Protein AF-A0A453HNT7-F1 (afdb_monomer_lite)

Secondary structure (DSSP, 8-state):
-HHHHHH-SEEEEEEEEE-EEEEEEEE-TT----HHHHHHHHHHHHHHHHS------------------------SS--PPPPTT-------TTEEEEEEEESS-TT--SHHHHHHHTTTS-EEEEEEEEEGGGGS-TT-TTHHHHHHHHHHHHHH---TTTHHHHHHT-SPEEEES---S------------EEESSTTPPEEEE----EE-SSS-EEEEEEEEETTTT-EEEEEEEEESS--GGGHHHHSTTS-----EEE---TT-GGGEEESS-TTSEEEE---EEPPPPS-SS--EEEEEEEEEEEEEEETTEEEEEEEEEEEEEET-EEEEEEE----S-------------------------SSTTTGGGTB----EE--TTSTTS--EEEEEEEEEETTEEEEEEEEEEEE-

Sequence (421 aa):
NRFIQNYGTHVITSITIGGKDLIYIKQHPSSSLSVVEIKNYIHDLGHQRFTENEIHTGSGPIRSMNKERENLGFNSQGVYPQPPSTPYIAAKEDVTVIFRRRGGDDLVQSHSEWARTVNSAPDVIHMTLFPITTLLEAAIPGKDHLIRAINLYLEYKPPIEELRYFLEFQLPRVWAPIRDEHPLHQRKEPVCPSLQFSLMGKKLYISQEQVSVGRKPITGLRLCLEGAKQNRLCIQLQHLASLPKILKPYWDAHITIGAAKWQGPEEQDSRWFEPVKWNSFSHVSTAPVEHYEVLIGDASGVYIVTGAQLGVWDFGLKNVLYMKLLYSRVPGCTTRRSLWDHSPAAASSHPTVGPSNITYLDPGGSGAGSSDAGKFMKIVDRSELCKGPDDMPGHWLVTGGKLGVEKGRIVLRVKYSLLNY

pLDDT: mean 78.63, std 22.99, range [23.84, 97.81]

InterPro domains:
  IPR020864 Membrane attack complex component/perforin (MACPF) domain [PF01823] (2-153)
  IPR020864 Membrane attack complex component/perforin (MACPF) domain [PS51412] (1-167)
  IPR044663 MACPF domain-containing protein CAD1/NSL1-like [PTHR33199] (2-421)

Organism: Aegilops tauschii subsp. strangulata (NCBI:txid200361)

Structure (mmCIF, N/CA/C/O backbone):
data_AF-A0A453HNT7-F1
#
_entry.id   AF-A0A453HNT7-F1
#
loop_
_atom_site.group_PDB
_atom_site.id
_atom_site.type_symbol
_atom_site.label_atom_id
_atom_site.label_alt_id
_atom_site.label_comp_id
_atom_site.label_asym_id
_atom_site.label_entity_id
_atom_site.label_seq_id
_atom_site.pdbx_PDB_ins_code
_atom_site.Cartn_x
_atom_site.Cartn_y
_atom_site.Cartn_z
_atom_site.occupancy
_atom_site.B_iso_or_equiv
_atom_site.auth_seq_id
_atom_site.auth_comp_id
_atom_site.auth_asym_id
_atom_site.auth_atom_id
_atom_site.pdbx_PDB_model_num
ATOM 1 N N . ASN A 1 1 ? 4.296 -10.761 -14.821 1.00 83.44 1 ASN A N 1
ATOM 2 C CA . ASN A 1 1 ? 5.703 -10.445 -14.499 1.00 83.44 1 ASN A CA 1
ATOM 3 C C . ASN A 1 1 ? 6.663 -11.041 -15.530 1.00 83.44 1 ASN A C 1
ATOM 5 O O . ASN A 1 1 ? 7.114 -10.272 -16.360 1.00 83.44 1 ASN A O 1
ATOM 9 N N . ARG A 1 2 ? 6.878 -12.372 -15.580 1.00 90.06 2 ARG A N 1
ATOM 10 C CA . ARG A 1 2 ? 7.872 -13.019 -16.476 1.00 90.06 2 ARG A CA 1
ATOM 11 C C . ARG A 1 2 ? 7.912 -12.488 -17.917 1.00 90.06 2 ARG A C 1
ATOM 13 O O . ARG A 1 2 ? 8.992 -12.252 -18.431 1.00 90.06 2 ARG A O 1
ATOM 20 N N . PHE A 1 3 ? 6.756 -12.256 -18.546 1.00 91.88 3 PHE A N 1
ATOM 21 C CA . PHE A 1 3 ? 6.709 -11.685 -19.898 1.00 91.88 3 PHE A CA 1
ATOM 22 C C . PHE A 1 3 ? 7.374 -10.300 -19.980 1.00 91.88 3 PHE A C 1
ATOM 24 O O . PHE A 1 3 ? 8.252 -10.101 -20.806 1.00 91.88 3 PHE A O 1
ATOM 31 N N . ILE A 1 4 ? 6.994 -9.367 -19.101 1.00 93.62 4 ILE A N 1
ATOM 32 C CA . ILE A 1 4 ? 7.541 -8.000 -19.068 1.00 93.62 4 ILE A CA 1
ATOM 33 C C . ILE A 1 4 ? 9.038 -8.032 -18.746 1.00 93.62 4 ILE A C 1
ATOM 35 O O . ILE A 1 4 ? 9.808 -7.300 -19.353 1.00 93.62 4 ILE A O 1
ATOM 39 N N . GLN A 1 5 ? 9.458 -8.907 -17.831 1.00 92.12 5 GLN A N 1
ATOM 40 C CA . GLN A 1 5 ? 10.868 -9.066 -17.480 1.00 92.12 5 GLN A CA 1
ATOM 41 C C . GLN A 1 5 ? 11.708 -9.608 -18.649 1.00 92.12 5 GLN A C 1
ATOM 43 O O . GLN A 1 5 ? 12.824 -9.146 -18.855 1.00 92.12 5 GLN A O 1
ATOM 48 N N . ASN A 1 6 ? 11.178 -10.570 -19.410 1.00 93.31 6 ASN A N 1
ATOM 49 C CA . ASN A 1 6 ? 11.920 -11.231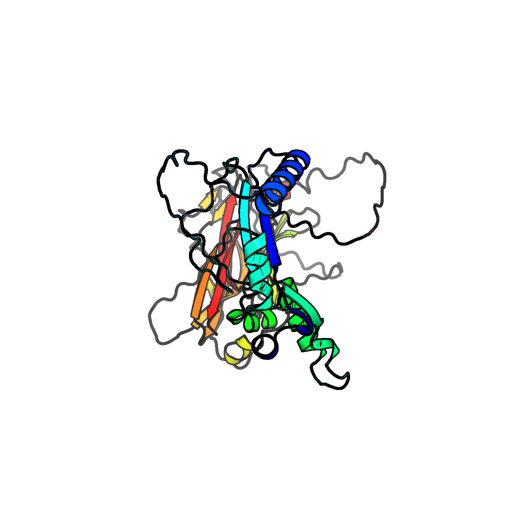 -20.487 1.00 93.31 6 ASN A CA 1
ATOM 50 C C . ASN A 1 6 ? 11.891 -10.453 -21.808 1.00 93.31 6 ASN A C 1
ATOM 52 O O . ASN A 1 6 ? 12.879 -10.451 -22.533 1.00 93.31 6 ASN A O 1
ATOM 56 N N . TYR A 1 7 ? 10.757 -9.832 -22.138 1.00 93.12 7 TYR A N 1
ATOM 57 C CA . TYR A 1 7 ? 10.508 -9.236 -23.456 1.00 93.12 7 TYR A CA 1
ATOM 58 C C . TYR A 1 7 ? 10.303 -7.718 -23.413 1.00 93.12 7 TYR A C 1
ATOM 60 O O . TYR A 1 7 ? 10.217 -7.081 -24.459 1.00 93.12 7 TYR A O 1
ATOM 68 N N . GLY A 1 8 ? 10.209 -7.119 -22.224 1.00 93.62 8 GLY A N 1
ATOM 69 C CA . GLY A 1 8 ? 9.885 -5.706 -22.072 1.00 93.62 8 GLY A CA 1
ATOM 70 C C . GLY A 1 8 ? 8.420 -5.388 -22.385 1.00 93.62 8 GLY A C 1
ATOM 71 O O . GLY A 1 8 ? 7.525 -6.230 -22.282 1.00 93.62 8 GLY A O 1
ATOM 72 N N . THR A 1 9 ? 8.166 -4.125 -22.725 1.00 95.44 9 THR A N 1
ATOM 73 C CA . THR A 1 9 ? 6.819 -3.589 -23.002 1.00 95.44 9 THR A CA 1
ATOM 74 C C . THR A 1 9 ? 6.630 -3.142 -24.451 1.00 95.44 9 THR A C 1
ATOM 76 O O . THR A 1 9 ? 5.496 -3.015 -24.911 1.00 95.44 9 THR A O 1
ATOM 79 N N . HIS A 1 10 ? 7.723 -2.907 -25.177 1.00 95.56 10 HIS A N 1
ATOM 80 C CA . HIS A 1 10 ? 7.723 -2.381 -26.538 1.00 95.56 10 HIS A CA 1
ATOM 81 C C . HIS A 1 10 ? 8.764 -3.108 -27.382 1.00 95.56 10 HIS A C 1
ATOM 83 O O . HIS A 1 10 ? 9.782 -3.562 -26.864 1.00 95.56 10 HIS A O 1
ATOM 89 N N . VAL A 1 11 ? 8.521 -3.154 -28.687 1.00 95.75 11 VAL A N 1
ATOM 90 C CA . VAL A 1 11 ? 9.509 -3.536 -29.694 1.00 95.75 11 VAL A CA 1
ATOM 91 C C . VAL A 1 11 ? 10.084 -2.293 -30.359 1.00 95.75 11 VAL A C 1
ATOM 93 O O . VAL A 1 11 ? 9.419 -1.259 -30.451 1.00 95.75 11 VAL A O 1
ATOM 96 N N . ILE A 1 12 ? 11.315 -2.397 -30.844 1.00 96.12 12 ILE A N 1
ATOM 97 C CA . ILE A 1 12 ? 11.960 -1.338 -31.618 1.00 96.12 12 ILE A CA 1
ATOM 98 C C . ILE A 1 12 ? 11.583 -1.538 -33.089 1.00 96.12 12 ILE A C 1
ATOM 100 O O . ILE A 1 12 ? 11.860 -2.596 -33.649 1.00 96.12 12 ILE A O 1
ATOM 104 N N . THR A 1 13 ? 10.953 -0.541 -33.713 1.00 95.19 13 THR A N 1
ATOM 105 C CA . THR A 1 13 ? 10.560 -0.592 -35.137 1.00 95.19 13 THR A CA 1
ATOM 106 C C . THR A 1 13 ? 11.497 0.193 -36.042 1.00 95.19 13 THR A C 1
ATOM 108 O O . THR A 1 13 ? 11.633 -0.133 -37.217 1.00 95.19 13 THR A O 1
ATOM 111 N N . SER A 1 14 ? 12.171 1.210 -35.509 1.00 96.38 14 SER A N 1
ATOM 112 C CA . SER A 1 14 ? 13.231 1.917 -36.220 1.00 96.38 14 SER A CA 1
ATOM 113 C C . SER A 1 14 ? 14.280 2.452 -35.256 1.00 96.38 14 SER A C 1
ATOM 115 O O . SER A 1 14 ? 13.989 2.765 -34.098 1.00 96.38 14 SER A O 1
ATOM 117 N N . ILE A 1 15 ? 15.511 2.554 -35.749 1.00 96.62 15 ILE A N 1
ATOM 118 C CA . ILE A 1 15 ? 16.652 3.118 -35.032 1.00 96.62 15 ILE A CA 1
ATOM 119 C C . ILE A 1 15 ? 17.320 4.174 -35.901 1.00 96.62 15 ILE A C 1
ATOM 121 O O . ILE A 1 15 ? 17.420 4.020 -37.117 1.00 96.62 15 ILE A O 1
ATOM 125 N N . THR A 1 16 ? 17.799 5.238 -35.271 1.00 96.56 16 THR A N 1
ATOM 126 C CA . THR A 1 16 ? 18.717 6.195 -35.888 1.00 96.56 16 THR A CA 1
ATOM 127 C C . THR A 1 16 ? 20.078 6.005 -35.243 1.00 96.56 16 THR A C 1
ATOM 129 O O . THR A 1 16 ? 20.194 6.050 -34.016 1.00 96.56 16 THR A O 1
ATOM 132 N N . ILE A 1 17 ? 21.089 5.780 -36.076 1.00 96.25 17 ILE A N 1
ATOM 133 C CA . ILE A 1 17 ? 22.472 5.535 -35.670 1.00 96.25 17 ILE A CA 1
ATOM 134 C C . ILE A 1 17 ? 23.304 6.762 -36.043 1.00 96.25 17 ILE A C 1
ATOM 136 O O . ILE A 1 17 ? 23.151 7.302 -37.136 1.00 96.25 17 ILE A O 1
ATOM 140 N N . GLY A 1 18 ? 24.157 7.215 -35.132 1.00 96.12 18 GLY A N 1
ATOM 141 C CA . GLY A 1 18 ? 25.012 8.375 -35.341 1.00 96.12 18 GLY A CA 1
ATOM 142 C C . GLY A 1 18 ? 25.593 8.886 -34.031 1.00 96.12 18 GLY A C 1
ATOM 143 O O . GLY A 1 18 ? 25.940 8.106 -33.147 1.00 96.12 18 GLY A O 1
ATOM 144 N N . GLY A 1 19 ? 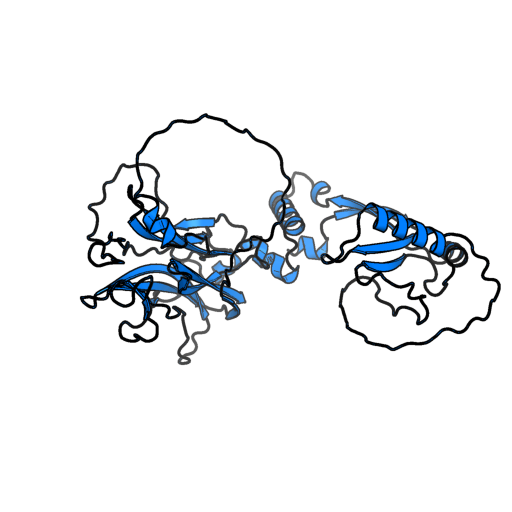25.692 10.206 -33.912 1.00 94.44 19 GLY A N 1
ATOM 145 C CA . GLY A 1 19 ? 26.215 10.893 -32.738 1.00 94.44 19 GLY A CA 1
ATOM 146 C C . GLY A 1 19 ? 25.191 11.879 -32.202 1.00 94.44 19 GLY A C 1
ATOM 147 O O . GLY A 1 19 ? 24.474 12.519 -32.972 1.00 94.44 19 GLY A O 1
ATOM 148 N N . LYS A 1 20 ? 25.092 11.996 -30.879 1.00 94.12 20 LYS A N 1
ATOM 149 C CA . LYS A 1 20 ? 24.196 12.949 -30.220 1.00 94.12 20 LYS A CA 1
ATOM 150 C C . LYS A 1 20 ? 24.891 13.585 -29.027 1.00 94.12 20 LYS A C 1
ATOM 152 O O . LYS A 1 20 ? 25.235 12.890 -28.078 1.00 94.12 20 LYS A O 1
ATOM 157 N N . ASP A 1 21 ? 25.047 14.902 -29.077 1.00 91.69 21 ASP A N 1
ATOM 158 C CA . ASP A 1 21 ? 25.626 15.719 -28.010 1.00 91.69 21 ASP A CA 1
ATOM 159 C C . ASP A 1 21 ? 24.527 16.582 -27.379 1.00 91.69 21 ASP A C 1
ATOM 161 O O . ASP A 1 21 ? 23.859 17.349 -28.071 1.00 91.69 21 ASP A O 1
ATOM 165 N N . LEU A 1 22 ? 24.282 16.409 -26.078 1.00 90.69 22 LEU A N 1
ATOM 166 C CA . LEU A 1 22 ? 23.179 17.031 -25.347 1.00 90.69 22 LEU A CA 1
ATOM 167 C C . LEU A 1 22 ? 23.664 17.784 -24.116 1.00 90.69 22 LEU A C 1
ATOM 169 O O . LEU A 1 22 ? 24.522 17.316 -23.364 1.00 90.69 22 LEU A O 1
ATOM 173 N N . ILE A 1 23 ? 22.999 18.909 -23.868 1.00 86.56 23 ILE A N 1
ATOM 174 C CA . ILE A 1 23 ? 23.075 19.669 -22.625 1.00 86.56 23 ILE A CA 1
ATOM 175 C C . ILE A 1 23 ? 21.712 19.557 -21.944 1.00 86.56 23 ILE A C 1
ATOM 177 O O . ILE A 1 23 ? 20.698 19.977 -22.500 1.00 86.56 23 ILE A O 1
ATOM 181 N N . TYR A 1 24 ? 21.683 18.995 -20.742 1.00 87.62 24 TYR A N 1
ATOM 182 C CA . TYR A 1 24 ? 20.519 19.035 -19.869 1.00 87.62 24 TYR A CA 1
ATOM 183 C C . TYR A 1 24 ? 20.734 20.085 -18.793 1.00 87.62 24 TYR A C 1
ATOM 185 O O . TYR A 1 24 ? 21.813 20.180 -18.211 1.00 87.62 24 TYR A O 1
ATOM 193 N N . ILE A 1 25 ? 19.681 20.836 -18.497 1.00 86.25 25 ILE A N 1
ATOM 194 C CA . ILE A 1 25 ? 19.683 21.832 -17.434 1.00 86.25 25 ILE A CA 1
ATOM 195 C C . ILE A 1 25 ? 18.558 21.492 -16.467 1.00 86.25 25 ILE A C 1
ATOM 197 O O . ILE A 1 25 ? 17.411 21.309 -16.874 1.00 86.25 25 ILE A O 1
ATOM 201 N N . LYS A 1 26 ? 18.896 21.384 -15.184 1.00 87.62 26 LYS A N 1
ATOM 202 C CA . LYS A 1 26 ? 17.957 21.109 -14.099 1.00 87.62 26 LYS A CA 1
ATOM 203 C C . LYS A 1 26 ? 17.935 22.292 -13.141 1.00 87.62 26 LYS A C 1
ATOM 205 O O . LYS A 1 26 ? 18.915 22.541 -12.446 1.00 87.62 26 LYS A O 1
ATOM 210 N N . GLN A 1 27 ? 16.803 22.984 -13.084 1.00 86.50 27 GLN A N 1
ATOM 211 C CA . GLN A 1 27 ? 16.551 24.033 -12.100 1.00 86.50 27 GLN A CA 1
ATOM 212 C C . GLN A 1 27 ? 16.147 23.410 -10.755 1.00 86.50 27 GLN A C 1
ATOM 214 O O . GLN A 1 27 ? 15.314 22.500 -10.712 1.00 86.50 27 GLN A O 1
ATOM 219 N N . HIS A 1 28 ? 16.738 23.883 -9.658 1.00 85.62 28 HIS A N 1
ATOM 220 C CA . HIS A 1 28 ? 16.356 23.465 -8.311 1.00 85.62 28 HIS A CA 1
ATOM 221 C C . HIS A 1 28 ? 15.035 24.126 -7.879 1.00 85.62 28 HIS A C 1
ATOM 223 O O . HIS A 1 28 ? 14.793 25.275 -8.238 1.00 85.62 28 HIS A O 1
ATOM 229 N N . PRO A 1 29 ? 14.187 23.457 -7.070 1.00 82.69 29 PRO A N 1
ATOM 230 C CA . PRO A 1 29 ? 12.928 24.042 -6.590 1.00 82.69 29 PRO A CA 1
ATOM 231 C C . PRO A 1 29 ? 13.089 25.332 -5.770 1.00 82.69 29 PRO A C 1
ATOM 233 O O . PRO A 1 29 ? 12.145 26.103 -5.658 1.00 82.69 29 PRO A O 1
ATOM 236 N N . SER A 1 30 ? 14.268 25.554 -5.184 1.00 82.56 30 SER A N 1
ATOM 237 C CA . SER A 1 30 ? 14.628 26.770 -4.445 1.00 82.56 30 SER A CA 1
ATOM 238 C C . SER A 1 30 ? 15.020 27.945 -5.345 1.00 82.56 30 SER A C 1
ATOM 240 O O . SER A 1 30 ? 15.183 29.054 -4.848 1.00 82.56 30 SER A O 1
ATOM 242 N N . SER A 1 31 ? 15.185 27.709 -6.648 1.00 80.94 31 SER A N 1
ATOM 243 C CA . SER A 1 31 ? 15.631 28.718 -7.599 1.00 80.94 31 SER A CA 1
ATOM 244 C C . SER A 1 31 ? 14.582 29.806 -7.800 1.00 80.94 31 SER A C 1
ATOM 246 O O . SER A 1 31 ? 13.426 29.520 -8.109 1.00 80.94 31 SER A O 1
ATOM 248 N N . SER A 1 32 ? 15.016 31.062 -7.721 1.00 84.00 32 SER A N 1
ATOM 249 C CA . SER A 1 32 ? 14.200 32.236 -8.051 1.00 84.00 32 SER A CA 1
ATOM 250 C C . SER A 1 32 ? 14.280 32.642 -9.529 1.00 84.00 32 SER A C 1
ATOM 252 O O . SER A 1 32 ? 13.681 33.643 -9.921 1.00 84.00 32 SER A O 1
ATOM 254 N N . LEU A 1 33 ? 15.005 31.879 -10.359 1.00 84.06 33 LEU A N 1
ATOM 255 C CA . LEU A 1 33 ? 15.225 32.214 -11.765 1.00 84.06 33 LEU A CA 1
ATOM 256 C C . LEU A 1 33 ? 13.935 32.120 -12.577 1.00 84.06 33 LEU A C 1
ATOM 258 O O . LEU A 1 33 ? 13.201 31.128 -12.532 1.00 84.06 33 LEU A O 1
ATOM 262 N N . SER A 1 34 ? 13.707 33.147 -13.387 1.00 87.31 34 SER A N 1
ATOM 263 C CA . SER A 1 34 ? 12.613 33.187 -14.344 1.00 87.31 34 SER A CA 1
ATOM 264 C C . SER A 1 34 ? 12.870 32.276 -15.550 1.00 87.31 34 SER A C 1
ATOM 266 O O . SER A 1 34 ? 14.004 31.949 -15.911 1.00 87.31 34 SER A O 1
ATOM 268 N N . VAL A 1 35 ? 11.791 31.923 -16.254 1.00 87.44 35 VAL A N 1
ATOM 269 C CA . VAL A 1 35 ? 11.858 31.149 -17.507 1.00 87.44 35 VAL A CA 1
ATOM 270 C C . VAL A 1 35 ? 12.735 31.840 -18.559 1.00 87.44 35 VAL A C 1
ATOM 272 O O . VAL A 1 35 ? 13.409 31.165 -19.334 1.00 87.44 35 VAL A O 1
ATOM 275 N N . VAL A 1 36 ? 12.739 33.177 -18.601 1.00 90.06 36 VAL A N 1
ATOM 276 C CA . VAL A 1 36 ? 13.533 33.953 -19.568 1.00 90.06 36 VAL A CA 1
ATOM 277 C C . VAL A 1 36 ? 15.023 33.846 -19.253 1.00 90.06 36 VAL A C 1
ATOM 279 O O . VAL A 1 36 ? 15.815 33.584 -20.153 1.00 90.06 36 VAL A O 1
ATOM 282 N N . GLU A 1 37 ? 15.405 33.966 -17.982 1.00 85.81 37 GLU A N 1
ATOM 283 C CA . GLU A 1 37 ? 16.804 33.830 -17.562 1.00 85.81 37 GLU A CA 1
ATOM 284 C C . GLU A 1 37 ? 17.357 32.435 -17.854 1.00 85.81 37 GLU A C 1
ATOM 286 O O . GLU A 1 37 ? 18.480 32.313 -18.336 1.00 85.81 37 GLU A O 1
ATOM 291 N N . ILE A 1 38 ? 16.561 31.385 -17.632 1.00 86.56 38 ILE A N 1
ATOM 292 C CA . ILE A 1 38 ? 16.968 30.009 -17.946 1.00 86.56 38 ILE A CA 1
ATOM 293 C C . ILE A 1 38 ? 17.110 29.813 -19.453 1.00 86.56 38 ILE A C 1
ATOM 295 O O . ILE A 1 38 ? 18.064 29.179 -19.895 1.00 86.56 38 ILE A O 1
ATOM 299 N N . LYS A 1 39 ? 16.197 30.364 -20.260 1.00 88.38 39 LYS A N 1
ATOM 300 C CA . LYS A 1 39 ? 16.303 30.294 -21.725 1.00 88.38 39 LYS A CA 1
ATOM 301 C C . LYS A 1 39 ? 17.566 30.980 -22.238 1.00 88.38 39 LYS A C 1
ATOM 303 O O . LYS A 1 39 ? 18.259 30.396 -23.066 1.00 88.38 39 LYS A O 1
ATOM 308 N N . ASN A 1 40 ? 17.880 32.167 -21.722 1.00 87.75 40 ASN A N 1
ATOM 309 C CA . ASN A 1 40 ? 19.107 32.881 -22.078 1.00 87.75 40 ASN A CA 1
ATOM 310 C C . ASN A 1 40 ? 20.341 32.072 -21.659 1.00 87.75 40 ASN A C 1
ATOM 312 O O . ASN A 1 40 ? 21.247 31.873 -22.458 1.00 87.75 40 ASN A O 1
ATOM 316 N N . TYR A 1 41 ? 20.323 31.493 -20.457 1.00 85.81 41 TYR A N 1
ATOM 317 C CA . TYR A 1 41 ? 21.408 30.638 -19.978 1.00 85.81 41 TYR A CA 1
ATOM 318 C C . TYR A 1 41 ? 21.617 29.382 -20.844 1.00 85.81 41 TYR A C 1
ATOM 320 O O . TYR A 1 41 ? 22.753 29.037 -21.166 1.00 85.81 41 TYR A O 1
ATOM 328 N N . ILE A 1 42 ? 20.536 28.716 -21.276 1.00 87.25 42 ILE A N 1
ATOM 329 C CA . ILE A 1 42 ? 20.602 27.588 -22.224 1.00 87.25 42 ILE A CA 1
ATOM 330 C C . ILE A 1 42 ? 21.233 28.033 -23.545 1.00 87.25 42 ILE A C 1
ATOM 332 O O . ILE A 1 42 ? 22.063 27.317 -24.102 1.00 87.25 42 ILE A O 1
ATOM 336 N N . HIS A 1 43 ? 20.826 29.196 -24.053 1.00 88.19 43 HIS A N 1
ATOM 337 C CA . HIS A 1 43 ? 21.327 29.736 -25.309 1.00 88.19 43 HIS A CA 1
ATOM 338 C C . HIS A 1 43 ? 22.833 30.020 -25.235 1.00 88.19 43 HIS A C 1
ATOM 340 O O . HIS A 1 43 ? 23.577 29.571 -26.105 1.00 88.19 43 HIS A O 1
ATOM 346 N N . ASP A 1 44 ? 23.294 30.673 -24.169 1.00 85.81 44 ASP A N 1
ATOM 347 C CA . ASP A 1 44 ? 24.708 31.008 -23.979 1.00 85.81 44 ASP A CA 1
ATOM 348 C C . ASP A 1 44 ? 25.581 29.751 -23.847 1.00 85.81 44 ASP A C 1
ATOM 350 O O . ASP A 1 44 ? 26.625 29.646 -24.494 1.00 85.81 44 ASP A O 1
ATOM 354 N N . LEU A 1 45 ? 25.122 28.752 -23.083 1.00 86.50 45 LEU A N 1
ATOM 355 C CA . LEU A 1 45 ? 25.796 27.453 -22.982 1.00 86.50 45 LEU A CA 1
ATOM 356 C C . LEU A 1 45 ? 25.826 26.706 -24.318 1.00 86.50 45 LEU A C 1
ATOM 358 O O . LEU A 1 45 ? 26.822 26.059 -24.644 1.00 86.50 45 LEU A O 1
ATOM 362 N N . GLY A 1 46 ? 24.738 26.787 -25.087 1.00 86.56 46 GLY A N 1
ATOM 363 C CA . GLY A 1 46 ? 24.660 26.226 -26.430 1.00 86.56 46 GLY A CA 1
ATOM 364 C C . GLY A 1 46 ? 25.713 26.836 -27.351 1.00 86.56 46 GLY A C 1
ATOM 365 O O . GLY A 1 46 ? 26.474 26.094 -27.967 1.00 86.56 46 GLY A O 1
ATOM 366 N N . HIS A 1 47 ? 25.819 28.168 -27.383 1.00 86.56 47 HIS A N 1
ATOM 367 C CA . HIS A 1 47 ? 26.851 28.864 -28.162 1.00 86.56 47 HIS A CA 1
ATOM 368 C C . HIS A 1 47 ? 28.256 28.473 -27.726 1.00 86.56 47 HIS A C 1
ATOM 370 O O . HIS A 1 47 ? 29.084 28.127 -28.558 1.00 86.56 47 HIS A O 1
ATOM 376 N N . GLN A 1 48 ? 28.531 28.458 -26.425 1.00 83.69 48 GLN A N 1
ATOM 377 C CA . GLN A 1 48 ? 29.859 28.094 -25.932 1.00 83.69 48 GLN A CA 1
ATOM 378 C C . GLN A 1 48 ? 30.252 26.649 -26.263 1.00 83.69 48 GLN A C 1
ATOM 380 O O . GLN A 1 48 ? 31.431 26.377 -26.473 1.00 83.69 48 GLN A O 1
ATOM 385 N N . ARG A 1 49 ? 29.292 25.715 -26.287 1.00 83.31 49 ARG A N 1
ATOM 386 C CA . ARG A 1 49 ? 29.568 24.297 -26.554 1.00 83.31 49 ARG A CA 1
ATOM 387 C C . ARG A 1 49 ? 29.645 23.967 -28.042 1.00 83.31 49 ARG A C 1
ATOM 389 O O . ARG A 1 49 ? 30.451 23.118 -28.419 1.00 83.31 49 ARG A O 1
ATOM 396 N N . PHE A 1 50 ? 28.767 24.554 -28.852 1.00 86.19 50 PHE A N 1
ATOM 397 C CA . PHE A 1 50 ? 28.538 24.121 -30.232 1.00 86.19 50 PHE A CA 1
ATOM 398 C C . PHE A 1 50 ? 29.105 25.072 -31.288 1.00 86.19 50 PHE A C 1
ATOM 400 O O . PHE A 1 50 ? 29.225 24.667 -32.442 1.00 86.19 50 PHE A O 1
ATOM 407 N N . THR A 1 51 ? 29.480 26.298 -30.922 1.00 80.69 51 THR A N 1
ATOM 408 C CA . THR A 1 51 ? 30.133 27.229 -31.847 1.00 80.69 51 THR A CA 1
ATOM 409 C C . THR A 1 51 ? 31.628 26.920 -31.931 1.00 80.69 51 THR A C 1
ATOM 411 O O . THR A 1 51 ? 32.285 26.682 -30.916 1.00 80.69 51 THR A O 1
ATOM 414 N N . GLU A 1 52 ? 32.174 26.915 -33.149 1.00 62.09 52 GLU A N 1
ATOM 415 C CA . GLU A 1 52 ? 33.610 26.771 -33.393 1.00 62.09 52 GLU A CA 1
ATOM 416 C C . GLU A 1 52 ? 34.367 27.959 -32.794 1.00 62.09 52 GLU A C 1
ATOM 418 O O . GLU A 1 52 ? 34.501 29.009 -33.412 1.00 62.09 52 GLU A O 1
ATOM 423 N N . ASN A 1 53 ? 34.903 27.780 -31.592 1.00 52.81 53 ASN A N 1
ATOM 424 C CA . ASN A 1 53 ? 36.092 28.514 -31.204 1.00 52.81 53 ASN A CA 1
ATOM 425 C C . ASN A 1 53 ? 37.279 27.639 -31.585 1.00 52.81 53 ASN A C 1
ATOM 427 O O . ASN A 1 53 ? 37.557 26.637 -30.923 1.00 52.81 53 ASN A O 1
ATOM 431 N N . GLU A 1 54 ? 37.989 28.017 -32.648 1.00 41.66 54 GLU A N 1
ATOM 432 C CA . GLU A 1 54 ? 39.401 27.671 -32.763 1.00 41.66 54 GLU A CA 1
ATOM 433 C C . GLU A 1 54 ? 40.058 28.097 -31.448 1.00 41.66 54 GLU A C 1
ATOM 435 O O . GLU A 1 54 ? 40.228 29.292 -31.186 1.00 41.66 54 GLU A O 1
ATOM 440 N N . ILE A 1 55 ? 40.362 27.137 -30.573 1.00 43.56 55 ILE A N 1
ATOM 441 C CA . ILE A 1 55 ? 41.131 27.411 -29.366 1.00 43.56 55 ILE A CA 1
ATOM 442 C C . ILE A 1 55 ? 42.537 27.756 -29.850 1.00 43.56 55 ILE A C 1
ATOM 444 O O . ILE A 1 55 ? 43.417 26.905 -29.950 1.00 43.56 55 ILE A O 1
ATOM 448 N N . HIS A 1 56 ? 42.747 29.034 -30.152 1.00 33.53 56 HIS A N 1
ATOM 449 C CA . HIS A 1 56 ? 44.058 29.631 -30.047 1.00 33.53 56 HIS A CA 1
ATOM 450 C C . HIS A 1 56 ? 44.504 29.399 -28.606 1.00 33.53 56 HIS A C 1
ATOM 452 O O . HIS A 1 56 ? 43.857 29.825 -27.648 1.00 33.53 56 HIS A O 1
ATOM 458 N N . THR A 1 57 ? 45.595 28.656 -28.470 1.00 37.50 57 THR A N 1
ATOM 459 C CA . THR A 1 57 ? 46.366 28.470 -27.247 1.00 37.50 57 THR A CA 1
ATOM 460 C C . THR A 1 57 ? 46.588 29.817 -26.556 1.00 37.50 57 THR A C 1
ATOM 462 O O . THR A 1 57 ? 47.474 30.577 -26.936 1.00 37.50 57 THR A O 1
ATOM 465 N N . GLY A 1 58 ? 45.774 30.123 -25.547 1.00 27.28 58 GLY A N 1
ATOM 466 C CA . GLY A 1 58 ? 45.911 31.301 -24.699 1.00 27.28 58 GLY A CA 1
ATOM 467 C C . GLY A 1 58 ? 46.121 30.859 -23.261 1.00 27.28 58 GLY A C 1
ATOM 468 O O . GLY A 1 58 ? 45.173 30.491 -22.573 1.00 27.28 58 GLY A O 1
ATOM 469 N N . SER A 1 59 ? 47.375 30.861 -22.812 1.00 37.31 59 SER A N 1
ATOM 470 C CA . SER A 1 59 ? 47.740 30.599 -21.423 1.00 37.31 59 SER A CA 1
ATOM 471 C C . SER A 1 59 ? 47.094 31.627 -20.484 1.00 37.31 59 SER A C 1
ATOM 473 O O . SER A 1 59 ? 47.377 32.820 -20.586 1.00 37.31 59 SER A O 1
ATOM 475 N N . GLY A 1 60 ? 46.285 31.170 -19.530 1.00 25.31 60 GLY A N 1
ATOM 476 C CA . GLY A 1 60 ? 45.776 31.977 -18.418 1.00 25.31 60 GLY A CA 1
ATOM 477 C C . GLY A 1 60 ? 45.473 31.080 -17.211 1.00 25.31 60 GLY A C 1
ATOM 478 O O . GLY A 1 60 ? 44.985 29.967 -17.406 1.00 25.31 60 GLY A O 1
ATOM 479 N N . PRO A 1 61 ? 45.811 31.486 -15.972 1.00 28.62 61 PRO A N 1
ATOM 480 C CA . PRO A 1 61 ? 45.982 30.560 -14.858 1.00 28.62 61 PRO A CA 1
ATOM 481 C C . PRO A 1 61 ? 44.643 30.026 -14.339 1.00 28.62 61 PRO A C 1
ATOM 483 O O . PRO A 1 61 ? 43.816 30.767 -13.807 1.00 28.62 61 PRO A O 1
ATOM 486 N N . ILE A 1 62 ? 44.469 28.707 -14.438 1.00 28.61 62 ILE A N 1
ATOM 487 C CA . ILE A 1 62 ? 43.387 27.961 -13.793 1.00 28.61 62 ILE A CA 1
ATOM 488 C C . ILE A 1 62 ? 43.631 28.005 -12.281 1.00 28.61 62 ILE A C 1
ATOM 490 O O . ILE A 1 62 ? 44.512 27.326 -11.754 1.00 28.61 62 ILE A O 1
ATOM 494 N N . ARG A 1 63 ? 42.852 28.821 -11.568 1.00 24.33 63 ARG A N 1
ATOM 495 C CA . ARG A 1 63 ? 42.755 28.758 -10.107 1.00 24.33 63 ARG A CA 1
ATOM 496 C C . ARG A 1 63 ? 42.031 27.468 -9.726 1.00 24.33 63 ARG A C 1
ATOM 498 O O . ARG A 1 63 ? 40.816 27.368 -9.854 1.00 24.33 63 ARG A O 1
ATOM 505 N N . SER A 1 64 ? 42.790 26.483 -9.260 1.00 28.84 64 SER A N 1
ATOM 506 C CA . SER A 1 64 ? 42.266 25.280 -8.619 1.00 28.84 64 SER A CA 1
ATOM 507 C C . SER A 1 64 ? 41.648 25.637 -7.265 1.00 28.84 64 SER A C 1
ATOM 509 O O . SER A 1 64 ? 42.360 26.132 -6.389 1.00 28.84 64 SER A O 1
ATOM 511 N N . MET A 1 65 ? 40.363 25.346 -7.056 1.00 24.67 65 MET A N 1
ATOM 512 C CA . MET A 1 65 ? 39.779 25.364 -5.715 1.00 24.67 65 MET A CA 1
ATOM 513 C C . MET A 1 65 ? 38.878 24.143 -5.500 1.00 24.67 65 MET A C 1
ATOM 515 O O . MET A 1 65 ? 37.814 24.030 -6.090 1.00 24.67 65 MET A O 1
ATOM 519 N N . ASN A 1 66 ? 39.427 23.233 -4.693 1.00 24.61 66 ASN A N 1
ATOM 520 C CA . ASN A 1 66 ? 38.878 22.209 -3.801 1.00 24.61 66 ASN A CA 1
ATOM 521 C C . ASN A 1 66 ? 37.650 21.352 -4.162 1.00 24.61 66 ASN A C 1
ATOM 523 O O . ASN A 1 66 ? 36.669 21.736 -4.779 1.00 24.61 66 ASN A O 1
ATOM 527 N N . LYS A 1 67 ? 37.788 20.110 -3.702 1.00 30.11 67 LYS A N 1
ATOM 528 C CA . LYS A 1 67 ? 37.148 18.872 -4.118 1.00 30.11 67 LYS A CA 1
ATOM 529 C C . LYS A 1 67 ? 36.277 18.385 -2.964 1.00 30.11 67 LYS A C 1
ATOM 531 O O . LYS A 1 67 ? 36.826 17.866 -2.000 1.00 30.11 67 LYS A O 1
ATOM 536 N N . GLU A 1 68 ? 34.958 18.473 -3.087 1.00 24.09 68 GLU A N 1
ATOM 537 C CA . GLU A 1 68 ? 34.030 17.715 -2.241 1.00 24.09 68 GLU A CA 1
ATOM 538 C C . GLU A 1 68 ? 33.108 16.887 -3.137 1.00 24.09 68 GLU A C 1
ATOM 540 O O . GLU A 1 68 ? 32.311 17.389 -3.925 1.00 24.09 68 GLU A O 1
ATOM 545 N N . ARG A 1 69 ? 33.340 15.572 -3.090 1.00 31.77 69 ARG A N 1
ATOM 546 C CA . ARG A 1 69 ? 32.552 14.540 -3.760 1.00 31.77 69 ARG A CA 1
ATOM 547 C C . ARG A 1 69 ? 31.404 14.160 -2.833 1.00 31.77 69 ARG A C 1
ATOM 549 O O . ARG A 1 69 ? 31.664 13.526 -1.816 1.00 31.77 69 ARG A O 1
ATOM 556 N N . GLU A 1 70 ? 30.166 14.392 -3.253 1.00 24.70 70 GLU A N 1
ATOM 557 C CA . GLU A 1 70 ? 29.028 13.615 -2.760 1.00 24.70 70 GLU A CA 1
ATOM 558 C C . GLU A 1 70 ? 28.400 12.805 -3.898 1.00 24.70 70 GLU A C 1
ATOM 560 O O . GLU A 1 70 ? 28.025 13.310 -4.956 1.00 24.70 70 GLU A O 1
ATOM 565 N N . ASN A 1 71 ? 28.369 11.492 -3.673 1.00 30.08 71 ASN A N 1
ATOM 566 C CA . ASN A 1 71 ? 27.821 10.470 -4.551 1.00 30.08 71 ASN A CA 1
ATOM 567 C C . ASN A 1 71 ? 26.292 10.598 -4.637 1.00 30.08 71 ASN A C 1
ATOM 569 O O . ASN A 1 71 ? 25.592 10.232 -3.695 1.00 30.08 71 ASN A O 1
ATOM 573 N N . LEU A 1 72 ? 25.765 10.988 -5.798 1.00 27.44 72 LEU A N 1
ATOM 574 C CA . LEU A 1 72 ? 24.366 10.744 -6.161 1.00 27.44 72 LEU A CA 1
ATOM 575 C C . LEU A 1 72 ? 24.319 9.653 -7.233 1.00 27.44 72 LEU A C 1
ATOM 577 O O . LEU A 1 72 ? 24.567 9.889 -8.415 1.00 27.44 72 LEU A O 1
ATOM 581 N N . GLY A 1 73 ? 24.055 8.426 -6.784 1.00 27.09 73 GLY A N 1
ATOM 582 C CA . GLY A 1 73 ? 23.951 7.251 -7.636 1.00 27.09 73 GLY A CA 1
ATOM 583 C C . GLY A 1 73 ? 22.711 7.290 -8.527 1.00 27.09 73 GLY A C 1
ATOM 584 O O . GLY A 1 73 ? 21.593 7.404 -8.035 1.00 27.09 73 GLY A O 1
ATOM 585 N N . PHE A 1 74 ? 22.914 7.111 -9.832 1.00 29.19 74 PHE A N 1
ATOM 586 C CA . PHE A 1 74 ? 21.869 6.687 -10.760 1.00 29.19 74 PHE A CA 1
ATOM 587 C C . PHE A 1 74 ? 22.429 5.618 -11.701 1.00 29.19 74 PHE A C 1
ATOM 589 O O . PHE A 1 74 ? 23.236 5.892 -12.589 1.00 29.19 74 PHE A O 1
ATOM 596 N N . ASN A 1 75 ? 21.993 4.378 -11.480 1.00 24.58 75 ASN A N 1
ATOM 597 C CA . ASN A 1 75 ? 22.263 3.245 -12.355 1.00 24.58 75 ASN A CA 1
ATOM 598 C C . ASN A 1 75 ? 21.384 3.324 -13.605 1.00 24.58 75 ASN A C 1
ATOM 600 O O . ASN A 1 75 ? 20.160 3.284 -13.502 1.00 24.58 75 ASN A O 1
ATOM 604 N N . SER A 1 76 ? 22.015 3.379 -14.778 1.00 28.78 76 SER A N 1
ATOM 605 C CA . SER A 1 76 ? 21.995 2.347 -15.836 1.00 28.78 76 SER A CA 1
ATOM 606 C C . SER A 1 76 ? 22.250 2.981 -17.215 1.00 28.78 76 SER A C 1
ATOM 608 O O . SER A 1 76 ? 21.625 3.965 -17.593 1.00 28.78 76 SER A O 1
ATOM 610 N N . GLN A 1 77 ? 23.212 2.390 -17.937 1.00 33.94 77 GLN A N 1
ATOM 611 C CA . GLN A 1 77 ? 23.868 2.836 -19.181 1.00 33.94 77 GLN A CA 1
ATOM 612 C C . GLN A 1 77 ? 24.930 3.944 -19.017 1.00 33.94 77 GLN A C 1
ATOM 614 O O . GLN A 1 77 ? 24.659 5.140 -19.111 1.00 33.94 77 GLN A O 1
ATOM 619 N N . GLY A 1 78 ? 26.170 3.485 -18.794 1.00 31.98 78 GLY A N 1
ATOM 620 C CA . GLY A 1 78 ? 27.415 4.238 -18.982 1.00 31.98 78 GLY A CA 1
ATOM 621 C C . GLY A 1 78 ? 27.601 5.429 -18.046 1.00 31.98 78 GLY A C 1
ATOM 622 O O . GLY A 1 78 ? 27.347 6.568 -18.429 1.00 31.98 78 GLY A O 1
ATOM 623 N N . VAL A 1 79 ? 28.077 5.180 -16.824 1.00 34.47 79 VAL A N 1
ATOM 624 C CA . VAL A 1 79 ? 28.737 6.210 -16.009 1.00 34.47 79 VAL A CA 1
ATOM 625 C C . VAL A 1 79 ? 30.231 5.920 -16.082 1.00 34.47 79 VAL A C 1
ATOM 627 O O . VAL A 1 79 ? 30.749 5.121 -15.308 1.00 34.47 79 VAL A O 1
ATOM 630 N N . TYR A 1 80 ? 30.909 6.529 -17.053 1.00 41.25 80 TYR A N 1
ATOM 631 C CA . TYR A 1 80 ? 32.365 6.643 -17.035 1.00 41.25 80 TYR A CA 1
ATOM 632 C C . TYR A 1 80 ? 32.758 7.974 -16.379 1.00 41.25 80 TYR A C 1
ATOM 634 O O . TYR A 1 80 ? 31.980 8.933 -16.419 1.00 41.25 80 TYR A O 1
ATOM 642 N N . PRO A 1 81 ? 33.915 8.019 -15.695 1.00 32.59 81 PRO A N 1
ATOM 643 C CA . PRO A 1 81 ? 34.345 9.181 -14.934 1.00 32.59 81 PRO A CA 1
ATOM 644 C C . PRO A 1 81 ? 34.456 10.396 -15.856 1.00 32.59 81 PRO A C 1
ATOM 646 O O . PRO A 1 81 ? 35.125 10.344 -16.883 1.00 32.59 81 PRO A O 1
ATOM 649 N N . GLN A 1 82 ? 33.792 11.485 -15.468 1.00 37.28 82 GLN A N 1
ATOM 650 C CA . GLN A 1 82 ? 33.972 12.800 -16.080 1.00 37.28 82 GLN A CA 1
ATOM 651 C C . GLN A 1 82 ? 35.481 13.114 -16.150 1.00 37.28 82 GLN A C 1
ATOM 653 O O . GLN A 1 82 ? 36.160 12.964 -15.123 1.00 37.28 82 GLN A O 1
ATOM 658 N N . PRO A 1 83 ? 36.032 13.520 -17.310 1.00 32.44 83 PRO A N 1
ATOM 659 C CA . PRO A 1 83 ? 37.423 13.942 -17.385 1.00 32.44 83 PRO A CA 1
ATOM 660 C C . PRO A 1 83 ? 37.660 15.176 -16.488 1.00 32.44 83 PRO A C 1
ATOM 662 O O . PRO A 1 83 ? 36.741 15.972 -16.289 1.00 32.44 83 PRO A O 1
ATOM 665 N N . PRO A 1 84 ? 38.872 15.367 -15.927 1.00 33.41 84 PRO A N 1
ATOM 666 C CA . PRO A 1 84 ? 39.141 16.297 -14.817 1.00 33.41 84 PRO A CA 1
ATOM 667 C C . PRO A 1 84 ? 39.077 17.796 -15.160 1.00 33.41 84 PRO A C 1
ATOM 669 O O . PRO A 1 84 ? 39.577 18.619 -14.397 1.00 33.41 84 PRO A O 1
ATOM 672 N N . SER A 1 85 ? 38.523 18.169 -16.308 1.00 36.12 85 SER A N 1
ATOM 673 C CA . SER A 1 85 ? 38.692 19.501 -16.888 1.00 36.12 85 SER A CA 1
ATOM 674 C C . SER A 1 85 ? 37.481 19.950 -17.704 1.00 36.12 85 SER A C 1
ATOM 676 O O . SER A 1 85 ? 37.628 20.545 -18.766 1.00 36.12 85 SER A O 1
ATOM 678 N N . THR A 1 86 ? 36.266 19.696 -17.217 1.00 36.66 86 THR A N 1
ATOM 679 C CA . THR A 1 86 ? 35.120 20.530 -17.604 1.00 36.66 86 THR A CA 1
ATOM 680 C C . THR A 1 86 ? 35.256 21.887 -16.913 1.00 36.66 86 THR A C 1
ATOM 682 O O . THR A 1 86 ? 35.346 21.909 -15.681 1.00 36.66 86 THR A O 1
ATOM 685 N N . PRO A 1 87 ? 35.263 23.019 -17.642 1.00 32.91 87 PRO A N 1
ATOM 686 C CA . PRO A 1 87 ? 35.193 24.323 -17.006 1.00 32.91 87 PRO A CA 1
ATOM 687 C C . PRO A 1 87 ? 33.879 24.384 -16.229 1.00 32.91 87 PRO A C 1
ATOM 689 O O . PRO A 1 87 ? 32.792 24.299 -16.799 1.00 32.91 87 PRO A O 1
ATOM 692 N N . TYR A 1 88 ? 33.992 24.482 -14.906 1.00 39.00 88 TYR A N 1
ATOM 693 C CA . TYR A 1 88 ? 32.877 24.787 -14.024 1.00 39.00 88 TYR A CA 1
ATOM 694 C C . TYR A 1 88 ? 32.505 26.248 -14.294 1.00 39.00 88 TYR A C 1
ATOM 696 O O . TYR A 1 88 ? 32.984 27.167 -13.635 1.00 39.00 88 TYR A O 1
ATOM 704 N N . ILE A 1 89 ? 31.737 26.484 -15.358 1.00 41.50 89 ILE A N 1
ATOM 705 C CA . ILE A 1 89 ? 31.169 27.800 -15.633 1.00 41.50 89 ILE A CA 1
ATOM 706 C C . ILE A 1 89 ? 30.140 27.997 -14.539 1.00 41.50 89 ILE A C 1
ATOM 708 O O . ILE A 1 89 ? 29.122 27.312 -14.559 1.00 41.50 89 ILE A O 1
ATOM 712 N N . ALA A 1 90 ? 30.489 28.846 -13.565 1.00 39.53 90 ALA A N 1
ATOM 713 C CA . ALA A 1 90 ? 29.735 29.176 -12.363 1.00 39.53 90 ALA A CA 1
ATOM 714 C C . ALA A 1 90 ? 28.256 28.802 -12.498 1.00 39.53 90 ALA A C 1
ATOM 716 O O . ALA A 1 90 ? 27.455 29.549 -13.067 1.00 39.53 90 ALA A O 1
ATOM 717 N N . ALA A 1 91 ? 27.908 27.609 -12.011 1.00 46.81 91 ALA A N 1
ATOM 718 C CA . ALA A 1 91 ? 26.523 27.290 -11.767 1.00 46.81 91 ALA A CA 1
ATOM 719 C C . ALA A 1 91 ? 26.051 28.376 -10.802 1.00 46.81 91 ALA A C 1
ATOM 721 O O . ALA A 1 91 ? 26.586 28.489 -9.697 1.00 46.81 91 ALA A O 1
ATOM 722 N N . LYS A 1 92 ? 25.091 29.210 -11.215 1.00 54.75 92 LYS A N 1
ATOM 723 C CA . LYS A 1 92 ? 24.248 29.861 -10.211 1.00 54.75 92 LYS A CA 1
ATOM 724 C C . LYS A 1 92 ? 23.799 28.721 -9.291 1.00 54.75 92 LYS A C 1
ATOM 726 O O . LYS A 1 92 ? 23.376 27.694 -9.822 1.00 54.75 92 LYS A O 1
ATOM 731 N N . GLU A 1 93 ? 23.930 28.871 -7.971 1.00 59.97 93 GLU A N 1
ATOM 732 C CA . GLU A 1 93 ? 23.678 27.823 -6.949 1.00 59.97 93 GLU A CA 1
ATOM 733 C C . GLU A 1 93 ? 22.312 27.110 -7.109 1.00 59.97 93 GLU A C 1
ATOM 735 O O . GLU A 1 93 ? 22.061 26.039 -6.565 1.00 59.97 93 GLU A O 1
ATOM 740 N N . ASP A 1 94 ? 21.458 27.685 -7.944 1.00 71.94 94 ASP A N 1
ATOM 741 C CA . ASP A 1 94 ? 20.114 27.307 -8.324 1.00 71.94 94 ASP A CA 1
ATOM 742 C C . ASP A 1 94 ? 19.958 26.319 -9.500 1.00 71.94 94 ASP A C 1
ATOM 744 O O . ASP A 1 94 ? 18.834 25.867 -9.758 1.00 71.94 94 ASP A O 1
ATOM 748 N N . VAL A 1 95 ? 21.013 25.993 -10.264 1.00 80.69 95 VAL A N 1
ATOM 749 C CA . VAL A 1 95 ? 20.897 25.202 -11.510 1.00 80.69 95 VAL A CA 1
ATOM 750 C C . VAL A 1 95 ? 22.034 24.187 -11.682 1.00 80.69 95 VAL A C 1
ATOM 752 O O . VAL A 1 95 ? 23.206 24.526 -11.596 1.00 80.69 95 VAL A O 1
ATOM 755 N N . THR A 1 96 ? 21.691 22.941 -12.025 1.00 84.31 96 THR A N 1
ATOM 756 C CA . THR A 1 96 ? 22.649 21.889 -12.410 1.00 84.31 96 THR A CA 1
ATOM 757 C C . THR A 1 96 ? 22.697 21.726 -13.931 1.00 84.31 96 THR A C 1
ATOM 759 O O . THR A 1 96 ? 21.656 21.547 -14.567 1.00 84.31 96 THR A O 1
ATOM 762 N N . VAL A 1 97 ? 23.900 21.708 -14.514 1.00 83.12 97 VAL A N 1
ATOM 763 C CA . VAL A 1 97 ? 24.132 21.439 -15.945 1.00 83.12 97 VAL A CA 1
ATOM 764 C C . VAL A 1 97 ? 24.735 20.045 -16.120 1.00 83.12 97 VAL A C 1
ATOM 766 O O . VAL A 1 97 ? 25.672 19.675 -15.418 1.00 83.12 97 VAL A O 1
ATOM 769 N N . ILE A 1 98 ? 24.195 19.256 -17.048 1.00 85.25 98 ILE A N 1
ATOM 770 C CA . ILE A 1 98 ? 24.615 17.875 -17.306 1.00 85.25 98 ILE A CA 1
ATOM 771 C C . ILE A 1 98 ? 24.880 17.710 -18.801 1.00 85.25 98 ILE A C 1
ATOM 773 O O . ILE A 1 98 ? 23.965 17.802 -19.618 1.00 85.25 98 ILE A O 1
ATOM 777 N N . PHE A 1 99 ? 26.123 17.400 -19.152 1.00 84.62 99 PHE A N 1
ATOM 778 C CA . PHE A 1 99 ? 26.512 17.073 -20.521 1.00 84.62 99 PHE A CA 1
ATOM 779 C C . PHE A 1 99 ? 26.409 15.566 -20.762 1.00 84.62 99 PHE A C 1
ATOM 781 O O . PHE A 1 99 ? 26.848 14.761 -19.937 1.00 84.62 99 PHE A O 1
ATOM 788 N N . ARG A 1 100 ? 25.817 15.174 -21.891 1.00 87.88 100 ARG A N 1
ATOM 789 C CA . ARG A 1 100 ? 25.658 13.771 -22.295 1.00 87.88 100 ARG A CA 1
ATOM 790 C C . ARG A 1 100 ? 25.948 13.622 -23.780 1.00 87.88 100 ARG A C 1
ATOM 792 O O . ARG A 1 100 ? 25.252 14.216 -24.598 1.00 87.88 100 ARG A O 1
ATOM 799 N N . ARG A 1 101 ? 26.918 12.773 -24.111 1.00 90.19 101 ARG A N 1
ATOM 800 C CA . ARG A 1 101 ? 27.182 12.319 -25.477 1.00 90.19 101 ARG A CA 1
ATOM 801 C C . ARG A 1 101 ? 26.784 10.855 -25.653 1.00 90.19 101 ARG A C 1
ATOM 803 O O . ARG A 1 101 ? 26.708 10.101 -24.681 1.00 90.19 101 ARG A O 1
ATOM 810 N N . ARG A 1 102 ? 26.444 10.500 -26.890 1.00 92.38 102 ARG A N 1
ATOM 811 C CA . ARG A 1 102 ? 26.294 9.130 -27.397 1.00 92.38 102 ARG A CA 1
ATOM 812 C C . ARG A 1 102 ? 26.893 9.067 -28.792 1.00 92.38 102 ARG A C 1
ATOM 814 O O . ARG A 1 102 ? 26.580 9.938 -29.605 1.00 92.38 102 ARG A O 1
ATOM 821 N N . GLY A 1 103 ? 27.670 8.023 -29.064 1.00 92.56 103 GLY A N 1
ATOM 822 C CA . GLY A 1 103 ? 28.430 7.878 -30.304 1.00 92.56 103 GLY A CA 1
ATOM 823 C C . GLY A 1 103 ? 29.630 8.830 -30.373 1.00 92.56 103 GLY A C 1
ATOM 824 O O . GLY A 1 103 ? 29.655 9.878 -29.728 1.00 92.56 103 GLY A O 1
ATOM 825 N N . GLY A 1 104 ? 30.620 8.463 -31.178 1.00 93.69 104 GLY A N 1
ATOM 826 C CA . GLY A 1 104 ? 31.924 9.114 -31.243 1.00 93.69 104 GLY A CA 1
ATOM 827 C C . GLY A 1 104 ? 32.836 8.754 -30.067 1.00 93.69 104 GLY A C 1
ATOM 828 O O . GLY A 1 104 ? 32.523 7.891 -29.249 1.00 93.69 104 GLY A O 1
ATOM 829 N N . ASP A 1 105 ? 33.983 9.422 -30.004 1.00 89.75 105 ASP A N 1
ATOM 830 C CA . ASP A 1 105 ? 34.959 9.292 -28.924 1.00 89.75 105 ASP A CA 1
ATOM 831 C C . ASP A 1 105 ? 34.692 10.333 -27.827 1.00 89.75 105 ASP A C 1
ATOM 833 O O . ASP A 1 105 ? 34.932 11.531 -27.999 1.00 89.75 105 ASP A O 1
ATOM 837 N N . ASP A 1 106 ? 34.209 9.867 -26.677 1.00 83.50 106 ASP A N 1
ATOM 838 C CA . ASP A 1 106 ? 33.874 10.709 -25.526 1.00 83.50 106 ASP A CA 1
ATOM 839 C C . ASP A 1 106 ? 35.089 11.429 -24.903 1.00 83.50 106 ASP A C 1
ATOM 841 O O . ASP A 1 106 ? 34.906 12.353 -24.105 1.00 83.50 106 ASP A O 1
ATOM 845 N N . LEU A 1 107 ? 36.324 11.049 -25.255 1.00 85.25 107 LEU A N 1
ATOM 846 C CA . LEU A 1 107 ? 37.538 11.715 -24.770 1.00 85.25 107 LEU A CA 1
ATOM 847 C C . LEU A 1 107 ? 37.787 13.062 -25.466 1.00 85.25 107 LEU A C 1
ATOM 849 O O . LEU A 1 107 ? 38.413 13.955 -24.882 1.00 85.25 107 LEU A O 1
ATOM 853 N N . VAL A 1 108 ? 37.277 13.232 -26.687 1.00 85.75 108 VAL A N 1
ATOM 854 C CA . VAL A 1 108 ? 37.479 14.438 -27.497 1.00 85.75 108 VAL A CA 1
ATOM 855 C C . VAL A 1 108 ? 36.647 15.587 -26.938 1.00 85.75 108 VAL A C 1
ATOM 857 O O . VAL A 1 108 ? 35.425 15.518 -26.909 1.00 85.75 108 VAL A O 1
ATOM 860 N N . GLN A 1 109 ? 37.277 16.678 -26.499 1.00 81.69 109 GLN A N 1
ATOM 861 C CA . GLN A 1 109 ? 36.552 17.778 -25.843 1.00 81.69 109 GLN A CA 1
ATOM 862 C C . GLN A 1 109 ? 35.776 18.649 -26.840 1.00 81.69 109 GLN A C 1
ATOM 864 O O . GLN A 1 109 ? 34.587 18.919 -26.638 1.00 81.69 109 GLN A O 1
ATOM 869 N N . SER A 1 110 ? 36.430 19.049 -27.934 1.00 86.25 110 SER A N 1
ATOM 870 C CA . SER A 1 110 ? 35.828 19.904 -28.959 1.00 86.25 110 SER A CA 1
ATOM 871 C C . SER A 1 110 ? 34.643 19.211 -29.631 1.00 86.25 110 SER A C 1
ATOM 873 O O . SER A 1 110 ? 34.739 18.053 -30.039 1.00 86.25 110 SER A O 1
ATOM 875 N N . HIS A 1 111 ? 33.519 19.920 -29.766 1.00 88.06 111 HIS A N 1
ATOM 876 C CA . HIS A 1 111 ? 32.340 19.391 -30.450 1.00 88.06 111 HIS A CA 1
ATOM 877 C C . HIS A 1 111 ? 32.625 19.078 -31.925 1.00 88.06 111 HIS A C 1
ATOM 879 O O . HIS A 1 111 ? 32.223 18.022 -32.407 1.00 88.06 111 HIS A O 1
ATOM 885 N N . SER A 1 112 ? 33.349 19.950 -32.635 1.00 90.06 112 SER A N 1
ATOM 886 C CA . SER A 1 112 ? 33.633 19.771 -34.065 1.00 90.06 112 SER A CA 1
ATOM 887 C C . SER A 1 112 ? 34.575 18.594 -34.328 1.00 90.06 112 SER A C 1
ATOM 889 O O . SER A 1 112 ? 34.398 17.853 -35.294 1.00 90.06 112 SER A O 1
ATOM 891 N N . GLU A 1 113 ? 35.556 18.369 -33.454 1.00 90.50 113 GLU A N 1
ATOM 892 C CA . GLU A 1 113 ? 36.431 17.195 -33.521 1.00 90.50 113 GLU A CA 1
ATOM 893 C C . GLU A 1 113 ? 35.682 15.920 -33.137 1.00 90.50 113 GLU A C 1
ATOM 895 O O . GLU A 1 113 ? 35.755 14.931 -33.866 1.00 90.50 113 GLU A O 1
ATOM 900 N N . TRP A 1 114 ? 34.887 15.957 -32.061 1.00 93.62 114 TRP A N 1
ATOM 901 C CA . TRP A 1 114 ? 34.047 14.832 -31.653 1.00 93.62 114 TRP A CA 1
ATOM 902 C C . TRP A 1 114 ? 33.089 14.424 -32.778 1.00 93.62 114 TRP A C 1
ATOM 904 O O . TRP A 1 114 ? 32.999 13.241 -33.103 1.00 93.62 114 TRP A O 1
ATOM 914 N N . ALA A 1 115 ? 32.451 15.385 -33.452 1.00 93.50 115 ALA A N 1
ATOM 915 C CA . ALA A 1 115 ? 31.529 15.121 -34.555 1.00 93.50 115 ALA A CA 1
ATOM 916 C C . ALA A 1 115 ? 32.187 14.330 -35.703 1.00 93.50 115 ALA A C 1
ATOM 918 O O . ALA A 1 115 ? 31.531 13.498 -36.328 1.00 93.50 115 ALA A O 1
ATOM 919 N N . ARG A 1 116 ? 33.493 14.515 -35.948 1.00 94.38 116 ARG A N 1
ATOM 920 C CA . ARG A 1 116 ? 34.243 13.736 -36.954 1.00 94.38 116 ARG A CA 1
ATOM 921 C C . ARG A 1 116 ? 34.451 12.278 -36.529 1.00 94.38 116 ARG A C 1
ATOM 923 O O . ARG A 1 116 ? 34.451 11.396 -37.384 1.00 94.38 116 ARG A O 1
ATOM 930 N N . THR A 1 117 ? 34.566 12.010 -35.227 1.00 95.31 117 THR A N 1
ATOM 931 C CA . THR A 1 117 ? 34.729 10.645 -34.681 1.00 95.31 117 THR A CA 1
ATOM 932 C C . THR A 1 117 ? 33.443 9.813 -34.714 1.00 95.31 117 THR A C 1
ATOM 934 O O . THR A 1 117 ? 33.493 8.585 -34.631 1.00 95.31 117 THR A O 1
ATOM 937 N N . VAL A 1 118 ? 32.282 10.454 -34.884 1.00 95.81 118 VAL A N 1
ATOM 938 C CA . VAL A 1 118 ? 30.978 9.775 -34.937 1.00 95.81 118 VAL A CA 1
ATOM 939 C C . VAL A 1 118 ? 30.917 8.756 -36.072 1.00 95.81 118 VAL A C 1
ATOM 941 O O . VAL A 1 118 ? 30.378 7.672 -35.880 1.00 95.81 118 VAL A O 1
ATOM 944 N N . ASN A 1 119 ? 31.504 9.059 -37.233 1.00 94.25 119 ASN A N 1
ATOM 945 C CA . ASN A 1 119 ? 31.490 8.147 -38.380 1.00 94.25 119 ASN A CA 1
ATOM 946 C C . ASN A 1 119 ? 32.218 6.826 -38.090 1.00 94.25 119 ASN A C 1
ATOM 948 O O . ASN A 1 119 ? 31.819 5.784 -38.601 1.00 94.25 119 ASN A O 1
ATOM 952 N N . SER A 1 120 ? 33.276 6.865 -37.274 1.00 94.88 120 SER A N 1
ATOM 953 C CA . SER A 1 120 ? 34.063 5.681 -36.913 1.00 94.88 120 SER A CA 1
ATOM 954 C C . SER A 1 120 ? 33.497 4.903 -35.725 1.00 94.88 120 SER A C 1
ATOM 956 O O . SER A 1 120 ? 33.798 3.722 -35.584 1.00 94.88 120 SER A O 1
ATOM 958 N N . ALA A 1 121 ? 32.691 5.542 -34.876 1.00 94.00 121 ALA A N 1
ATOM 959 C CA . ALA A 1 121 ? 32.135 4.931 -33.670 1.00 94.00 121 ALA A CA 1
ATOM 960 C C . ALA A 1 121 ? 30.687 5.389 -33.402 1.00 94.00 121 ALA A C 1
ATOM 962 O O . ALA A 1 121 ? 30.418 5.989 -32.362 1.00 94.00 121 ALA A O 1
ATOM 963 N N . PRO A 1 122 ? 29.732 5.170 -34.321 1.00 95.50 122 PRO A N 1
ATOM 964 C CA . PRO A 1 122 ? 28.370 5.650 -34.124 1.00 95.50 122 PRO A CA 1
ATOM 965 C C . PRO A 1 122 ? 27.617 4.799 -33.087 1.00 95.50 122 PRO A C 1
ATOM 967 O O . PRO A 1 122 ? 27.922 3.626 -32.885 1.00 95.50 122 PRO A O 1
ATOM 970 N N . ASP A 1 123 ? 26.586 5.374 -32.468 1.00 95.12 123 ASP A N 1
ATOM 971 C CA . ASP A 1 123 ? 25.712 4.696 -31.499 1.00 95.12 123 ASP A CA 1
ATOM 972 C C . ASP A 1 123 ? 24.227 4.967 -31.812 1.00 95.12 123 ASP A C 1
ATOM 974 O O . ASP A 1 123 ? 23.887 5.818 -32.639 1.00 95.12 123 ASP A O 1
ATOM 978 N N . VAL A 1 124 ? 23.307 4.246 -31.167 1.00 94.19 124 VAL A N 1
ATOM 979 C CA . VAL A 1 124 ? 21.867 4.469 -31.309 1.00 94.19 124 VAL A CA 1
ATOM 980 C C . VAL A 1 124 ? 21.448 5.738 -30.558 1.00 94.19 124 VAL A C 1
ATOM 982 O O . VAL A 1 124 ? 21.378 5.794 -29.323 1.00 94.19 124 VAL A O 1
ATOM 985 N N . ILE A 1 125 ? 21.102 6.767 -31.330 1.00 93.62 125 ILE A N 1
ATOM 986 C CA . ILE A 1 125 ? 20.766 8.109 -30.832 1.00 93.62 125 ILE A CA 1
ATOM 987 C C . ILE A 1 125 ? 19.261 8.360 -30.714 1.00 93.62 125 ILE A C 1
ATOM 989 O O . ILE A 1 125 ? 18.827 9.261 -29.983 1.00 93.62 125 ILE A O 1
ATOM 993 N N . HIS A 1 126 ? 18.463 7.568 -31.428 1.00 93.81 126 HIS A N 1
ATOM 994 C CA . HIS A 1 126 ? 17.009 7.621 -31.403 1.00 93.81 126 HIS A CA 1
ATOM 995 C C . HIS A 1 126 ? 16.423 6.239 -31.715 1.00 93.81 126 HIS A C 1
ATOM 997 O O . HIS A 1 126 ? 16.967 5.501 -32.536 1.00 93.81 126 HIS A O 1
ATOM 1003 N N . MET A 1 127 ? 15.314 5.895 -31.062 1.00 96.06 127 MET A N 1
ATOM 1004 C CA . MET A 1 127 ? 14.576 4.650 -31.279 1.00 96.06 127 MET A CA 1
ATOM 1005 C C . MET A 1 127 ? 13.086 4.964 -31.358 1.00 96.06 127 MET A C 1
ATOM 1007 O O . MET A 1 127 ? 12.570 5.714 -30.530 1.00 96.06 127 MET A O 1
ATOM 1011 N N . THR A 1 128 ? 12.394 4.349 -32.311 1.00 95.94 128 THR A N 1
ATOM 1012 C CA . THR A 1 128 ? 10.930 4.344 -32.351 1.00 95.94 128 THR A CA 1
ATOM 1013 C C . THR A 1 128 ? 10.433 3.051 -31.728 1.00 95.94 128 THR A C 1
ATOM 1015 O O . THR A 1 128 ? 10.859 1.959 -32.112 1.00 95.94 128 THR A O 1
ATOM 1018 N N . LEU A 1 129 ? 9.550 3.187 -30.742 1.00 95.31 129 LEU A N 1
ATOM 1019 C CA . LEU A 1 129 ? 9.002 2.080 -29.970 1.00 95.31 129 LEU A CA 1
ATOM 1020 C C . LEU A 1 129 ? 7.555 1.818 -30.378 1.00 95.31 129 LEU A C 1
ATOM 1022 O O . LEU A 1 129 ? 6.774 2.750 -30.558 1.00 95.31 129 LEU A O 1
ATOM 1026 N N . PHE A 1 130 ? 7.189 0.544 -30.472 1.00 94.81 130 PHE A N 1
ATOM 1027 C CA . PHE A 1 130 ? 5.829 0.102 -30.761 1.00 94.81 130 PHE A CA 1
ATOM 1028 C C . PHE A 1 130 ? 5.368 -0.881 -29.675 1.00 94.81 130 PHE A C 1
ATOM 1030 O O . PHE A 1 130 ? 6.142 -1.778 -29.330 1.00 94.81 130 PHE A O 1
ATOM 1037 N N . PRO A 1 131 ? 4.171 -0.725 -29.075 1.00 94.75 131 PRO A N 1
ATOM 1038 C CA . PRO A 1 131 ? 3.754 -1.574 -27.959 1.00 94.75 131 PRO A CA 1
ATOM 1039 C C . PRO A 1 131 ? 3.746 -3.049 -28.358 1.00 94.75 131 PRO A C 1
ATOM 1041 O O . PRO A 1 131 ? 3.130 -3.415 -29.349 1.00 94.75 131 PRO A O 1
ATOM 1044 N N . ILE A 1 132 ? 4.386 -3.924 -27.580 1.00 93.62 132 ILE A N 1
ATOM 1045 C CA . ILE A 1 132 ? 4.507 -5.347 -27.956 1.00 93.62 132 ILE A CA 1
ATOM 1046 C C . ILE A 1 132 ? 3.142 -6.053 -28.036 1.00 93.62 132 ILE A C 1
ATOM 1048 O O . ILE A 1 132 ? 2.981 -7.058 -28.722 1.00 93.62 132 ILE A O 1
ATOM 1052 N N . THR A 1 133 ? 2.131 -5.507 -27.360 1.00 91.94 133 THR A N 1
ATOM 1053 C CA . THR A 1 133 ? 0.766 -6.040 -27.309 1.00 91.94 133 THR A CA 1
ATOM 1054 C C . THR A 1 133 ? 0.001 -5.923 -28.625 1.00 91.94 133 THR A C 1
ATOM 1056 O O . THR A 1 133 ? -0.950 -6.681 -28.828 1.00 91.94 133 THR A O 1
ATOM 1059 N N . THR A 1 134 ? 0.391 -5.012 -29.520 1.00 90.50 134 THR A N 1
ATOM 1060 C CA . THR A 1 134 ? -0.234 -4.855 -30.846 1.00 90.50 134 THR A CA 1
ATOM 1061 C C . THR A 1 134 ? 0.188 -5.958 -31.812 1.00 90.50 134 THR A C 1
ATOM 1063 O O . THR A 1 134 ? -0.563 -6.274 -32.728 1.00 90.50 134 THR A O 1
ATOM 1066 N N . LEU A 1 135 ? 1.350 -6.577 -31.577 1.00 88.94 135 LEU A N 1
ATOM 1067 C CA . LEU A 1 135 ? 1.848 -7.715 -32.351 1.00 88.94 135 LEU A CA 1
ATOM 1068 C C . LEU A 1 135 ? 1.153 -9.032 -31.985 1.00 88.94 135 LEU A C 1
ATOM 1070 O O . LEU A 1 135 ? 1.305 -10.026 -32.687 1.00 88.94 135 LEU A O 1
ATOM 1074 N N . LEU A 1 136 ? 0.418 -9.062 -30.871 1.00 87.50 136 LEU A N 1
ATOM 1075 C CA . LEU A 1 136 ? -0.285 -10.256 -30.421 1.00 87.50 136 LEU A CA 1
ATOM 1076 C C . LEU A 1 136 ? -1.577 -10.431 -31.218 1.00 87.50 136 LEU A C 1
ATOM 1078 O O . LEU A 1 136 ? -2.459 -9.565 -31.181 1.00 87.50 136 LEU A O 1
ATOM 1082 N N . GLU A 1 137 ? -1.722 -11.578 -31.875 1.00 85.31 137 GLU A N 1
ATOM 1083 C CA . GLU A 1 137 ? -2.952 -11.956 -32.570 1.00 85.31 137 GLU A CA 1
ATOM 1084 C C . GLU A 1 137 ? -4.167 -11.943 -31.628 1.00 85.31 137 GLU A C 1
ATOM 1086 O O . GLU A 1 137 ? -4.058 -12.165 -30.418 1.00 85.31 137 GLU A O 1
ATOM 1091 N N . ALA A 1 138 ? -5.353 -11.671 -32.180 1.00 77.06 138 ALA A N 1
ATOM 1092 C CA . ALA A 1 138 ? -6.585 -11.553 -31.396 1.00 77.06 138 ALA A CA 1
ATOM 1093 C C . ALA A 1 138 ? -6.984 -12.859 -30.682 1.00 77.06 138 ALA A C 1
ATOM 1095 O O . ALA A 1 138 ? -7.632 -12.807 -29.642 1.00 77.06 138 ALA A O 1
ATOM 1096 N N . ALA A 1 139 ? -6.574 -14.016 -31.210 1.00 78.94 139 ALA A N 1
ATOM 1097 C CA . ALA A 1 139 ? -6.968 -15.327 -30.703 1.00 78.94 139 ALA A CA 1
ATOM 1098 C C . ALA A 1 139 ? -6.126 -15.838 -29.516 1.00 78.94 139 ALA A C 1
ATOM 1100 O O . ALA A 1 139 ? -6.419 -16.911 -28.993 1.00 78.94 139 ALA A O 1
ATOM 1101 N N . ILE A 1 140 ? -5.088 -15.112 -29.075 1.00 87.38 140 ILE A N 1
ATOM 1102 C CA . ILE A 1 140 ? -4.193 -15.584 -28.006 1.00 87.38 140 ILE A CA 1
ATOM 1103 C C . ILE A 1 140 ? -4.891 -15.479 -26.635 1.00 87.38 140 ILE A C 1
ATOM 1105 O O . ILE A 1 140 ? -5.174 -14.366 -26.171 1.00 87.38 140 ILE A O 1
ATOM 1109 N N . PRO A 1 141 ? -5.114 -16.602 -25.922 1.00 87.81 141 PRO A N 1
ATOM 1110 C CA . PRO A 1 141 ? -5.703 -16.570 -24.589 1.00 87.81 141 PRO A CA 1
ATOM 1111 C C . PRO A 1 141 ? -4.846 -15.758 -23.613 1.00 87.81 141 PRO A C 1
ATOM 1113 O O . PRO A 1 141 ? -3.626 -15.901 -23.554 1.00 87.81 141 PRO A O 1
ATOM 1116 N N . GLY A 1 142 ? -5.485 -14.912 -22.803 1.00 85.25 142 GLY A N 1
ATOM 1117 C CA . GLY A 1 142 ? -4.791 -14.120 -21.784 1.00 85.25 142 GLY A CA 1
ATOM 1118 C C . GLY A 1 142 ? -4.152 -12.820 -22.286 1.00 85.25 142 GLY A C 1
ATOM 1119 O O . GLY A 1 142 ? -3.547 -12.114 -21.476 1.00 85.25 142 GLY A O 1
ATOM 1120 N N . LYS A 1 143 ? -4.334 -12.450 -23.563 1.00 90.19 143 LYS A N 1
ATOM 1121 C CA . LYS A 1 143 ? -3.887 -11.161 -24.121 1.00 90.19 143 LYS A CA 1
ATOM 1122 C C . LYS A 1 143 ? -4.335 -9.966 -23.271 1.00 90.19 143 LYS A C 1
ATOM 1124 O O . LYS A 1 143 ? -3.504 -9.137 -22.909 1.00 90.19 143 LYS A O 1
ATOM 1129 N N . ASP A 1 144 ? -5.599 -9.926 -22.857 1.00 90.88 144 ASP A N 1
ATOM 1130 C CA . ASP A 1 144 ? -6.133 -8.824 -22.040 1.00 90.88 144 ASP A CA 1
ATOM 1131 C C . ASP A 1 144 ? -5.460 -8.725 -20.666 1.00 90.88 144 ASP A C 1
ATOM 1133 O O . ASP A 1 144 ? -5.209 -7.632 -20.157 1.00 90.88 144 ASP A O 1
ATOM 1137 N N . HIS A 1 145 ? -5.092 -9.868 -20.077 1.00 90.88 145 HIS A N 1
ATOM 1138 C CA . HIS A 1 145 ? -4.360 -9.896 -18.812 1.00 90.88 145 HIS A CA 1
ATOM 1139 C C . HIS A 1 145 ? -2.952 -9.325 -18.976 1.00 90.88 145 HIS A C 1
ATOM 1141 O O . HIS A 1 145 ? -2.475 -8.607 -18.096 1.00 90.88 145 HIS A O 1
ATOM 1147 N N . LEU A 1 146 ? -2.290 -9.630 -20.096 1.00 92.75 146 LEU A N 1
ATOM 1148 C CA . LEU A 1 146 ? -0.974 -9.087 -20.408 1.00 92.75 146 LEU A CA 1
ATOM 1149 C C . LEU A 1 146 ? -1.040 -7.582 -20.691 1.00 92.75 146 LEU A C 1
ATOM 1151 O O . LEU A 1 146 ? -0.234 -6.841 -20.133 1.00 92.75 146 LEU A O 1
ATOM 1155 N N . ILE A 1 147 ? -2.018 -7.125 -21.480 1.00 93.88 147 ILE A N 1
ATOM 1156 C CA . ILE A 1 147 ? -2.259 -5.696 -21.734 1.00 93.88 147 ILE A CA 1
ATOM 1157 C C . ILE A 1 147 ? -2.472 -4.963 -20.410 1.00 93.88 147 ILE A C 1
ATOM 1159 O O . ILE A 1 147 ? -1.775 -3.990 -20.127 1.00 93.88 147 ILE A O 1
ATOM 1163 N N . ARG A 1 148 ? -3.364 -5.471 -19.550 1.00 93.94 148 ARG A N 1
ATOM 1164 C CA . ARG A 1 148 ? -3.606 -4.888 -18.226 1.00 93.94 148 ARG A CA 1
ATOM 1165 C C . ARG A 1 148 ? -2.334 -4.852 -17.380 1.00 93.94 148 ARG A C 1
ATOM 1167 O O . ARG A 1 148 ? -2.067 -3.844 -16.739 1.00 93.94 148 ARG A O 1
ATOM 1174 N N . ALA A 1 149 ? -1.545 -5.927 -17.376 1.00 95.00 149 ALA A N 1
ATOM 1175 C CA . ALA A 1 149 ? -0.299 -5.983 -16.617 1.00 95.00 149 ALA A CA 1
ATOM 1176 C C . ALA A 1 149 ? 0.756 -4.985 -17.122 1.00 95.00 149 ALA A C 1
ATOM 1178 O O . ALA A 1 149 ? 1.444 -4.380 -16.304 1.00 95.00 149 ALA A O 1
ATOM 1179 N N . ILE A 1 150 ? 0.878 -4.805 -18.443 1.00 95.94 150 ILE A N 1
ATOM 1180 C CA . ILE A 1 150 ? 1.785 -3.823 -19.052 1.00 95.94 150 ILE A CA 1
ATOM 1181 C C . ILE A 1 150 ? 1.331 -2.404 -18.721 1.00 95.94 150 ILE A C 1
ATOM 1183 O O . ILE A 1 150 ? 2.156 -1.613 -18.278 1.00 95.94 150 ILE A O 1
ATOM 1187 N N . ASN A 1 151 ? 0.039 -2.098 -18.859 1.00 95.38 151 ASN A N 1
ATOM 1188 C CA . ASN A 1 151 ? -0.497 -0.775 -18.533 1.00 95.38 151 ASN A CA 1
ATOM 1189 C C . ASN A 1 151 ? -0.228 -0.418 -17.068 1.00 95.38 151 ASN A C 1
ATOM 1191 O O . ASN A 1 151 ? 0.353 0.623 -16.789 1.00 95.38 151 ASN A O 1
ATOM 1195 N N . LEU A 1 152 ? -0.536 -1.339 -16.151 1.00 95.56 152 LEU A N 1
ATOM 1196 C CA . LEU A 1 152 ? -0.251 -1.183 -14.727 1.00 95.56 152 LEU A CA 1
ATOM 1197 C C . LEU A 1 152 ? 1.249 -1.000 -14.436 1.00 95.56 152 LEU A C 1
ATOM 1199 O O . LEU A 1 152 ? 1.623 -0.208 -13.575 1.00 95.56 152 LEU A O 1
ATOM 1203 N N . TYR A 1 153 ? 2.127 -1.714 -15.146 1.00 95.19 153 TYR A N 1
ATOM 1204 C CA . TYR A 1 153 ? 3.571 -1.535 -14.997 1.00 95.19 153 TYR A CA 1
ATOM 1205 C C . TYR A 1 153 ? 4.050 -0.176 -15.525 1.00 95.19 153 TYR A C 1
ATOM 1207 O O . TYR A 1 153 ? 4.904 0.445 -14.904 1.00 95.19 153 TYR A O 1
ATOM 1215 N N . LEU A 1 154 ? 3.513 0.306 -16.647 1.00 94.56 154 LEU A N 1
ATOM 1216 C CA . LEU A 1 154 ? 3.890 1.601 -17.221 1.00 94.56 154 LEU A CA 1
ATOM 1217 C C . LEU A 1 154 ? 3.370 2.783 -16.393 1.00 94.56 154 LEU A C 1
ATOM 1219 O O . LEU A 1 154 ? 4.071 3.789 -16.287 1.00 94.56 154 LEU A O 1
ATOM 1223 N N . GLU A 1 155 ? 2.180 2.639 -15.809 1.00 95.44 155 GLU A N 1
ATOM 1224 C CA . GLU A 1 155 ? 1.535 3.634 -14.950 1.00 95.44 155 GLU A CA 1
ATOM 1225 C C . GLU A 1 155 ? 2.256 3.770 -13.603 1.00 95.44 155 GLU A C 1
ATOM 1227 O O . GLU A 1 155 ? 2.701 4.859 -13.251 1.00 95.44 155 GLU A O 1
ATOM 1232 N N . TYR A 1 156 ? 2.443 2.658 -12.884 1.00 94.75 156 TYR A N 1
ATOM 1233 C CA . TYR A 1 156 ? 2.954 2.681 -11.507 1.00 94.75 156 TYR A CA 1
ATOM 1234 C C . TYR A 1 156 ? 4.458 2.415 -11.385 1.00 94.75 156 TYR A C 1
ATOM 1236 O O . TYR A 1 156 ? 5.058 2.733 -10.362 1.00 94.75 156 TYR A O 1
ATOM 1244 N N . LYS A 1 157 ? 5.079 1.811 -12.407 1.00 92.62 157 LYS A N 1
ATOM 1245 C CA . LYS A 1 157 ? 6.507 1.439 -12.448 1.00 92.62 157 LYS A CA 1
ATOM 1246 C C . LYS A 1 157 ? 7.025 0.763 -11.165 1.00 92.62 157 LYS A C 1
ATOM 1248 O O . LYS A 1 157 ? 8.073 1.167 -10.653 1.00 92.62 157 LYS A O 1
ATOM 1253 N N . PRO A 1 158 ? 6.346 -0.281 -10.645 1.00 94.12 158 PRO A N 1
ATOM 1254 C CA . PRO A 1 158 ? 6.873 -1.029 -9.511 1.00 94.12 158 PRO A CA 1
ATOM 1255 C C . PRO A 1 158 ? 8.224 -1.671 -9.859 1.00 94.12 158 PRO A C 1
ATOM 1257 O O . PRO A 1 158 ? 8.444 -2.022 -11.025 1.00 94.12 158 PRO A O 1
ATOM 1260 N N . PRO A 1 159 ? 9.116 -1.883 -8.870 1.00 92.88 159 PRO A N 1
ATOM 1261 C CA . PRO A 1 159 ? 10.337 -2.654 -9.081 1.00 92.88 159 PRO A CA 1
ATOM 1262 C C . PRO A 1 159 ? 10.012 -4.008 -9.717 1.00 92.88 159 PRO A C 1
ATOM 1264 O O . PRO A 1 159 ? 9.004 -4.639 -9.378 1.00 92.88 159 PRO A O 1
ATOM 1267 N N . ILE A 1 160 ? 10.835 -4.450 -10.668 1.00 91.12 160 ILE A N 1
ATOM 1268 C CA . ILE A 1 160 ? 10.510 -5.617 -11.498 1.00 91.12 160 ILE A CA 1
ATOM 1269 C C . ILE A 1 160 ? 10.396 -6.899 -10.660 1.00 91.12 160 ILE A C 1
ATOM 1271 O O . ILE A 1 160 ? 9.589 -7.778 -10.962 1.00 91.12 160 ILE A O 1
ATOM 1275 N N . GLU A 1 161 ? 11.129 -6.971 -9.553 1.00 91.31 161 GLU A N 1
ATOM 1276 C CA . GLU A 1 161 ? 11.101 -8.060 -8.578 1.00 91.31 161 GLU A CA 1
ATOM 1277 C C . GLU A 1 161 ? 9.745 -8.128 -7.850 1.00 91.31 161 GLU A C 1
ATOM 1279 O O . GLU A 1 161 ? 9.224 -9.212 -7.588 1.00 91.31 161 GLU A O 1
ATOM 1284 N N . GLU A 1 162 ? 9.125 -6.971 -7.603 1.00 92.38 162 GLU A N 1
ATOM 1285 C CA . GLU A 1 162 ? 7.851 -6.820 -6.886 1.00 92.38 162 GLU A CA 1
ATOM 1286 C C . GLU A 1 162 ? 6.633 -6.909 -7.810 1.00 92.38 162 GLU A C 1
ATOM 1288 O O . GLU A 1 162 ? 5.503 -7.079 -7.346 1.00 92.38 162 GLU A O 1
ATOM 1293 N N . LEU A 1 163 ? 6.832 -6.808 -9.130 1.00 94.31 163 LEU A N 1
ATOM 1294 C CA . LEU A 1 163 ? 5.745 -6.696 -10.104 1.00 94.31 163 LEU A CA 1
ATOM 1295 C C . LEU A 1 163 ? 4.746 -7.859 -10.009 1.00 94.31 163 LEU A C 1
ATOM 1297 O O . LEU A 1 163 ? 3.558 -7.681 -10.269 1.00 94.31 163 LEU A O 1
ATOM 1301 N N . ARG A 1 164 ? 5.188 -9.061 -9.618 1.00 93.88 164 ARG A N 1
ATOM 1302 C CA . ARG A 1 164 ? 4.258 -10.177 -9.386 1.00 93.88 164 ARG A CA 1
ATOM 1303 C C . ARG A 1 164 ? 3.293 -9.851 -8.245 1.00 93.88 164 ARG A C 1
ATOM 1305 O O . ARG A 1 164 ? 2.087 -9.950 -8.445 1.00 93.88 164 ARG A O 1
ATOM 1312 N N . TYR A 1 165 ? 3.817 -9.462 -7.087 1.00 93.75 165 TYR A N 1
ATOM 1313 C CA . TYR A 1 165 ? 3.019 -9.159 -5.899 1.00 93.75 165 TYR A CA 1
ATOM 1314 C C . TYR A 1 165 ? 2.117 -7.956 -6.148 1.00 93.75 165 TYR A C 1
ATOM 1316 O O . TYR A 1 165 ? 0.921 -8.021 -5.879 1.00 93.75 165 TYR A O 1
ATOM 1324 N N . PHE A 1 166 ? 2.665 -6.912 -6.774 1.00 95.56 166 PHE A N 1
ATOM 1325 C CA . PHE A 1 166 ? 1.914 -5.735 -7.186 1.00 95.56 166 PHE A CA 1
ATOM 1326 C C . PHE A 1 166 ? 0.682 -6.110 -8.019 1.00 95.56 166 PHE A C 1
ATOM 1328 O O . PHE A 1 166 ? -0.431 -5.733 -7.660 1.00 95.56 166 PHE A O 1
ATOM 1335 N N . LEU A 1 167 ? 0.855 -6.887 -9.097 1.00 94.88 167 LEU A N 1
ATOM 1336 C CA . LEU A 1 167 ? -0.245 -7.273 -9.990 1.00 94.88 167 LEU A CA 1
ATOM 1337 C C . LEU A 1 167 ? -1.310 -8.116 -9.281 1.00 94.88 167 LEU A C 1
ATOM 1339 O O . LEU A 1 167 ? -2.500 -7.951 -9.550 1.00 94.88 167 LEU A O 1
ATOM 1343 N N . GLU A 1 168 ? -0.900 -9.005 -8.376 1.00 93.25 168 GLU A N 1
ATOM 1344 C CA . GLU A 1 168 ? -1.821 -9.853 -7.614 1.00 93.25 168 GLU A CA 1
ATOM 1345 C C . GLU A 1 168 ? -2.647 -9.082 -6.575 1.00 93.25 168 GLU A C 1
ATOM 1347 O O . GLU A 1 168 ? -3.733 -9.531 -6.211 1.00 93.25 168 GLU A O 1
ATOM 1352 N N . PHE A 1 169 ? -2.170 -7.914 -6.144 1.00 94.88 169 PHE A N 1
ATOM 1353 C CA . PHE A 1 169 ? -2.874 -7.007 -5.236 1.00 94.88 169 PHE A CA 1
ATOM 1354 C C . PHE A 1 169 ? -3.730 -5.955 -5.958 1.00 94.88 169 PHE A C 1
ATOM 1356 O O . PHE A 1 169 ? -4.466 -5.218 -5.298 1.00 94.88 169 PHE A O 1
ATOM 1363 N N . GLN A 1 170 ? -3.722 -5.922 -7.300 1.00 94.00 170 GLN A N 1
ATOM 1364 C CA . GLN A 1 170 ? -4.621 -5.081 -8.108 1.00 94.00 170 GLN A CA 1
ATOM 1365 C C . GLN A 1 170 ? -6.021 -5.693 -8.239 1.00 94.00 170 GLN A C 1
ATOM 1367 O O . GLN A 1 170 ? -6.545 -5.875 -9.345 1.00 94.00 170 GLN A O 1
ATOM 1372 N N . LEU A 1 171 ? -6.596 -6.032 -7.085 1.00 93.44 171 LEU A N 1
ATOM 1373 C CA . LEU A 1 171 ? -7.951 -6.537 -6.905 1.00 93.44 171 LEU A CA 1
ATOM 1374 C C . LEU A 1 171 ? -8.876 -5.398 -6.451 1.00 93.44 171 LEU A C 1
ATOM 1376 O O . LEU A 1 171 ? -8.402 -4.441 -5.833 1.00 93.44 171 LEU A O 1
ATOM 1380 N N . PRO A 1 172 ? -10.194 -5.499 -6.703 1.00 94.69 172 PRO A N 1
ATOM 1381 C CA . PRO A 1 172 ? -11.151 -4.527 -6.190 1.00 94.69 172 PRO A CA 1
ATOM 1382 C C . PRO A 1 172 ? -11.044 -4.397 -4.667 1.00 94.69 172 PRO A C 1
ATOM 1384 O O . PRO A 1 172 ? -10.981 -5.405 -3.959 1.00 94.69 172 PRO A O 1
ATOM 1387 N N . ARG A 1 173 ? -11.029 -3.159 -4.170 1.00 94.81 173 ARG A N 1
ATOM 1388 C CA . ARG A 1 173 ? -11.027 -2.845 -2.737 1.00 94.81 173 ARG A CA 1
ATOM 1389 C C . ARG A 1 173 ? -12.429 -2.439 -2.315 1.00 94.81 173 ARG A C 1
ATOM 1391 O O . ARG A 1 173 ? -13.068 -1.650 -3.002 1.00 94.81 173 ARG A O 1
ATOM 1398 N N . VAL A 1 174 ? -12.899 -2.981 -1.199 1.00 95.12 174 VAL A N 1
ATOM 1399 C CA . VAL A 1 174 ? -14.248 -2.735 -0.677 1.00 95.12 174 VAL A CA 1
ATOM 1400 C C . VAL A 1 174 ? -14.149 -2.372 0.798 1.00 95.12 174 VAL A C 1
ATOM 1402 O O . VAL A 1 174 ? -13.275 -2.869 1.511 1.00 95.12 174 VAL A O 1
ATOM 1405 N N . TRP A 1 175 ? -15.032 -1.483 1.246 1.00 95.44 175 TRP A N 1
ATOM 1406 C CA . TRP A 1 175 ? -15.154 -1.111 2.650 1.00 95.44 175 TRP A CA 1
ATOM 1407 C C . TRP A 1 175 ? -16.146 -2.025 3.372 1.00 95.44 175 TRP A C 1
ATOM 1409 O O . TRP A 1 175 ? -17.242 -2.280 2.877 1.00 95.44 175 TRP A O 1
ATOM 1419 N N . ALA A 1 176 ? -15.765 -2.482 4.562 1.00 93.69 176 ALA A N 1
ATOM 1420 C CA . ALA A 1 176 ? -16.614 -3.228 5.477 1.00 93.69 176 ALA A CA 1
ATOM 1421 C C . ALA A 1 176 ? -16.891 -2.414 6.759 1.00 93.69 176 ALA A C 1
ATOM 1423 O O . ALA A 1 176 ? -15.975 -1.747 7.255 1.00 93.69 176 ALA A O 1
ATOM 1424 N N . PRO A 1 177 ? -18.111 -2.496 7.328 1.00 89.94 177 PRO A N 1
ATOM 1425 C CA . PRO A 1 177 ? -19.270 -3.221 6.798 1.00 89.94 177 PRO A CA 1
ATOM 1426 C C . PRO A 1 177 ? -19.841 -2.545 5.540 1.00 89.94 177 PRO A C 1
ATOM 1428 O O . PRO A 1 177 ? -19.878 -1.318 5.457 1.00 89.94 177 PRO A O 1
ATOM 1431 N N . ILE A 1 178 ? -20.292 -3.348 4.570 1.00 81.75 178 ILE A N 1
ATOM 1432 C CA . ILE A 1 178 ? -21.047 -2.845 3.414 1.00 81.75 178 ILE A CA 1
ATOM 1433 C C . ILE A 1 178 ? -22.414 -2.425 3.944 1.00 81.75 178 ILE A C 1
ATOM 1435 O O . ILE A 1 178 ? -23.090 -3.216 4.603 1.00 81.75 178 ILE A O 1
ATOM 1439 N N . ARG A 1 179 ? -22.798 -1.174 3.712 1.00 68.31 179 ARG A N 1
ATOM 1440 C CA . ARG A 1 179 ? -24.087 -0.645 4.151 1.00 68.31 179 ARG A CA 1
ATOM 1441 C C . ARG A 1 179 ? -24.902 -0.287 2.928 1.00 68.31 179 ARG A C 1
ATOM 1443 O O . ARG A 1 179 ? -24.448 0.513 2.118 1.00 68.31 179 ARG A O 1
ATOM 1450 N N . ASP A 1 180 ? -26.082 -0.880 2.819 1.00 53.00 180 ASP A N 1
ATOM 1451 C CA . ASP A 1 180 ? -27.047 -0.499 1.799 1.00 53.00 180 ASP A CA 1
ATOM 1452 C C . ASP A 1 180 ? -27.571 0.910 2.104 1.00 53.00 180 ASP A C 1
ATOM 1454 O O . ASP A 1 180 ? -27.945 1.215 3.237 1.00 53.00 180 ASP A O 1
ATOM 1458 N N . GLU A 1 181 ? -27.648 1.766 1.084 1.00 49.41 181 GLU A N 1
ATOM 1459 C CA . GLU A 1 181 ? -28.280 3.095 1.160 1.00 49.41 181 GLU A CA 1
ATOM 1460 C C . GLU A 1 181 ? -29.811 3.014 1.362 1.00 49.41 181 GLU A C 1
ATOM 1462 O O . GLU A 1 181 ? -30.490 4.034 1.473 1.00 49.41 181 GLU A O 1
ATOM 1467 N N . HIS A 1 182 ? -30.370 1.802 1.453 1.00 46.06 182 HIS A N 1
ATOM 1468 C CA . HIS A 1 182 ? -31.798 1.554 1.612 1.00 46.06 182 HIS A CA 1
ATOM 1469 C C . HIS A 1 182 ? -32.212 1.522 3.099 1.00 46.06 182 HIS A C 1
ATOM 1471 O O . HIS A 1 182 ? -31.761 0.657 3.855 1.00 46.06 182 HIS A O 1
ATOM 1477 N N . PRO A 1 183 ? -33.133 2.397 3.547 1.00 43.28 183 PRO A N 1
ATOM 1478 C CA . PRO A 1 183 ? -33.499 2.555 4.957 1.00 43.28 183 PRO A CA 1
ATOM 1479 C C . PRO A 1 183 ? -34.535 1.516 5.433 1.00 43.28 183 PRO A C 1
ATOM 1481 O O . PRO A 1 183 ? -35.519 1.873 6.074 1.00 43.28 183 PRO A O 1
ATOM 1484 N N . LEU A 1 184 ? -34.366 0.229 5.110 1.00 37.47 184 LEU A N 1
ATOM 1485 C CA . LEU A 1 184 ? -35.440 -0.764 5.299 1.00 37.47 184 LEU A CA 1
ATOM 1486 C C . LEU A 1 184 ?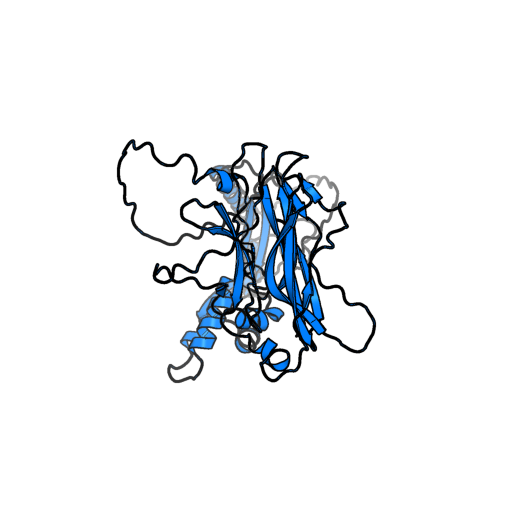 -35.376 -1.595 6.581 1.00 37.47 184 LEU A C 1
ATOM 1488 O O . LEU A 1 184 ? -36.320 -2.320 6.872 1.00 37.47 184 LEU A O 1
ATOM 1492 N N . HIS A 1 185 ? -34.330 -1.467 7.395 1.00 45.53 185 HIS A N 1
ATOM 1493 C CA . HIS A 1 185 ? -34.290 -2.146 8.689 1.00 45.53 185 HIS A CA 1
ATOM 1494 C C . HIS A 1 185 ? -33.796 -1.186 9.767 1.00 45.53 185 HIS A C 1
ATOM 1496 O O . HIS A 1 185 ? -32.595 -1.029 9.988 1.00 45.53 185 HIS A O 1
ATOM 1502 N N . GLN A 1 186 ? -34.743 -0.556 10.472 1.00 42.00 186 GLN A N 1
ATOM 1503 C CA . GLN A 1 186 ? -34.503 0.040 11.785 1.00 42.00 186 GLN A CA 1
ATOM 1504 C C . GLN A 1 186 ? -34.105 -1.085 12.751 1.00 42.00 186 GLN A C 1
ATOM 1506 O O . GLN A 1 186 ? -34.927 -1.638 13.481 1.00 42.00 186 GLN A O 1
ATOM 1511 N N . ARG A 1 187 ? -32.829 -1.482 12.721 1.00 49.94 187 ARG A N 1
ATOM 1512 C CA . ARG A 1 187 ? -32.237 -2.327 13.759 1.00 49.94 187 ARG A CA 1
ATOM 1513 C C . ARG A 1 187 ? -32.492 -1.610 15.087 1.00 49.94 187 ARG A C 1
ATOM 1515 O O . ARG A 1 187 ? -32.121 -0.443 15.207 1.00 49.94 187 ARG A O 1
ATOM 1522 N N . LYS A 1 188 ? -33.131 -2.281 16.059 1.00 46.62 188 LYS A N 1
ATOM 1523 C CA . LYS A 1 188 ? -33.243 -1.778 17.440 1.00 46.62 188 LYS A CA 1
ATOM 1524 C C . LYS A 1 188 ? -31.851 -1.333 17.873 1.00 46.62 188 LYS A C 1
ATOM 1526 O O . LYS A 1 188 ? -30.938 -2.158 17.916 1.00 46.62 188 LYS A O 1
ATOM 1531 N N . GLU A 1 189 ? -31.681 -0.031 18.077 1.00 52.25 189 GLU A N 1
ATOM 1532 C CA . GLU A 1 189 ? -30.355 0.532 18.282 1.00 52.25 189 GLU A CA 1
ATOM 1533 C C . GLU A 1 189 ? -29.770 -0.032 19.580 1.00 52.25 189 GLU A C 1
ATOM 1535 O O . GLU A 1 189 ? -30.406 0.091 20.631 1.00 52.25 189 GLU A O 1
ATOM 1540 N N . PRO A 1 190 ? -28.592 -0.679 19.539 1.00 54.28 190 PRO A N 1
ATOM 1541 C CA . PRO A 1 190 ? -27.920 -1.069 20.764 1.00 54.28 190 PRO A CA 1
ATOM 1542 C C . PRO A 1 190 ? -27.630 0.188 21.589 1.00 54.28 190 PRO A C 1
ATOM 1544 O O . PRO A 1 190 ? -27.345 1.253 21.036 1.00 54.28 190 PRO A O 1
ATOM 1547 N N . VAL A 1 191 ? -27.699 0.070 22.916 1.00 65.38 191 VAL A N 1
ATOM 1548 C CA . VAL A 1 191 ? -27.305 1.143 23.836 1.00 65.38 191 VAL A CA 1
ATOM 1549 C C . VAL A 1 191 ? -25.816 1.418 23.615 1.00 65.38 191 VAL A C 1
ATOM 1551 O O . VAL A 1 191 ? -24.961 0.692 24.111 1.00 65.38 191 VAL A O 1
ATOM 1554 N N . CYS A 1 192 ? -25.493 2.426 22.804 1.00 76.56 192 CYS A N 1
ATOM 1555 C CA . CYS A 1 192 ? -24.108 2.784 22.535 1.00 76.56 192 CYS A CA 1
ATOM 1556 C C . CYS A 1 192 ? -23.522 3.502 23.760 1.00 76.56 192 CYS A C 1
ATOM 1558 O O . CYS A 1 192 ? -24.111 4.497 24.204 1.00 76.56 192 CYS A O 1
ATOM 1560 N N . PRO A 1 193 ? -22.346 3.091 24.270 1.00 88.69 193 PRO A N 1
ATOM 1561 C CA . PRO A 1 193 ? -21.622 3.909 25.230 1.00 88.69 193 PRO A CA 1
ATOM 1562 C C . PRO A 1 193 ? -21.247 5.246 24.587 1.00 88.69 193 PRO A C 1
ATOM 1564 O O . PRO A 1 193 ? -21.179 5.372 23.359 1.00 88.69 193 PRO A O 1
ATOM 1567 N N . SER A 1 194 ? -21.013 6.265 25.409 1.00 87.94 194 SER A N 1
ATOM 1568 C CA . SER A 1 194 ? -20.776 7.615 24.906 1.00 87.94 194 SER A CA 1
ATOM 1569 C C . SER A 1 194 ? -19.600 8.314 25.564 1.00 87.94 194 SER A C 1
ATOM 1571 O O . SER A 1 194 ? -19.408 8.232 26.775 1.00 87.94 194 SER A O 1
ATOM 1573 N N . LEU A 1 195 ? -18.884 9.092 24.763 1.00 87.00 195 LEU A N 1
ATOM 1574 C CA . LEU A 1 195 ? -17.877 10.043 25.205 1.00 87.00 195 LEU A CA 1
ATOM 1575 C C . LEU A 1 195 ? -18.509 11.426 25.342 1.00 87.00 195 LEU A C 1
ATOM 1577 O O . LEU A 1 195 ? -19.245 11.877 24.461 1.00 87.00 195 LEU A O 1
ATOM 1581 N N . GLN A 1 196 ? -18.206 12.113 26.438 1.00 86.25 196 GLN A N 1
ATOM 1582 C CA . GLN A 1 196 ? -18.634 13.487 26.682 1.00 86.25 196 GLN A CA 1
ATOM 1583 C C . GLN A 1 196 ? -17.401 14.370 26.882 1.00 86.25 196 GLN A C 1
ATOM 1585 O O . GLN A 1 196 ? -16.480 14.008 27.608 1.00 86.25 196 GLN A O 1
ATOM 1590 N N . PHE A 1 197 ? -17.349 15.523 26.216 1.00 82.75 197 PHE A N 1
ATOM 1591 C CA . PHE A 1 197 ? -16.149 16.377 26.207 1.00 82.75 197 PHE A CA 1
ATOM 1592 C C . PHE A 1 197 ? -16.239 17.587 27.154 1.00 82.75 197 PHE A C 1
ATOM 1594 O O . PHE A 1 197 ? -15.289 18.361 27.236 1.00 82.75 197 PHE A O 1
ATOM 1601 N N . SER A 1 198 ? -17.371 17.770 27.839 1.00 80.12 198 SER A N 1
ATOM 1602 C CA . SER A 1 198 ? -17.595 18.765 28.898 1.00 80.12 198 SER A CA 1
ATOM 1603 C C . SER A 1 198 ? -18.823 18.375 29.734 1.00 80.12 198 SER A C 1
ATOM 1605 O O . SER A 1 198 ? -19.643 17.594 29.261 1.00 80.12 198 SER A O 1
ATOM 1607 N N . LEU A 1 199 ? -18.991 18.938 30.938 1.00 74.69 199 LEU A N 1
ATOM 1608 C CA . LEU A 1 199 ? -20.057 18.570 31.893 1.00 74.69 199 LEU A CA 1
ATOM 1609 C C . LEU A 1 199 ? -21.480 18.629 31.294 1.00 74.69 199 LEU A C 1
ATOM 1611 O O . LEU A 1 199 ? -22.288 17.729 31.494 1.00 74.69 199 LEU A O 1
ATOM 1615 N N . MET A 1 200 ? -21.765 19.665 30.501 1.00 76.69 200 MET A N 1
ATOM 1616 C CA . MET A 1 200 ? -23.032 19.862 29.770 1.00 76.69 200 MET A CA 1
ATOM 1617 C C . MET A 1 200 ? -22.854 19.648 28.254 1.00 76.69 200 MET A C 1
ATOM 1619 O O . MET A 1 200 ? -23.627 20.130 27.428 1.00 76.69 200 MET A O 1
ATOM 1623 N N . GLY A 1 201 ? -21.774 18.968 27.867 1.00 75.50 201 GLY A N 1
ATOM 1624 C CA . GLY A 1 201 ? -21.379 18.769 26.479 1.00 75.50 201 GLY A CA 1
ATOM 1625 C C . GLY A 1 201 ? -22.192 17.699 25.769 1.00 75.50 201 GLY A C 1
ATOM 1626 O O . GLY A 1 201 ? -22.793 16.822 26.386 1.00 75.50 201 GLY A O 1
ATOM 1627 N N . LYS A 1 202 ? -22.160 17.734 24.438 1.00 81.88 202 LYS A N 1
ATOM 1628 C CA . LYS A 1 202 ? -22.785 16.702 23.609 1.00 81.88 202 LYS A CA 1
ATOM 1629 C C . LYS A 1 202 ? -22.055 15.369 23.723 1.00 81.88 202 LYS A C 1
ATOM 1631 O O . LYS A 1 202 ? -20.830 15.331 23.842 1.00 81.88 202 LYS A O 1
ATOM 1636 N N . LYS A 1 203 ? -22.831 14.293 23.610 1.00 88.00 203 LYS A N 1
ATOM 1637 C CA . LYS A 1 203 ? -22.364 12.907 23.653 1.00 88.00 203 LYS A CA 1
ATOM 1638 C C . LYS A 1 203 ? -22.019 12.401 22.251 1.00 88.00 203 LYS A C 1
ATOM 1640 O O . LYS A 1 203 ? -22.846 12.494 21.342 1.00 88.00 203 LYS A O 1
ATOM 1645 N N . LEU A 1 204 ? -20.805 11.880 22.098 1.00 89.88 204 LEU A N 1
ATOM 1646 C CA . LEU A 1 204 ? -20.373 11.094 20.947 1.00 89.88 204 LEU A CA 1
ATOM 1647 C C . LEU A 1 204 ? -20.597 9.622 21.282 1.00 89.88 204 LEU A C 1
ATOM 1649 O O . LEU A 1 204 ? -19.926 9.081 22.155 1.00 89.88 204 LEU A O 1
ATOM 1653 N N . TYR A 1 205 ? -21.550 8.989 20.618 1.00 91.00 205 TYR A N 1
ATOM 1654 C CA . TYR A 1 205 ? -21.846 7.572 20.791 1.00 91.00 205 TYR A CA 1
ATOM 1655 C C . TYR A 1 205 ? -20.801 6.727 20.072 1.00 91.00 205 TYR A C 1
ATOM 1657 O O . TYR A 1 205 ? -20.367 7.090 18.984 1.00 91.00 205 TYR A O 1
ATOM 1665 N N . ILE A 1 206 ? -20.407 5.600 20.651 1.00 92.88 206 ILE A N 1
ATOM 1666 C CA . ILE A 1 206 ? -19.420 4.690 20.069 1.00 92.88 206 ILE A CA 1
ATOM 1667 C C . ILE A 1 206 ? -20.129 3.409 19.639 1.00 92.88 206 ILE A C 1
ATOM 1669 O O . ILE A 1 206 ? -20.777 2.746 20.449 1.00 92.88 206 ILE A O 1
ATOM 1673 N N . SER A 1 207 ? -20.021 3.064 18.357 1.00 91.56 207 SER A N 1
ATOM 1674 C CA . SER A 1 207 ? -20.492 1.780 17.845 1.00 91.56 207 SER A CA 1
ATOM 1675 C C . SER A 1 207 ? -19.553 0.670 18.314 1.00 91.56 207 SER A C 1
ATOM 1677 O O . SER A 1 207 ? -18.372 0.670 17.972 1.00 91.56 207 SER A O 1
ATOM 1679 N N . GLN A 1 208 ? -20.088 -0.283 19.077 1.00 90.38 208 GLN A N 1
ATOM 1680 C CA . GLN A 1 208 ? -19.367 -1.481 19.530 1.00 90.38 208 GLN A CA 1
ATOM 1681 C C . GLN A 1 208 ? -19.504 -2.661 18.554 1.00 90.38 208 GLN A C 1
ATOM 1683 O O . GLN A 1 208 ? -19.200 -3.800 18.911 1.00 90.38 208 GLN A O 1
ATOM 1688 N N . GLU A 1 209 ? -19.980 -2.410 17.331 1.00 91.38 209 GLU A N 1
ATOM 1689 C CA . GLU A 1 209 ? -20.081 -3.424 16.282 1.00 91.38 209 GLU A CA 1
ATOM 1690 C C . GLU A 1 209 ? -18.699 -4.022 15.977 1.00 91.38 209 GLU A C 1
ATOM 1692 O O . GLU A 1 209 ? -17.731 -3.303 15.724 1.00 91.38 209 GLU A O 1
ATOM 1697 N N . GLN A 1 210 ? -18.606 -5.353 16.019 1.00 94.00 210 GLN A N 1
ATOM 1698 C CA . GLN A 1 210 ? -17.405 -6.078 15.616 1.00 94.00 210 GLN A CA 1
ATOM 1699 C C . GLN A 1 210 ? -17.390 -6.199 14.097 1.00 94.00 210 GLN A C 1
ATOM 1701 O O . GLN A 1 210 ? -18.198 -6.926 13.520 1.00 94.00 210 GLN A O 1
ATOM 1706 N N . VAL A 1 211 ? -16.456 -5.509 13.449 1.00 95.19 211 VAL A N 1
ATOM 1707 C CA . VAL A 1 211 ? -16.276 -5.604 12.001 1.00 95.19 211 VAL A CA 1
ATOM 1708 C C . VAL A 1 211 ? -15.209 -6.656 11.729 1.00 95.19 211 VAL A C 1
ATOM 1710 O O . VAL A 1 211 ? -14.075 -6.512 12.177 1.00 95.19 211 VAL A O 1
ATOM 1713 N N . SER A 1 212 ? -15.554 -7.717 11.000 1.00 95.56 212 SER A N 1
ATOM 1714 C CA . SER A 1 212 ? -14.617 -8.757 10.562 1.00 95.56 212 SER A CA 1
ATOM 1715 C C . SER A 1 212 ? -14.834 -9.067 9.086 1.00 95.56 212 SER A C 1
ATOM 1717 O O . SER A 1 212 ? -15.971 -9.141 8.625 1.00 95.56 212 SER A O 1
ATOM 1719 N N . VAL A 1 213 ? -13.741 -9.247 8.343 1.00 95.12 213 VAL A N 1
ATOM 1720 C CA . VAL A 1 213 ? -13.761 -9.536 6.896 1.00 95.12 213 VAL A CA 1
ATOM 1721 C C . VAL A 1 213 ? -13.320 -10.968 6.572 1.00 95.12 213 VAL A C 1
ATOM 1723 O O . VAL A 1 213 ? -13.175 -11.328 5.403 1.00 95.12 213 VAL A O 1
ATOM 1726 N N . GLY A 1 214 ? -13.123 -11.804 7.597 1.00 93.06 214 GLY A N 1
ATOM 1727 C CA . GLY A 1 214 ? -12.651 -13.180 7.450 1.00 93.06 214 GLY A CA 1
ATOM 1728 C C . GLY A 1 214 ? -11.261 -13.255 6.810 1.00 93.06 214 GLY A C 1
ATOM 1729 O O . GLY A 1 214 ? -10.381 -12.450 7.107 1.00 93.06 214 GLY A O 1
ATOM 1730 N N . ARG A 1 215 ? -11.059 -14.221 5.904 1.00 93.56 215 ARG A N 1
ATOM 1731 C CA . ARG A 1 215 ? -9.788 -14.433 5.180 1.00 93.56 215 ARG A CA 1
ATOM 1732 C C . ARG A 1 215 ? -9.649 -13.502 3.973 1.00 93.56 215 ARG A C 1
ATOM 1734 O O . ARG A 1 215 ? -9.458 -13.942 2.839 1.00 93.56 215 ARG A O 1
ATOM 1741 N N . LYS A 1 216 ? -9.815 -12.202 4.213 1.00 94.25 216 LYS A N 1
ATOM 1742 C CA . LYS A 1 216 ? -9.636 -11.145 3.216 1.00 94.25 216 LYS A CA 1
ATOM 1743 C C . LYS A 1 216 ? -8.578 -10.170 3.714 1.00 94.25 216 LYS A C 1
ATOM 1745 O O . LYS A 1 216 ? -8.727 -9.649 4.819 1.00 94.25 216 LYS A O 1
ATOM 1750 N N . PRO A 1 217 ? -7.512 -9.923 2.938 1.00 94.69 217 PRO A N 1
ATOM 1751 C CA . PRO A 1 217 ? -6.453 -9.047 3.401 1.00 94.69 217 PRO A CA 1
ATOM 1752 C C . PRO A 1 217 ? -6.954 -7.604 3.505 1.00 94.69 217 PRO A C 1
ATOM 1754 O O . PRO A 1 217 ? -7.565 -7.087 2.565 1.00 94.69 217 PRO A O 1
ATOM 1757 N N . ILE A 1 218 ? -6.701 -6.972 4.651 1.00 97.25 218 ILE A N 1
ATOM 1758 C CA . ILE A 1 218 ? -7.034 -5.568 4.906 1.00 97.25 218 ILE A CA 1
ATOM 1759 C C . ILE A 1 218 ? -5.886 -4.686 4.412 1.00 97.25 218 ILE A C 1
ATOM 1761 O O . ILE A 1 218 ? -4.725 -4.924 4.748 1.00 97.25 218 ILE A O 1
ATOM 1765 N N . THR A 1 219 ? -6.224 -3.654 3.643 1.00 96.69 219 THR A N 1
ATOM 1766 C CA . THR A 1 219 ? -5.290 -2.674 3.065 1.00 96.69 219 THR A CA 1
ATOM 1767 C C . THR A 1 219 ? -5.467 -1.272 3.639 1.00 96.69 219 THR A C 1
ATOM 1769 O O . THR A 1 219 ? -4.690 -0.380 3.310 1.00 96.69 219 THR A O 1
ATOM 1772 N N . GLY A 1 220 ? -6.471 -1.056 4.492 1.00 96.38 220 GLY A N 1
ATOM 1773 C CA . GLY A 1 220 ? -6.708 0.242 5.109 1.00 96.38 220 GLY A CA 1
ATOM 1774 C C . GLY A 1 220 ? -7.778 0.231 6.192 1.00 96.38 220 GLY A C 1
ATOM 1775 O O . GLY A 1 220 ? -8.557 -0.715 6.320 1.00 96.38 220 GLY A O 1
ATOM 1776 N N . LEU A 1 221 ? -7.806 1.300 6.980 1.00 96.75 221 LEU A N 1
ATOM 1777 C CA . LEU A 1 221 ? -8.743 1.536 8.071 1.00 96.75 221 LEU A CA 1
ATOM 1778 C C . LEU A 1 221 ? -9.176 3.009 8.059 1.00 96.75 221 LEU A C 1
ATOM 1780 O O . LEU A 1 221 ? -8.385 3.894 7.734 1.00 96.75 221 LEU A O 1
ATOM 1784 N N . ARG A 1 222 ? -10.416 3.295 8.464 1.00 95.19 222 ARG A N 1
ATOM 1785 C CA . ARG A 1 222 ? -10.876 4.677 8.682 1.00 95.19 222 ARG A CA 1
ATOM 1786 C C . ARG A 1 222 ? -11.868 4.780 9.831 1.00 95.19 222 ARG A C 1
ATOM 1788 O O . ARG A 1 222 ? -12.620 3.842 10.100 1.00 95.19 222 ARG A O 1
ATOM 1795 N N . LEU A 1 223 ? -11.894 5.944 10.474 1.00 95.00 223 LEU A N 1
ATOM 1796 C CA . LEU A 1 223 ? -12.944 6.324 11.416 1.00 95.00 223 LEU A CA 1
ATOM 1797 C C . LEU A 1 223 ? -14.067 7.041 10.666 1.00 95.00 223 LEU A C 1
ATOM 1799 O O . LEU A 1 223 ? -13.818 7.846 9.769 1.00 95.00 223 LEU A O 1
ATOM 1803 N N . CYS A 1 224 ? -15.314 6.761 11.030 1.00 92.62 224 CYS A N 1
ATOM 1804 C CA . CYS A 1 224 ? -16.486 7.362 10.398 1.00 92.62 224 CYS A CA 1
ATOM 1805 C C . CYS A 1 224 ? -17.504 7.822 11.443 1.00 92.62 224 CYS A C 1
ATOM 1807 O O . CYS A 1 224 ? -17.580 7.281 12.546 1.00 92.62 224 CYS A O 1
ATOM 1809 N N . LEU A 1 225 ? -18.273 8.852 11.086 1.00 91.12 225 LEU A N 1
ATOM 1810 C CA . LEU A 1 225 ? -19.384 9.356 11.885 1.00 91.12 225 LEU A CA 1
ATOM 1811 C C . LEU A 1 225 ? -20.701 8.998 11.202 1.00 91.12 225 LEU A C 1
ATOM 1813 O O . LEU A 1 225 ? -20.892 9.238 10.012 1.00 91.12 225 LEU A O 1
ATOM 1817 N N . GLU A 1 226 ? -21.609 8.417 11.970 1.00 87.31 226 GLU A N 1
ATOM 1818 C CA . GLU A 1 226 ? -22.863 7.851 11.491 1.00 87.31 226 GLU A CA 1
ATOM 1819 C C . GLU A 1 226 ? -24.072 8.486 12.180 1.00 87.31 226 GLU A C 1
ATOM 1821 O O . GLU A 1 226 ? -23.960 9.199 13.186 1.00 87.31 226 GLU A O 1
ATOM 1826 N N . GLY A 1 227 ? -25.247 8.195 11.621 1.00 81.00 227 GLY A N 1
ATOM 1827 C CA . GLY A 1 227 ? -26.529 8.730 12.057 1.00 81.00 227 GLY A CA 1
ATOM 1828 C C . GLY A 1 227 ? -26.812 10.123 11.496 1.00 81.00 227 GLY A C 1
ATOM 1829 O O . GLY A 1 227 ? -25.910 10.853 11.078 1.00 81.00 227 GLY A O 1
ATOM 1830 N N . ALA A 1 228 ? -28.087 10.515 11.534 1.00 78.19 228 ALA A N 1
ATOM 1831 C CA . ALA A 1 228 ? -28.545 11.821 11.049 1.00 78.19 228 ALA A CA 1
ATOM 1832 C C . ALA A 1 228 ? -27.838 13.000 11.749 1.00 78.19 228 ALA A C 1
ATOM 1834 O O . ALA A 1 228 ? -27.663 14.066 11.168 1.00 78.19 228 ALA A O 1
ATOM 1835 N N . LYS A 1 229 ? -27.394 12.797 12.998 1.00 80.56 229 LYS A N 1
ATOM 1836 C CA . LYS A 1 229 ? -26.677 13.798 13.802 1.00 80.56 229 LYS A CA 1
ATOM 1837 C C . LYS A 1 229 ? -25.148 13.707 13.689 1.00 80.56 229 LYS A C 1
ATOM 1839 O O . LYS A 1 229 ? -24.475 14.486 14.359 1.00 80.56 229 LYS A O 1
ATOM 1844 N N . GLN A 1 230 ? -24.606 12.771 12.897 1.00 85.50 230 GLN A N 1
ATOM 1845 C CA . GLN A 1 230 ? -23.159 12.529 12.752 1.00 85.50 230 GLN A CA 1
ATOM 1846 C C . GLN A 1 230 ? -22.445 12.416 14.112 1.00 85.50 230 GLN A C 1
ATOM 1848 O O . GLN A 1 230 ? -21.382 12.989 14.345 1.00 85.50 230 GLN A O 1
ATOM 1853 N N . ASN A 1 231 ? -23.076 11.715 15.054 1.00 88.12 231 ASN A N 1
ATOM 1854 C CA . ASN A 1 231 ? -22.653 11.626 16.450 1.00 88.12 231 ASN A CA 1
ATOM 1855 C C . ASN A 1 231 ? -22.427 10.182 16.908 1.00 88.12 231 ASN A C 1
ATOM 1857 O O . ASN A 1 231 ? -22.363 9.942 18.112 1.00 88.12 231 ASN A O 1
ATOM 1861 N N . ARG A 1 232 ? -22.323 9.234 15.971 1.00 89.50 232 ARG A N 1
ATOM 1862 C CA . ARG A 1 232 ? -21.965 7.840 16.239 1.00 89.50 232 ARG A CA 1
ATOM 1863 C C . ARG A 1 232 ? -20.632 7.514 15.576 1.00 89.50 232 ARG A C 1
ATOM 1865 O O . ARG A 1 232 ? -20.567 7.458 14.357 1.00 89.50 232 ARG A O 1
ATOM 1872 N N . LEU A 1 233 ? -19.580 7.327 16.363 1.00 93.44 233 LEU A N 1
ATOM 1873 C CA . LEU A 1 233 ? -18.265 6.918 15.885 1.00 93.44 233 LEU A CA 1
ATOM 1874 C C . LEU A 1 233 ? -18.253 5.419 15.583 1.00 93.44 233 LEU A C 1
ATOM 1876 O O . LEU A 1 233 ? -18.643 4.611 16.427 1.00 93.44 233 LEU A O 1
ATOM 1880 N N . CYS A 1 234 ? -17.757 5.052 14.411 1.00 93.62 234 CYS A N 1
ATOM 1881 C CA . CYS A 1 234 ? -17.495 3.674 14.019 1.00 93.62 234 CYS A CA 1
ATOM 1882 C C . CYS A 1 234 ? -16.115 3.548 13.356 1.00 93.62 234 CYS A C 1
ATOM 1884 O O . CYS A 1 234 ? -15.467 4.546 13.023 1.00 93.62 234 CYS A O 1
ATOM 1886 N N . ILE A 1 235 ? -15.688 2.303 13.156 1.00 95.62 235 ILE A N 1
ATOM 1887 C CA . ILE A 1 235 ? -14.489 1.947 12.402 1.00 95.62 235 ILE A CA 1
ATOM 1888 C C . ILE A 1 235 ? -14.890 1.151 11.162 1.00 95.62 235 ILE A C 1
ATOM 1890 O O . ILE A 1 235 ? -15.774 0.298 11.226 1.00 95.62 235 ILE A O 1
ATOM 1894 N N . GLN A 1 236 ? -14.249 1.442 10.035 1.00 96.25 236 GLN A N 1
ATOM 1895 C CA . GLN A 1 236 ? -14.441 0.723 8.780 1.00 96.25 236 GLN A CA 1
ATOM 1896 C C . GLN A 1 236 ? -13.109 0.194 8.260 1.00 96.25 236 GLN A C 1
ATOM 1898 O O . GLN A 1 236 ? -12.058 0.801 8.483 1.00 96.25 236 GLN A O 1
ATOM 1903 N N . LEU A 1 237 ? -13.166 -0.943 7.569 1.00 97.38 237 LEU A N 1
ATOM 1904 C CA . LEU A 1 237 ? -11.996 -1.682 7.096 1.00 97.38 237 LEU A CA 1
ATOM 1905 C C . LEU A 1 237 ? -12.024 -1.757 5.576 1.00 97.38 237 LEU A C 1
ATOM 1907 O O . LEU A 1 237 ? -13.005 -2.238 5.011 1.00 97.38 237 LEU A O 1
ATOM 1911 N N . GLN A 1 238 ? -10.956 -1.327 4.915 1.00 97.06 238 GLN A N 1
ATOM 1912 C CA . GLN A 1 238 ? -10.785 -1.551 3.488 1.00 97.06 238 GLN A CA 1
ATOM 1913 C C . GLN A 1 238 ? -10.097 -2.895 3.293 1.00 97.06 238 GLN A C 1
ATOM 1915 O O . GLN A 1 238 ? -9.007 -3.121 3.817 1.00 97.06 238 GLN A O 1
ATOM 1920 N N . HIS A 1 239 ? -10.714 -3.786 2.528 1.00 96.75 239 HIS A N 1
ATOM 1921 C CA . HIS A 1 239 ? -10.163 -5.103 2.245 1.00 96.75 239 HIS A CA 1
ATOM 1922 C C . HIS A 1 239 ? -10.230 -5.426 0.755 1.00 96.75 239 HIS A C 1
ATOM 1924 O O . HIS A 1 239 ? -11.038 -4.869 0.007 1.00 96.75 239 HIS A O 1
ATOM 1930 N N . LEU A 1 240 ? -9.399 -6.369 0.317 1.00 96.38 240 LEU A N 1
ATOM 1931 C CA . LEU A 1 240 ? -9.493 -6.909 -1.038 1.00 96.38 240 LEU A CA 1
ATOM 1932 C C . LEU A 1 240 ? -10.771 -7.751 -1.166 1.00 96.38 240 LEU A C 1
ATOM 1934 O O . LEU A 1 240 ? -11.099 -8.544 -0.278 1.00 96.38 240 LEU A O 1
ATOM 1938 N N . ALA A 1 241 ? -11.512 -7.586 -2.262 1.00 94.38 241 ALA A N 1
ATOM 1939 C CA . ALA A 1 241 ? -12.773 -8.291 -2.497 1.00 94.38 241 ALA A CA 1
ATOM 1940 C C . ALA A 1 241 ? -12.591 -9.820 -2.517 1.00 94.38 241 ALA A C 1
ATOM 1942 O O . ALA A 1 241 ? -13.453 -10.556 -2.023 1.00 94.38 241 ALA A O 1
ATOM 1943 N N . SER A 1 242 ? -11.440 -10.272 -3.026 1.00 94.31 242 SER A N 1
ATOM 1944 C CA . SER A 1 242 ? -11.010 -11.669 -3.109 1.00 94.31 242 SER A CA 1
ATOM 1945 C C . SER A 1 242 ? -9.595 -11.863 -2.552 1.00 94.31 242 SER A C 1
ATOM 1947 O O . SER A 1 242 ? -8.800 -10.927 -2.511 1.00 94.31 242 SER A O 1
ATOM 1949 N N . LEU A 1 243 ? -9.261 -13.099 -2.174 1.00 95.12 243 LEU A N 1
ATOM 1950 C CA . LEU A 1 243 ? -7.925 -13.476 -1.709 1.00 95.12 243 LEU A CA 1
ATOM 1951 C C . LEU A 1 243 ? -6.912 -13.508 -2.882 1.00 95.12 243 LEU A C 1
ATOM 1953 O O . LEU A 1 243 ? -7.171 -14.217 -3.864 1.00 95.12 243 LEU A O 1
ATOM 1957 N N . PRO A 1 244 ? -5.765 -12.794 -2.806 1.00 95.12 244 PRO A N 1
ATOM 1958 C CA . PRO A 1 244 ? -4.689 -12.877 -3.797 1.00 95.12 244 PRO A CA 1
ATOM 1959 C C . PRO A 1 244 ? -4.202 -14.312 -4.011 1.00 95.12 244 PRO A C 1
ATOM 1961 O O . PRO A 1 244 ? -4.128 -15.098 -3.066 1.00 95.12 244 PRO A O 1
ATOM 1964 N N . LYS A 1 245 ? -3.838 -14.666 -5.250 1.00 93.44 245 LYS A N 1
ATOM 1965 C CA . LYS A 1 245 ? -3.455 -16.048 -5.595 1.00 93.44 245 LYS A CA 1
ATOM 1966 C C . LYS A 1 245 ? -2.210 -16.506 -4.833 1.00 93.44 245 LYS A C 1
ATOM 1968 O O . LYS A 1 245 ? -2.146 -17.665 -4.447 1.00 93.44 245 LYS A O 1
ATOM 1973 N N . ILE A 1 246 ? -1.281 -15.600 -4.563 1.00 93.06 246 ILE A N 1
ATOM 1974 C CA . ILE A 1 246 ? -0.051 -15.829 -3.811 1.00 93.06 246 ILE A CA 1
ATOM 1975 C C . ILE A 1 246 ? -0.305 -16.172 -2.347 1.00 93.06 246 ILE A C 1
ATOM 1977 O O . ILE A 1 246 ? 0.473 -16.901 -1.748 1.00 93.06 246 ILE A O 1
ATOM 1981 N N . LEU A 1 247 ? -1.420 -15.701 -1.787 1.00 94.06 247 LEU A N 1
ATOM 1982 C CA . LEU A 1 247 ? -1.818 -16.008 -0.420 1.00 94.06 247 LEU A CA 1
ATOM 1983 C C . LEU A 1 247 ? -2.624 -17.304 -0.315 1.00 94.06 247 LEU A C 1
ATOM 1985 O O . LEU A 1 247 ? -2.746 -17.840 0.781 1.00 94.06 247 LEU A O 1
ATOM 1989 N N . LYS A 1 248 ? -3.164 -17.841 -1.417 1.00 94.25 248 LYS A N 1
ATOM 1990 C CA . LYS A 1 248 ? -3.973 -19.071 -1.378 1.00 94.25 248 LYS A CA 1
ATOM 1991 C C . LYS A 1 248 ? -3.246 -20.272 -0.754 1.00 94.25 248 LYS A C 1
ATOM 1993 O O . LYS A 1 248 ? -3.855 -20.904 0.103 1.00 94.25 248 LYS A O 1
ATOM 1998 N N . PRO A 1 249 ? -1.971 -20.570 -1.081 1.00 93.88 249 PRO A N 1
ATOM 1999 C CA . PRO A 1 249 ? -1.259 -21.695 -0.468 1.00 93.88 249 PRO A CA 1
ATOM 2000 C C . PRO A 1 249 ? -1.184 -21.619 1.064 1.00 93.88 249 PRO A C 1
ATOM 2002 O O . PRO A 1 249 ? -1.106 -22.648 1.725 1.00 93.88 249 PRO A O 1
ATOM 2005 N N . TYR A 1 250 ? -1.247 -20.409 1.622 1.00 92.75 250 TYR A N 1
ATOM 2006 C CA . TYR A 1 250 ? -1.069 -20.141 3.050 1.00 92.75 250 TYR A CA 1
ATOM 2007 C C . TYR A 1 250 ? -2.375 -19.815 3.778 1.00 92.75 250 TYR A C 1
ATOM 2009 O O . TYR A 1 250 ? -2.459 -19.942 4.996 1.00 92.75 250 TYR A O 1
ATOM 2017 N N . TRP A 1 251 ? -3.396 -19.349 3.055 1.00 94.75 251 TRP A N 1
ATOM 2018 C CA . TRP A 1 251 ? -4.542 -18.673 3.663 1.00 94.75 251 TRP A CA 1
ATOM 2019 C C . TRP A 1 251 ? -5.892 -18.965 2.999 1.00 94.75 251 TRP A C 1
ATOM 2021 O O . TRP A 1 251 ? -6.904 -18.368 3.368 1.00 94.75 251 TRP A O 1
ATOM 2031 N N . ASP A 1 252 ? -5.950 -19.902 2.051 1.00 93.75 252 ASP A N 1
ATOM 2032 C CA . ASP A 1 252 ? -7.221 -20.376 1.491 1.00 93.75 252 ASP A CA 1
ATOM 2033 C C . ASP A 1 252 ? -8.044 -21.151 2.533 1.00 93.75 252 ASP A C 1
ATOM 2035 O O . ASP A 1 252 ? -7.490 -21.626 3.518 1.00 93.75 252 ASP A O 1
ATOM 2039 N N . ALA A 1 253 ? -9.357 -21.292 2.339 1.00 90.94 253 ALA A N 1
ATOM 2040 C CA . ALA A 1 253 ? -10.315 -21.802 3.330 1.00 90.94 253 ALA A CA 1
ATOM 2041 C C . ALA A 1 253 ? -9.913 -23.141 3.981 1.00 90.94 253 ALA A C 1
ATOM 2043 O O . ALA A 1 253 ? -10.124 -23.327 5.179 1.00 90.94 253 ALA A O 1
ATOM 2044 N N . HIS A 1 254 ? -9.291 -24.037 3.212 1.00 91.06 254 HIS A N 1
ATOM 2045 C CA . HIS A 1 254 ? -8.856 -25.367 3.651 1.00 91.06 254 HIS A CA 1
ATOM 2046 C C . HIS A 1 254 ? -7.602 -25.349 4.540 1.00 91.06 254 HIS A C 1
ATOM 2048 O O . HIS A 1 254 ? -7.317 -26.332 5.219 1.00 91.06 254 HIS A O 1
ATOM 2054 N N . ILE A 1 255 ? -6.846 -24.247 4.557 1.00 92.44 255 ILE A N 1
ATOM 2055 C CA . ILE A 1 255 ? -5.630 -24.133 5.365 1.00 92.44 255 ILE A CA 1
ATOM 2056 C C . ILE A 1 255 ? -6.003 -23.898 6.832 1.00 92.44 255 ILE A C 1
ATOM 2058 O O . ILE A 1 255 ? -6.789 -23.001 7.161 1.00 92.44 255 ILE A O 1
ATOM 2062 N N . THR A 1 256 ? -5.432 -24.691 7.737 1.00 90.81 256 THR A N 1
ATOM 2063 C CA . THR A 1 256 ? -5.641 -24.560 9.182 1.00 90.81 256 THR A CA 1
ATOM 2064 C C . THR A 1 256 ? -4.755 -23.458 9.756 1.00 90.81 256 THR A C 1
ATOM 2066 O O . THR A 1 256 ? -3.537 -23.603 9.817 1.00 90.81 256 THR A O 1
ATOM 2069 N N . ILE A 1 257 ? -5.368 -22.363 10.210 1.00 90.12 257 ILE A N 1
ATOM 2070 C CA . ILE A 1 257 ? -4.654 -21.177 10.724 1.00 90.12 257 ILE A CA 1
ATOM 2071 C C . ILE A 1 257 ? -4.917 -20.893 12.210 1.00 90.12 257 ILE A C 1
ATOM 2073 O O . ILE A 1 257 ? -4.434 -19.902 12.754 1.00 90.12 257 ILE A O 1
ATOM 2077 N N . GLY A 1 258 ? -5.675 -21.768 12.875 1.00 88.06 258 GLY A N 1
ATOM 2078 C CA . GLY A 1 258 ? -6.170 -21.544 14.232 1.00 88.06 258 GLY A CA 1
ATOM 2079 C C . GLY A 1 258 ? -7.305 -20.516 14.295 1.00 88.06 258 GLY A C 1
ATOM 2080 O O . GLY A 1 258 ? -7.771 -20.003 13.276 1.00 88.06 258 GLY A O 1
ATOM 2081 N N . ALA A 1 259 ? -7.779 -20.239 15.510 1.00 89.38 259 ALA A N 1
ATOM 2082 C CA . ALA A 1 259 ? -8.809 -19.234 15.744 1.00 89.38 259 ALA A CA 1
ATOM 2083 C C . ALA A 1 259 ? -8.214 -17.821 15.677 1.00 89.38 259 ALA A C 1
ATOM 2085 O O . ALA A 1 259 ? -7.147 -17.562 16.239 1.00 89.38 259 ALA A O 1
ATOM 2086 N N . ALA A 1 260 ? -8.930 -16.903 15.026 1.00 92.81 260 ALA A N 1
ATOM 2087 C CA . ALA A 1 260 ? -8.578 -15.492 15.047 1.00 92.81 260 ALA A CA 1
ATOM 2088 C C . ALA A 1 260 ? -8.702 -14.937 16.478 1.00 92.81 260 ALA A C 1
ATOM 2090 O O . ALA A 1 260 ? -9.629 -15.288 17.211 1.00 92.81 260 ALA A O 1
ATOM 2091 N N . LYS A 1 261 ? -7.758 -14.083 16.885 1.00 93.62 261 LYS A N 1
ATOM 2092 C CA . LYS A 1 261 ? -7.654 -13.576 18.262 1.00 93.62 261 LYS A CA 1
ATOM 2093 C C . LYS A 1 261 ? -7.847 -12.069 18.305 1.00 93.62 261 LYS A C 1
ATOM 2095 O O . LYS A 1 261 ? -7.114 -11.329 17.650 1.00 93.62 261 LYS A O 1
ATOM 2100 N N . TRP A 1 262 ? -8.812 -11.620 19.102 1.00 95.38 262 TRP A N 1
ATOM 2101 C CA . TRP A 1 262 ? -8.969 -10.206 19.428 1.00 95.38 262 TRP A CA 1
ATOM 2102 C C . TRP A 1 262 ? -7.846 -9.765 20.360 1.00 95.38 262 TRP A C 1
ATOM 2104 O O . TRP A 1 262 ? -7.615 -10.382 21.396 1.00 95.38 262 TRP A O 1
ATOM 2114 N N . GLN A 1 263 ? -7.168 -8.689 19.987 1.00 94.38 263 GLN A N 1
ATOM 2115 C CA . GLN A 1 263 ? -6.141 -8.040 20.789 1.00 94.38 263 GLN A CA 1
ATOM 2116 C C . GLN A 1 263 ? -6.487 -6.567 20.932 1.00 94.38 263 GLN A C 1
ATOM 2118 O O . GLN A 1 263 ? -7.064 -5.955 20.033 1.00 94.38 263 GLN A O 1
ATOM 2123 N N . GLY A 1 264 ? -6.156 -6.002 22.079 1.00 92.44 264 GLY A N 1
ATOM 2124 C CA . GLY A 1 264 ? -6.394 -4.606 22.387 1.00 92.44 264 GLY A CA 1
ATOM 2125 C C . GLY A 1 264 ? -5.565 -4.176 23.581 1.00 92.44 264 GLY A C 1
ATOM 2126 O O . GLY A 1 264 ? -4.871 -5.005 24.171 1.00 92.44 264 GLY A O 1
ATOM 2127 N N . PRO A 1 265 ? -5.643 -2.892 23.927 1.00 89.75 265 PRO A N 1
ATOM 2128 C CA . PRO A 1 265 ? -4.910 -2.353 25.054 1.00 89.75 265 PRO A CA 1
ATOM 2129 C C . PRO A 1 265 ? -5.417 -2.923 26.382 1.00 89.75 265 PRO A C 1
ATOM 2131 O O . PRO A 1 265 ? -6.584 -3.306 26.505 1.00 89.75 265 PRO A O 1
ATOM 2134 N N . GLU A 1 266 ? -4.536 -2.948 27.379 1.00 86.44 266 GLU A N 1
ATOM 2135 C CA . GLU A 1 266 ? -4.883 -3.319 28.749 1.00 86.44 266 GLU A CA 1
ATOM 2136 C C . GLU A 1 266 ? -5.603 -2.163 29.453 1.00 86.44 266 GLU A C 1
ATOM 2138 O O . GLU A 1 266 ? -5.152 -1.018 29.424 1.00 86.44 266 GLU A O 1
ATOM 2143 N N . GLU A 1 267 ? -6.725 -2.464 30.110 1.00 82.69 267 GLU A N 1
ATOM 2144 C CA . GLU A 1 267 ? -7.595 -1.468 30.758 1.00 82.69 267 GLU A CA 1
ATOM 2145 C C . GLU A 1 267 ? -6.919 -0.741 31.931 1.00 82.69 267 GLU A C 1
ATOM 2147 O O . GLU A 1 267 ? -7.289 0.382 32.265 1.00 82.69 267 GLU A O 1
ATOM 2152 N N . GLN A 1 268 ? -5.901 -1.356 32.537 1.00 74.94 268 GLN A N 1
ATOM 2153 C CA . GLN A 1 268 ? -5.209 -0.817 33.709 1.00 74.94 268 GLN A CA 1
ATOM 2154 C C . GLN A 1 268 ? -3.984 0.049 33.360 1.00 74.94 268 GLN A C 1
ATOM 2156 O O . GLN A 1 268 ? -3.500 0.781 34.226 1.00 74.94 268 GLN A O 1
ATOM 2161 N N . ASP A 1 269 ? -3.491 0.033 32.113 1.00 81.75 269 ASP A N 1
ATOM 2162 C CA . ASP A 1 269 ? -2.299 0.806 31.730 1.00 81.75 269 ASP A CA 1
ATOM 2163 C C . ASP A 1 269 ? -2.649 2.260 31.372 1.00 81.75 269 ASP A C 1
ATOM 2165 O O . ASP A 1 269 ? -2.664 2.687 30.213 1.00 81.75 269 ASP A O 1
ATOM 2169 N N . SER A 1 270 ? -2.922 3.044 32.416 1.00 83.94 270 SER A N 1
ATOM 2170 C CA . SER A 1 270 ? -3.305 4.457 32.308 1.00 83.94 270 SER A CA 1
ATOM 2171 C C . SER A 1 270 ? -2.238 5.371 31.690 1.00 83.94 270 SER A C 1
ATOM 2173 O O . SER A 1 270 ? -2.562 6.499 31.313 1.00 83.94 270 SER A O 1
ATOM 2175 N N . ARG A 1 271 ? -0.992 4.896 31.521 1.00 87.75 271 ARG A N 1
ATOM 2176 C CA . ARG A 1 271 ? 0.097 5.653 30.872 1.00 87.75 271 ARG A CA 1
ATOM 2177 C C . ARG A 1 271 ? -0.218 6.000 29.420 1.00 87.75 271 ARG A C 1
ATOM 2179 O O . ARG A 1 271 ? 0.296 6.985 28.904 1.00 87.75 271 ARG A O 1
ATOM 2186 N N . TRP A 1 272 ? -1.080 5.213 28.783 1.00 86.62 272 TRP A N 1
ATOM 2187 C CA . TRP A 1 272 ? -1.512 5.414 27.403 1.00 86.62 272 TRP A CA 1
ATOM 2188 C C . TRP A 1 272 ? -2.809 6.217 27.281 1.00 86.62 272 TRP A C 1
ATOM 2190 O O . TRP A 1 272 ? -3.403 6.250 26.208 1.00 86.62 272 TRP A O 1
ATOM 2200 N N . PHE A 1 273 ? -3.329 6.806 28.363 1.00 90.25 273 PHE A N 1
ATOM 2201 C CA . PHE A 1 273 ? -4.609 7.517 28.317 1.00 90.25 273 PHE A CA 1
ATOM 2202 C C . PHE A 1 273 ? -4.392 9.003 28.064 1.00 90.25 273 PHE A C 1
ATOM 2204 O O . PHE A 1 273 ? -4.107 9.765 28.986 1.00 90.25 273 PHE A O 1
ATOM 2211 N N . GLU A 1 274 ? -4.626 9.431 26.829 1.00 90.62 274 GLU A N 1
ATOM 2212 C CA . GLU A 1 274 ? -4.499 10.833 26.439 1.00 90.62 274 GLU A CA 1
ATOM 2213 C C . GLU A 1 274 ? -5.860 11.543 26.441 1.00 90.62 274 GLU A C 1
ATOM 2215 O O . GLU A 1 274 ? -6.834 11.019 25.889 1.00 90.62 274 GLU A O 1
ATOM 2220 N N . PRO A 1 275 ? -5.976 12.733 27.056 1.00 89.88 275 PRO A N 1
ATOM 2221 C CA . PRO A 1 275 ? -7.214 13.504 27.048 1.00 89.88 275 PRO A CA 1
ATOM 2222 C C . PRO A 1 275 ? -7.471 14.121 25.668 1.00 89.88 275 PRO A C 1
ATOM 2224 O O . PRO A 1 275 ? -6.576 14.695 25.055 1.00 89.88 275 PRO A O 1
ATOM 2227 N N . VAL A 1 276 ? -8.719 14.074 25.185 1.00 84.25 276 VAL A N 1
ATOM 2228 C CA . VAL A 1 276 ? -9.059 14.630 23.857 1.00 84.25 276 VAL A CA 1
ATOM 2229 C C . VAL A 1 276 ? -9.155 16.157 23.874 1.00 84.25 276 VAL A C 1
ATOM 2231 O O . VAL A 1 276 ? -8.726 16.818 22.939 1.00 84.25 276 VAL A O 1
ATOM 2234 N N . LYS A 1 277 ? -9.753 16.744 24.914 1.00 78.81 277 LYS A N 1
ATOM 2235 C CA . LYS A 1 277 ? -9.886 18.210 25.057 1.00 78.81 277 LYS A CA 1
ATOM 2236 C C . LYS A 1 277 ? -9.566 18.676 26.465 1.00 78.81 277 LYS A C 1
ATOM 2238 O O . LYS A 1 277 ? -8.727 19.544 26.649 1.00 78.81 277 LYS A O 1
ATOM 2243 N N . TRP A 1 278 ? -10.265 18.104 27.439 1.00 70.44 278 TRP A N 1
ATOM 2244 C CA . TRP A 1 278 ? -10.147 18.441 28.853 1.00 70.44 278 TRP A CA 1
ATOM 2245 C C . TRP A 1 278 ? -9.703 17.210 29.637 1.00 70.44 278 TRP A C 1
ATOM 2247 O O . TRP A 1 278 ? -10.192 16.110 29.371 1.00 70.44 278 TRP A O 1
ATOM 2257 N N . ASN A 1 279 ? -8.849 17.413 30.641 1.00 69.81 279 ASN A N 1
ATOM 2258 C CA . ASN A 1 279 ? -8.246 16.339 31.443 1.00 69.81 279 ASN A CA 1
ATOM 2259 C C . ASN A 1 279 ? -9.255 15.509 32.252 1.00 69.81 279 ASN A C 1
ATOM 2261 O O . ASN A 1 279 ? -8.915 14.428 32.718 1.00 69.81 279 ASN A O 1
ATOM 2265 N N . SER A 1 280 ? -10.484 15.993 32.436 1.00 69.06 280 SER A N 1
ATOM 2266 C CA . SER A 1 280 ? -11.430 15.412 33.398 1.00 69.06 280 SER A CA 1
ATOM 2267 C C . SER A 1 280 ? -12.529 14.538 32.790 1.00 69.06 280 SER A C 1
ATOM 2269 O O . SER A 1 280 ? -13.295 13.976 33.558 1.00 69.06 280 SER A O 1
ATOM 2271 N N . PHE A 1 281 ? -12.645 14.426 31.458 1.00 78.00 281 PHE A N 1
ATOM 2272 C CA . PHE A 1 281 ? -13.785 13.735 30.829 1.00 78.00 281 PHE A CA 1
ATOM 2273 C C . PHE A 1 281 ? -13.357 12.591 29.897 1.00 78.00 281 PHE A C 1
ATOM 2275 O O . PHE A 1 281 ? -13.141 11.461 30.329 1.00 78.00 281 PHE A O 1
ATOM 2282 N N . SER A 1 282 ? -13.220 12.863 28.597 1.00 86.31 282 SER A N 1
ATOM 2283 C CA . SER A 1 282 ? -12.974 11.828 27.589 1.00 86.31 282 SER A CA 1
ATOM 2284 C C . SER A 1 282 ? -11.500 11.704 27.243 1.00 86.31 282 SER A C 1
ATOM 2286 O O . SER A 1 282 ? -10.849 12.690 26.885 1.00 86.31 282 SER A O 1
ATOM 2288 N N . HIS A 1 283 ? -11.014 10.472 27.294 1.00 90.69 283 HIS A N 1
ATOM 2289 C CA . HIS A 1 283 ? -9.663 10.100 26.908 1.00 90.69 283 HIS A CA 1
ATOM 2290 C C . HIS A 1 283 ? -9.684 9.062 25.789 1.00 90.69 283 HIS A C 1
ATOM 2292 O O . HIS A 1 283 ? -10.708 8.436 25.509 1.00 90.69 283 HIS A O 1
ATOM 2298 N N . VAL A 1 284 ? -8.532 8.877 25.165 1.00 93.25 284 VAL A N 1
ATOM 2299 C CA . VAL A 1 284 ? -8.268 7.861 24.152 1.00 93.25 284 VAL A CA 1
ATOM 2300 C C . VAL A 1 284 ? -7.089 7.028 24.632 1.00 93.25 284 VAL A C 1
ATOM 2302 O O . VAL A 1 284 ? -6.086 7.581 25.075 1.00 93.25 284 VAL A O 1
ATOM 2305 N N . SER A 1 285 ? -7.213 5.706 24.555 1.00 94.12 285 SER A N 1
ATOM 2306 C CA . SER A 1 285 ? -6.081 4.803 24.730 1.00 94.12 285 SER A CA 1
ATOM 2307 C C . SER A 1 285 ? -5.207 4.852 23.476 1.00 94.12 285 SER A C 1
ATOM 2309 O O . SER A 1 285 ? -5.646 4.465 22.390 1.00 94.12 285 SER A O 1
ATOM 2311 N N . THR A 1 286 ? -3.979 5.346 23.625 1.00 93.50 286 THR A N 1
ATOM 2312 C CA . THR A 1 286 ? -2.983 5.490 22.551 1.00 93.50 286 THR A CA 1
ATOM 2313 C C . THR A 1 286 ? -1.995 4.327 22.481 1.00 93.50 286 THR A C 1
ATOM 2315 O O . THR A 1 286 ? -1.043 4.349 21.694 1.00 93.50 286 THR A O 1
ATOM 2318 N N . ALA A 1 287 ? -2.252 3.279 23.267 1.00 92.88 287 ALA A N 1
ATOM 2319 C CA . ALA A 1 287 ? -1.475 2.053 23.274 1.00 92.88 287 ALA A CA 1
ATOM 2320 C C . ALA A 1 287 ? -1.512 1.380 21.888 1.00 92.88 287 ALA A C 1
ATOM 2322 O O . ALA A 1 287 ? -2.590 1.230 21.297 1.00 92.88 287 ALA A O 1
ATOM 2323 N N . PRO A 1 288 ? -0.350 0.973 21.346 1.00 93.06 288 PRO A N 1
ATOM 2324 C CA . PRO A 1 288 ? -0.290 0.262 20.081 1.00 93.06 288 PRO A CA 1
ATOM 2325 C C . PRO A 1 288 ? -0.957 -1.107 20.192 1.00 93.06 288 PRO A C 1
ATOM 2327 O O . PRO A 1 288 ? -0.616 -1.911 21.054 1.00 93.06 288 PRO A O 1
ATOM 2330 N N . VAL A 1 289 ? -1.893 -1.385 19.285 1.00 93.94 289 VAL A N 1
ATOM 2331 C CA . VAL A 1 289 ? -2.496 -2.708 19.134 1.00 93.94 289 VAL A CA 1
ATOM 2332 C C . VAL A 1 289 ? -1.730 -3.424 18.035 1.00 93.94 289 VAL A C 1
ATOM 2334 O O . VAL A 1 289 ? -2.020 -3.258 16.851 1.00 93.94 289 VAL A O 1
ATOM 2337 N N . GLU A 1 290 ? -0.734 -4.201 18.439 1.00 91.50 290 GLU A N 1
ATOM 2338 C CA . GLU A 1 290 ? 0.107 -5.037 17.582 1.00 91.50 290 GLU A CA 1
ATOM 2339 C C . GLU A 1 290 ? 0.104 -6.474 18.105 1.00 91.50 290 GLU A C 1
ATOM 2341 O O . GLU A 1 290 ? -0.115 -6.700 19.295 1.00 91.50 290 GLU A O 1
ATOM 2346 N N . HIS A 1 291 ? 0.382 -7.438 17.228 1.00 85.44 291 HIS A N 1
ATOM 2347 C CA . HIS A 1 291 ? 0.661 -8.800 17.661 1.00 85.44 291 HIS A CA 1
ATOM 2348 C C . HIS A 1 291 ? 2.164 -9.009 17.848 1.00 85.44 291 HIS A C 1
ATOM 2350 O O . HIS A 1 291 ? 2.927 -8.904 16.887 1.00 85.44 291 HIS A O 1
ATOM 2356 N N . TYR A 1 292 ? 2.570 -9.338 19.074 1.00 74.69 292 TYR A N 1
ATOM 2357 C CA . TYR A 1 292 ? 3.927 -9.771 19.395 1.00 74.69 292 TYR A CA 1
ATOM 2358 C C . TYR A 1 292 ? 3.932 -11.289 19.593 1.00 74.69 292 TYR A C 1
ATOM 2360 O O . TYR A 1 292 ? 3.148 -11.815 20.386 1.00 74.69 292 TYR A O 1
ATOM 2368 N N . GLU A 1 293 ? 4.796 -12.002 18.868 1.00 63.28 293 GLU A N 1
ATOM 2369 C CA . GLU A 1 293 ? 5.014 -13.425 19.126 1.00 63.28 293 GLU A CA 1
ATOM 2370 C C . GLU A 1 293 ? 5.700 -13.598 20.485 1.00 63.28 293 GLU A C 1
ATOM 2372 O O . GLU A 1 293 ? 6.752 -13.017 20.752 1.00 63.28 293 GLU A O 1
ATOM 2377 N N . VAL A 1 294 ? 5.117 -14.436 21.340 1.00 52.69 294 VAL A N 1
ATOM 2378 C CA . VAL A 1 294 ? 5.847 -15.038 22.455 1.00 52.69 294 VAL A CA 1
ATOM 2379 C C . VAL A 1 294 ? 6.597 -16.222 21.854 1.00 52.69 294 VAL A C 1
ATOM 2381 O O . VAL A 1 294 ? 5.968 -17.133 21.322 1.00 52.69 294 VAL A O 1
ATOM 2384 N N . LEU A 1 295 ? 7.929 -16.166 21.888 1.00 50.59 295 LEU A N 1
ATOM 2385 C CA . LEU A 1 295 ? 8.877 -17.093 21.257 1.00 50.59 295 LEU A CA 1
ATOM 2386 C C . LEU A 1 295 ? 8.850 -18.502 21.896 1.00 50.59 295 LEU A C 1
ATOM 2388 O O . LEU A 1 295 ? 9.855 -18.980 22.416 1.00 50.59 295 LEU A O 1
ATOM 2392 N N . ILE A 1 296 ? 7.690 -19.159 21.926 1.00 41.97 296 ILE A N 1
ATOM 2393 C CA . ILE A 1 296 ? 7.512 -20.503 22.478 1.00 41.97 296 ILE A CA 1
ATOM 2394 C C . ILE A 1 296 ? 6.754 -21.344 21.448 1.00 41.97 296 ILE A C 1
ATOM 2396 O O . ILE A 1 296 ? 5.526 -21.333 21.387 1.00 41.97 296 ILE A O 1
ATOM 2400 N N . GLY A 1 297 ? 7.513 -22.097 20.652 1.00 47.97 297 GLY A N 1
ATOM 2401 C CA . GLY A 1 297 ? 6.997 -23.145 19.774 1.00 47.97 297 GLY A CA 1
ATOM 2402 C C . GLY A 1 297 ? 7.136 -22.844 18.283 1.00 47.97 297 GLY A C 1
ATOM 2403 O O . GLY A 1 297 ? 7.040 -21.704 17.846 1.00 47.97 297 GLY A O 1
ATOM 2404 N N . ASP A 1 298 ? 7.344 -23.917 17.525 1.00 47.38 298 ASP A N 1
ATOM 2405 C CA . ASP A 1 298 ? 7.740 -24.057 16.111 1.00 47.38 298 ASP A CA 1
ATOM 2406 C C . ASP A 1 298 ? 6.733 -23.504 15.067 1.00 47.38 298 ASP A C 1
ATOM 2408 O O . ASP A 1 298 ? 6.575 -24.000 13.953 1.00 47.38 298 ASP A O 1
ATOM 2412 N N . ALA A 1 299 ? 5.963 -22.485 15.436 1.00 54.84 299 ALA A N 1
ATOM 2413 C CA . ALA A 1 299 ? 4.810 -22.000 14.700 1.00 54.84 299 ALA A CA 1
ATOM 2414 C C . ALA A 1 299 ? 5.130 -20.734 13.889 1.00 54.84 299 ALA A C 1
ATOM 2416 O O . ALA A 1 299 ? 4.433 -19.732 14.011 1.00 54.84 299 ALA A O 1
ATOM 2417 N N . SER A 1 300 ? 6.117 -20.823 12.994 1.00 71.56 300 SER A N 1
ATOM 2418 C CA . SER A 1 300 ? 6.406 -19.810 11.964 1.00 71.56 300 SER A CA 1
ATOM 2419 C C . SER A 1 300 ? 5.119 -19.308 11.275 1.00 71.56 300 SER A C 1
ATOM 2421 O O . SER A 1 300 ? 4.327 -20.096 10.734 1.00 71.56 300 SER A O 1
ATOM 2423 N N . GLY A 1 301 ? 4.842 -18.004 11.341 1.00 83.56 301 GLY A N 1
ATOM 2424 C CA . GLY A 1 301 ? 3.764 -17.369 10.582 1.00 83.56 301 GLY A CA 1
ATOM 2425 C C . GLY A 1 301 ? 3.464 -15.941 11.027 1.00 83.56 301 GLY A C 1
ATOM 2426 O O . GLY A 1 301 ? 3.568 -15.603 12.195 1.00 83.56 301 GLY A O 1
ATOM 2427 N N . VAL A 1 302 ? 3.026 -15.094 10.100 1.00 91.69 302 VAL A N 1
ATOM 2428 C CA . VAL A 1 302 ? 2.702 -13.692 10.406 1.00 91.69 302 VAL A CA 1
ATOM 2429 C C . VAL A 1 302 ? 1.248 -13.558 10.820 1.00 91.69 302 VAL A C 1
ATOM 2431 O O . VAL A 1 302 ? 0.373 -14.202 10.251 1.00 91.69 302 VAL A O 1
ATOM 2434 N N . TYR A 1 303 ? 0.961 -12.672 11.767 1.00 93.62 303 TYR A N 1
ATOM 2435 C CA . TYR A 1 303 ? -0.407 -12.301 12.105 1.00 93.62 303 TYR A CA 1
ATOM 2436 C C . TYR A 1 303 ? -0.771 -10.977 11.444 1.00 93.62 303 TYR A C 1
ATOM 2438 O O . TYR A 1 303 ? -0.087 -9.970 11.617 1.00 93.62 303 TYR A O 1
ATOM 2446 N N . ILE A 1 304 ? -1.870 -10.984 10.695 1.00 95.81 304 ILE A N 1
ATOM 2447 C CA . ILE A 1 304 ? -2.404 -9.802 10.014 1.00 95.81 304 ILE A CA 1
ATOM 2448 C C . ILE A 1 304 ? -3.775 -9.438 10.573 1.00 95.81 304 ILE A C 1
ATOM 2450 O O . ILE A 1 304 ? -4.492 -10.283 11.121 1.00 95.81 304 ILE A O 1
ATOM 2454 N N . VAL A 1 305 ? -4.152 -8.172 10.424 1.00 97.38 305 VAL A N 1
ATOM 2455 C CA . VAL A 1 305 ? -5.443 -7.668 10.891 1.00 97.38 305 VAL A CA 1
ATOM 2456 C C . VAL A 1 305 ? -6.541 -8.103 9.920 1.00 97.38 305 VAL A C 1
ATOM 2458 O O . VAL A 1 305 ? -6.410 -7.992 8.703 1.00 97.38 305 VAL A O 1
ATOM 2461 N N . THR A 1 306 ? -7.643 -8.600 10.477 1.00 97.12 306 THR A N 1
ATOM 2462 C CA . THR A 1 306 ? -8.828 -9.117 9.757 1.00 97.12 306 THR A CA 1
ATOM 2463 C C . THR A 1 306 ? -10.149 -8.613 10.327 1.00 97.12 306 THR A C 1
ATOM 2465 O O . THR A 1 306 ? -11.232 -8.984 9.870 1.00 97.12 306 THR A O 1
ATOM 2468 N N . GLY A 1 307 ? -10.072 -7.749 11.332 1.00 97.44 307 GLY A N 1
ATOM 2469 C CA . GLY A 1 307 ? -11.224 -7.137 11.959 1.00 97.44 307 GLY A CA 1
ATOM 2470 C C . GLY A 1 307 ? -10.815 -6.019 12.902 1.00 97.44 307 GLY A C 1
ATOM 2471 O O . GLY A 1 307 ? -9.658 -5.941 13.317 1.00 97.44 307 GLY A O 1
ATOM 2472 N N . ALA A 1 308 ? -11.769 -5.165 13.244 1.00 97.81 308 ALA A N 1
ATOM 2473 C CA . ALA A 1 308 ? -11.593 -4.135 14.252 1.00 97.81 308 ALA A CA 1
ATOM 2474 C C . ALA A 1 308 ? -12.897 -3.884 15.010 1.00 97.81 308 ALA A C 1
ATOM 2476 O O . ALA A 1 308 ? -13.995 -4.148 14.516 1.00 97.81 308 ALA A O 1
ATOM 2477 N N . GLN A 1 309 ? -12.758 -3.358 16.219 1.00 96.69 309 GLN A N 1
ATOM 2478 C CA . GLN A 1 309 ? -13.865 -2.974 17.081 1.00 96.69 309 GLN A CA 1
ATOM 2479 C C . GLN A 1 309 ? -13.455 -1.751 17.902 1.00 96.69 309 GLN A C 1
ATOM 2481 O O . GLN A 1 309 ? -12.322 -1.670 18.379 1.00 96.69 309 GLN A O 1
ATOM 2486 N N . LEU A 1 310 ? -14.382 -0.815 18.095 1.00 96.38 310 LEU A N 1
ATOM 2487 C CA . LEU A 1 310 ? -14.226 0.272 19.059 1.00 96.38 310 LEU A CA 1
ATOM 2488 C C . LEU A 1 310 ? -14.963 -0.065 20.355 1.00 96.38 310 LEU A C 1
ATOM 2490 O O . LEU A 1 310 ? -15.990 -0.745 20.350 1.00 96.38 310 LEU A O 1
ATOM 2494 N N . GLY A 1 311 ? -14.457 0.438 21.473 1.00 94.25 311 GLY A N 1
ATOM 2495 C CA . GLY A 1 311 ? -15.095 0.277 22.770 1.00 94.25 311 GLY A CA 1
ATOM 2496 C C . GLY A 1 311 ? -14.810 1.445 23.699 1.00 94.25 311 GLY A C 1
ATOM 2497 O O . GLY A 1 311 ? -13.977 2.301 23.411 1.00 94.25 311 GLY A O 1
ATOM 2498 N N . VAL A 1 312 ? -15.539 1.489 24.809 1.00 93.94 312 VAL A N 1
ATOM 2499 C CA . VAL A 1 312 ? -15.371 2.505 25.848 1.00 93.94 312 VAL A CA 1
ATOM 2500 C C . VAL A 1 312 ? -15.218 1.794 27.179 1.00 93.94 312 VAL A C 1
ATOM 2502 O O . VAL A 1 312 ? -16.036 0.932 27.497 1.00 93.94 312 VAL A O 1
ATOM 2505 N N . TRP A 1 313 ? -14.176 2.147 27.922 1.00 91.75 313 TRP A N 1
ATOM 2506 C CA . TRP A 1 313 ? -14.060 1.827 29.340 1.00 91.75 313 TRP A CA 1
ATOM 2507 C C . TRP A 1 313 ? -14.656 2.965 30.160 1.00 91.75 313 TRP A C 1
ATOM 2509 O O . TRP A 1 313 ? -14.398 4.139 29.870 1.00 91.75 313 TRP A O 1
ATOM 2519 N N . ASP A 1 314 ? -15.464 2.604 31.150 1.00 88.12 314 ASP A N 1
ATOM 2520 C CA . ASP A 1 314 ? -16.147 3.533 32.045 1.00 88.12 314 ASP A CA 1
ATOM 2521 C C . ASP A 1 314 ? -15.426 3.549 33.397 1.00 88.12 314 ASP A C 1
ATOM 2523 O O . ASP A 1 314 ? -15.437 2.563 34.131 1.00 88.12 314 ASP A O 1
ATOM 2527 N N . PHE A 1 315 ? -14.785 4.675 33.712 1.00 84.25 315 PHE A N 1
ATOM 2528 C CA . PHE A 1 315 ? -14.154 4.941 35.007 1.00 84.25 315 PHE A CA 1
ATOM 2529 C C . PHE A 1 315 ? -14.924 6.032 35.780 1.00 84.25 315 PHE A C 1
ATOM 2531 O O . PHE A 1 315 ? -14.334 6.847 36.495 1.00 84.25 315 PHE A O 1
ATOM 2538 N N . GLY A 1 316 ? -16.248 6.104 35.605 1.00 78.75 316 GLY A N 1
ATOM 2539 C CA . GLY A 1 316 ? -17.146 7.038 36.280 1.00 78.75 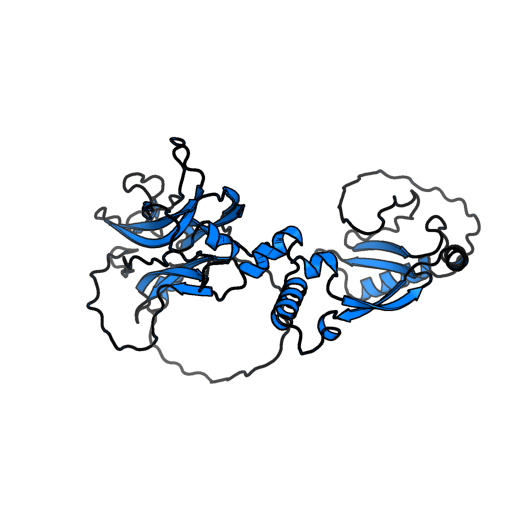316 GLY A CA 1
ATOM 2540 C C . GLY A 1 316 ? -17.119 8.438 35.666 1.00 78.75 316 GLY A C 1
ATOM 2541 O O . GLY A 1 316 ? -17.903 8.761 34.778 1.00 78.75 316 GLY A O 1
ATOM 2542 N N . LEU A 1 317 ? -16.225 9.308 36.148 1.00 73.25 317 LEU A N 1
ATOM 2543 C CA . LEU A 1 317 ? -16.071 10.666 35.592 1.00 73.25 317 LEU A CA 1
ATOM 2544 C C . LEU A 1 317 ? -15.245 10.679 34.299 1.00 73.25 317 LEU A C 1
ATOM 2546 O O . LEU A 1 317 ? -15.325 11.629 33.517 1.00 73.25 317 LEU A O 1
ATOM 2550 N N . LYS A 1 318 ? -14.460 9.620 34.074 1.00 81.94 318 LYS A N 1
ATOM 2551 C CA . LYS A 1 318 ? -13.550 9.478 32.942 1.00 81.94 318 LYS A CA 1
ATOM 2552 C C . LYS A 1 318 ? -13.975 8.307 32.062 1.00 81.94 318 LYS A C 1
ATOM 2554 O O . LYS A 1 318 ? -13.965 7.169 32.509 1.00 81.94 318 LYS A O 1
ATOM 2559 N N . ASN A 1 319 ? -14.245 8.581 30.789 1.00 90.06 319 ASN A N 1
ATOM 2560 C CA . ASN A 1 319 ? -14.481 7.545 29.781 1.00 90.06 319 ASN A CA 1
ATOM 2561 C C . ASN A 1 319 ? -13.278 7.453 28.845 1.00 90.06 319 ASN A C 1
ATOM 2563 O O . ASN A 1 319 ? -12.777 8.480 28.377 1.00 90.06 319 ASN A O 1
ATOM 2567 N N . VAL A 1 320 ? -12.821 6.236 28.557 1.00 92.75 320 VAL A N 1
ATOM 2568 C CA . VAL A 1 320 ? -11.649 5.996 27.705 1.00 92.75 320 VAL A CA 1
ATOM 2569 C C . VAL A 1 320 ? -12.068 5.232 26.456 1.00 92.75 320 VAL A C 1
ATOM 2571 O O . VAL A 1 320 ? -12.532 4.098 26.541 1.00 92.75 320 VAL A O 1
ATOM 2574 N N . LEU A 1 321 ? -11.893 5.846 25.286 1.00 95.12 321 LEU A N 1
ATOM 2575 C CA . LEU A 1 321 ? -12.052 5.184 23.994 1.00 95.12 321 LEU A CA 1
ATOM 2576 C C . LEU A 1 321 ? -10.871 4.248 23.745 1.00 95.12 321 LEU A C 1
ATOM 2578 O O . LEU A 1 321 ? -9.722 4.681 23.809 1.00 95.12 321 LEU A O 1
ATOM 2582 N N . TYR A 1 322 ? -11.149 3.005 23.379 1.00 95.50 322 TYR A N 1
ATOM 2583 C CA . TYR A 1 322 ? -10.130 2.052 22.960 1.00 95.50 322 TYR A CA 1
ATOM 2584 C C . TYR A 1 322 ? -10.507 1.376 21.641 1.00 95.50 322 TYR A C 1
ATOM 2586 O O . TYR A 1 322 ? -11.667 1.367 21.218 1.00 95.50 322 TYR A O 1
ATOM 2594 N N . MET A 1 323 ? -9.504 0.784 20.999 1.00 96.50 323 MET A N 1
ATOM 2595 C CA . MET A 1 323 ? -9.657 -0.011 19.787 1.00 96.50 323 MET A CA 1
ATOM 2596 C C . MET A 1 323 ? -9.130 -1.422 20.031 1.00 96.50 323 MET A C 1
ATOM 2598 O O . MET A 1 323 ? -8.088 -1.601 20.654 1.00 96.50 323 MET A O 1
ATOM 2602 N N . LYS A 1 324 ? -9.846 -2.421 19.520 1.00 96.69 324 LYS A N 1
ATOM 2603 C CA . LYS A 1 324 ? -9.399 -3.811 19.428 1.00 96.69 324 LYS A CA 1
ATOM 2604 C C . LYS A 1 324 ? -9.248 -4.186 17.963 1.00 96.69 324 LYS A C 1
ATOM 2606 O O . LYS A 1 324 ? -10.060 -3.776 17.134 1.00 96.69 324 LYS A O 1
ATOM 2611 N N . LEU A 1 325 ? -8.234 -4.981 17.655 1.00 97.69 325 LEU A N 1
ATOM 2612 C CA . LEU A 1 325 ? -7.988 -5.537 16.329 1.00 97.69 325 LEU A CA 1
ATOM 2613 C C . LEU A 1 325 ? -8.072 -7.061 16.396 1.00 97.69 325 LEU A C 1
ATOM 2615 O O . LEU A 1 325 ? -7.610 -7.685 17.352 1.00 97.69 325 LEU A O 1
ATOM 2619 N N . LEU A 1 326 ? -8.683 -7.662 15.380 1.00 97.25 326 LEU A N 1
ATOM 2620 C CA . LEU A 1 326 ? -8.770 -9.108 15.226 1.00 97.25 326 LEU A CA 1
ATOM 2621 C C . LEU A 1 326 ? -7.607 -9.585 14.364 1.00 97.25 326 LEU A C 1
ATOM 2623 O O . LEU A 1 326 ? -7.506 -9.212 13.194 1.00 97.25 326 LEU A O 1
ATOM 2627 N N . TYR A 1 327 ? -6.770 -10.448 14.922 1.00 96.31 327 TYR A N 1
ATOM 2628 C CA . TYR A 1 327 ? -5.609 -11.002 14.240 1.00 96.31 327 TYR A CA 1
ATOM 2629 C C . TYR A 1 327 ? -5.871 -12.413 13.740 1.00 96.31 327 TYR A C 1
ATOM 2631 O O . TYR A 1 327 ? -6.347 -13.265 14.490 1.00 96.31 327 TYR A O 1
ATOM 2639 N N . SER A 1 328 ? -5.492 -12.664 12.491 1.00 95.19 328 SER A N 1
ATOM 2640 C CA . SER A 1 328 ? -5.494 -13.989 11.877 1.00 95.19 328 SER A CA 1
ATOM 2641 C C . SER A 1 328 ? -4.079 -14.366 11.460 1.00 95.19 328 SER A C 1
ATOM 2643 O O . SER A 1 328 ? -3.352 -13.537 10.911 1.00 95.19 328 SER A O 1
ATOM 2645 N N . ARG A 1 329 ? -3.696 -15.621 11.703 1.00 94.00 329 ARG A N 1
ATOM 2646 C CA . ARG A 1 329 ? -2.386 -16.149 11.314 1.00 94.00 329 ARG A CA 1
ATOM 2647 C C . ARG A 1 329 ? -2.341 -16.440 9.812 1.00 94.00 329 ARG A C 1
ATOM 2649 O O . ARG A 1 329 ? -3.298 -16.972 9.250 1.00 94.00 329 ARG A O 1
ATOM 2656 N N . VAL A 1 330 ? -1.203 -16.142 9.202 1.00 93.94 330 VAL A N 1
ATOM 2657 C CA . VAL A 1 330 ? -0.801 -16.508 7.844 1.00 93.94 330 VAL A CA 1
ATOM 2658 C C . VAL A 1 330 ? 0.469 -17.363 7.973 1.00 93.94 330 VAL A C 1
ATOM 2660 O O . VAL A 1 330 ? 1.566 -16.818 8.131 1.00 93.94 330 VAL A O 1
ATOM 2663 N N . PRO A 1 331 ? 0.337 -18.701 8.023 1.00 92.31 331 PRO A N 1
ATOM 2664 C CA . PRO A 1 331 ? 1.471 -19.607 8.198 1.00 92.31 331 PRO A CA 1
ATOM 2665 C C . PRO A 1 331 ? 2.442 -19.533 7.015 1.00 92.31 331 PRO A C 1
ATOM 2667 O O . PRO A 1 331 ? 2.036 -19.223 5.900 1.00 92.31 331 PRO A O 1
ATOM 2670 N N . GLY A 1 332 ? 3.721 -19.830 7.250 1.00 89.00 332 GLY A N 1
ATOM 2671 C CA . GLY A 1 332 ? 4.742 -19.906 6.193 1.00 89.00 332 GLY A CA 1
ATOM 2672 C C . GLY A 1 332 ? 5.205 -18.560 5.623 1.00 89.00 332 GLY A C 1
ATOM 2673 O O . GLY A 1 332 ? 6.227 -18.515 4.948 1.00 89.00 332 GLY A O 1
ATOM 2674 N N . CYS A 1 333 ? 4.514 -17.463 5.930 1.00 91.06 333 CYS A N 1
ATOM 2675 C CA . CYS A 1 333 ? 4.949 -16.115 5.580 1.00 91.06 333 CYS A CA 1
ATOM 2676 C C . CYS A 1 333 ? 5.791 -15.491 6.702 1.00 91.06 333 CYS A C 1
ATOM 2678 O O . CYS A 1 333 ? 5.630 -15.832 7.873 1.00 91.06 333 CYS A O 1
ATOM 2680 N N . THR A 1 334 ? 6.640 -14.520 6.352 1.00 91.81 334 THR A N 1
ATOM 2681 C CA . THR A 1 334 ? 7.403 -13.695 7.314 1.00 91.81 334 THR A CA 1
ATOM 2682 C C . THR A 1 334 ? 7.250 -12.205 7.019 1.00 91.81 334 THR A C 1
ATOM 2684 O O . THR A 1 334 ? 6.995 -11.803 5.884 1.00 91.81 334 THR A O 1
ATOM 2687 N N . THR A 1 335 ? 7.384 -11.358 8.041 1.00 91.56 335 THR A N 1
ATOM 2688 C CA . THR A 1 335 ? 7.322 -9.902 7.869 1.00 91.56 335 THR A CA 1
ATOM 2689 C C . THR A 1 335 ? 8.647 -9.405 7.304 1.00 91.56 335 THR A C 1
ATOM 2691 O O . THR A 1 335 ? 9.669 -9.457 7.980 1.00 91.56 335 THR A O 1
ATOM 2694 N N . ARG A 1 336 ? 8.632 -8.875 6.079 1.00 90.62 336 ARG A N 1
ATOM 2695 C CA . ARG A 1 336 ? 9.827 -8.318 5.428 1.00 90.62 336 ARG A CA 1
ATOM 2696 C C . ARG A 1 336 ? 10.134 -6.907 5.907 1.00 90.62 336 ARG A C 1
ATOM 2698 O O . ARG A 1 336 ? 11.274 -6.565 6.195 1.00 90.62 336 ARG A O 1
ATOM 2705 N N . ARG A 1 337 ? 9.108 -6.059 5.926 1.00 91.31 337 ARG A N 1
ATOM 2706 C CA . ARG A 1 337 ? 9.212 -4.648 6.303 1.00 91.31 337 ARG A CA 1
ATOM 2707 C C . ARG A 1 337 ? 7.903 -4.207 6.918 1.00 91.31 337 ARG A C 1
ATOM 2709 O O . ARG A 1 337 ? 6.849 -4.575 6.412 1.00 91.31 337 ARG A O 1
ATOM 2716 N N . SER A 1 338 ? 7.979 -3.384 7.957 1.00 92.81 338 SER A N 1
ATOM 2717 C CA . SER A 1 338 ? 6.817 -2.709 8.531 1.00 92.81 338 SER A CA 1
ATOM 2718 C C . SER A 1 338 ? 7.041 -1.209 8.577 1.00 92.81 338 SER A C 1
ATOM 2720 O O . SER A 1 338 ? 8.177 -0.757 8.723 1.00 92.81 338 SER A O 1
ATOM 2722 N N . LEU A 1 339 ? 5.964 -0.444 8.461 1.00 93.31 339 LEU A N 1
ATOM 2723 C CA . LEU A 1 339 ? 5.983 0.997 8.641 1.00 93.31 339 LEU A CA 1
ATOM 2724 C C . LEU A 1 339 ? 4.681 1.472 9.274 1.00 93.31 339 LEU A C 1
ATOM 2726 O O . LEU A 1 339 ? 3.613 0.909 9.032 1.00 93.31 339 LEU A O 1
ATOM 2730 N N . TRP A 1 340 ? 4.790 2.511 10.088 1.00 91.88 340 TRP A N 1
ATOM 2731 C CA . TRP A 1 340 ? 3.637 3.227 10.603 1.00 91.88 340 TRP A CA 1
ATOM 2732 C C . TRP A 1 340 ? 3.248 4.331 9.635 1.00 91.88 340 TRP A C 1
ATOM 2734 O O . TRP A 1 340 ? 4.109 4.977 9.038 1.00 91.88 340 TRP A O 1
ATOM 2744 N N . ASP A 1 341 ? 1.948 4.556 9.498 1.00 83.62 341 ASP A N 1
ATOM 2745 C CA . ASP A 1 341 ? 1.457 5.693 8.743 1.00 83.62 341 ASP A CA 1
ATOM 2746 C C . ASP A 1 341 ? 1.749 6.989 9.505 1.00 83.62 341 ASP A C 1
ATOM 2748 O O . ASP A 1 341 ? 1.107 7.337 10.508 1.00 83.62 341 ASP A O 1
ATOM 2752 N N . HIS A 1 342 ? 2.766 7.706 9.045 1.00 63.00 342 HIS A N 1
ATOM 2753 C CA . HIS A 1 342 ? 3.045 9.057 9.485 1.00 63.00 342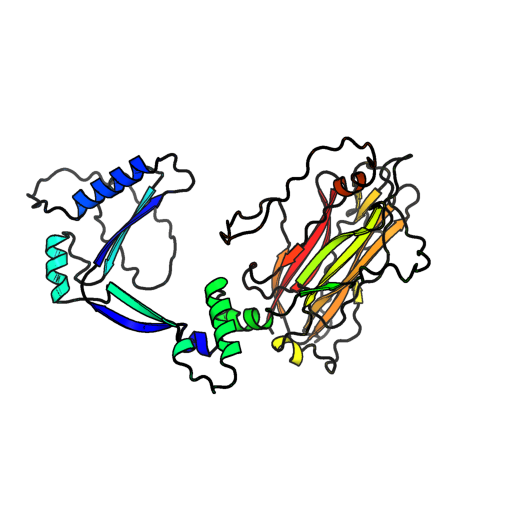 HIS A CA 1
ATOM 2754 C C . HIS A 1 342 ? 2.218 10.017 8.622 1.00 63.00 342 HIS A C 1
ATOM 2756 O O . HIS A 1 342 ? 2.757 10.673 7.747 1.00 63.00 342 HIS A O 1
ATOM 2762 N N . SER A 1 343 ? 0.912 10.145 8.867 1.00 41.75 343 SER A N 1
ATOM 2763 C CA . SER A 1 343 ? 0.206 11.388 8.528 1.00 41.75 343 SER A CA 1
ATOM 2764 C C . SER A 1 343 ? 0.928 12.565 9.198 1.00 41.75 343 SER A C 1
ATOM 2766 O O . SER A 1 343 ? 1.104 12.569 10.424 1.00 41.75 343 SER A O 1
ATOM 2768 N N . PRO A 1 344 ? 1.392 13.530 8.400 1.00 40.44 344 PRO A N 1
ATOM 2769 C CA . PRO A 1 344 ? 0.864 14.873 8.524 1.00 40.44 344 PRO A CA 1
ATOM 2770 C C . PRO A 1 344 ? 0.307 15.334 7.176 1.00 40.44 344 PRO A C 1
ATOM 2772 O O . PRO A 1 344 ? 0.751 14.911 6.114 1.00 40.44 344 PRO A O 1
ATOM 2775 N N . ALA A 1 345 ? -0.674 16.229 7.227 1.00 35.88 345 ALA A N 1
ATOM 2776 C CA . ALA A 1 345 ? -1.232 16.913 6.071 1.00 35.88 345 ALA A CA 1
ATOM 2777 C C . ALA A 1 345 ? -0.144 17.423 5.103 1.00 35.88 345 ALA A C 1
ATOM 2779 O O . ALA A 1 345 ? 0.488 18.441 5.358 1.00 35.88 345 ALA A O 1
ATOM 2780 N N . ALA A 1 346 ? 0.028 16.719 3.991 1.00 28.44 346 ALA A N 1
ATOM 2781 C CA . ALA A 1 346 ? 0.486 17.228 2.709 1.00 28.44 346 ALA A CA 1
ATOM 2782 C C . ALA A 1 346 ? 0.190 16.124 1.697 1.00 28.44 346 ALA A C 1
ATOM 2784 O O . ALA A 1 346 ? 0.972 15.194 1.518 1.00 28.44 346 ALA A O 1
ATOM 2785 N N . ALA A 1 347 ? -0.980 16.207 1.064 1.00 31.52 347 ALA A N 1
ATOM 2786 C CA . ALA A 1 347 ? -1.163 15.563 -0.220 1.00 31.52 347 ALA A CA 1
ATOM 2787 C C . ALA A 1 347 ? 0.022 15.991 -1.094 1.00 31.52 347 ALA A C 1
ATOM 2789 O O . ALA A 1 347 ? 0.221 17.186 -1.325 1.00 31.52 347 ALA A O 1
ATOM 2790 N N . SER A 1 348 ? 0.840 15.033 -1.519 1.00 28.56 348 SER A N 1
ATOM 2791 C CA . SER A 1 348 ? 1.753 15.237 -2.629 1.00 28.56 348 SER A CA 1
ATOM 2792 C C . SER A 1 348 ? 0.892 15.678 -3.806 1.00 28.56 348 SER A C 1
ATOM 2794 O O . SER A 1 348 ? 0.094 14.917 -4.350 1.00 28.56 348 SER A O 1
ATOM 2796 N N . SER A 1 349 ? 0.989 16.959 -4.146 1.00 30.31 349 SER A N 1
ATOM 2797 C CA . SER A 1 349 ? 0.361 17.545 -5.316 1.00 30.31 349 SER A CA 1
ATOM 2798 C C . SER A 1 349 ? 0.999 16.940 -6.563 1.00 30.31 349 SER A C 1
ATOM 2800 O O . SER A 1 349 ? 1.937 17.496 -7.129 1.00 30.31 349 SER A O 1
ATOM 2802 N N . HIS A 1 350 ? 0.499 15.782 -6.973 1.00 27.84 350 HIS A N 1
ATOM 2803 C CA . HIS A 1 350 ? 0.576 15.324 -8.347 1.00 27.84 350 HIS A CA 1
ATOM 2804 C C . HIS A 1 350 ? -0.681 15.838 -9.058 1.00 27.84 350 HIS A C 1
ATOM 2806 O O . HIS A 1 350 ? -1.775 15.354 -8.774 1.00 27.84 350 HIS A O 1
ATOM 2812 N N . PRO A 1 351 ? -0.575 16.848 -9.939 1.00 28.06 351 PRO A N 1
ATOM 2813 C CA . PRO A 1 351 ? -1.699 17.254 -10.762 1.00 28.06 351 PRO A CA 1
ATOM 2814 C C . PRO A 1 351 ? -1.882 16.208 -11.864 1.00 28.06 351 PRO A C 1
ATOM 2816 O O . PRO A 1 351 ? -1.195 16.230 -12.884 1.00 28.06 351 PRO A O 1
ATOM 2819 N N . THR A 1 352 ? -2.804 15.271 -11.664 1.00 28.30 352 THR A N 1
ATOM 2820 C CA . THR A 1 352 ? -3.322 14.441 -12.753 1.00 28.30 352 THR A CA 1
ATOM 2821 C C . THR A 1 352 ? -4.252 15.307 -13.596 1.00 28.30 352 THR A C 1
ATOM 2823 O O . THR A 1 352 ? -5.388 15.595 -13.226 1.00 28.30 352 THR A O 1
ATOM 2826 N N . VAL A 1 353 ? -3.733 15.775 -14.729 1.00 32.03 353 VAL A N 1
ATOM 2827 C CA . VAL A 1 353 ? -4.509 16.427 -15.785 1.00 32.03 353 VAL A CA 1
ATOM 2828 C C . VAL A 1 353 ? -5.311 15.349 -16.517 1.00 32.03 353 VAL A C 1
ATOM 2830 O O . VAL A 1 353 ? -4.736 14.481 -17.169 1.00 32.03 353 VAL A O 1
ATOM 2833 N N . GLY A 1 354 ? -6.638 15.410 -16.414 1.00 26.08 354 GLY A N 1
ATOM 2834 C CA . GLY A 1 354 ? -7.583 14.596 -17.182 1.00 26.08 354 GLY A CA 1
ATOM 2835 C C . GLY A 1 354 ? -8.972 15.255 -17.189 1.00 26.08 354 GLY A C 1
ATOM 2836 O O . GLY A 1 354 ? -9.343 15.842 -16.174 1.00 26.08 354 GLY A O 1
ATOM 2837 N N . PRO A 1 355 ? -9.706 15.259 -18.319 1.00 33.00 355 PRO A N 1
ATOM 2838 C CA . PRO A 1 355 ? -10.630 16.342 -18.640 1.00 33.00 355 PRO A CA 1
ATOM 2839 C C . PRO A 1 355 ? -12.094 16.076 -18.246 1.00 33.00 355 PRO A C 1
ATOM 2841 O O . PRO A 1 355 ? -12.579 14.952 -18.317 1.00 33.00 355 PRO A O 1
ATOM 2844 N N . SER A 1 356 ? -12.783 17.186 -17.957 1.00 27.55 356 SER A N 1
ATOM 2845 C CA . SER A 1 356 ? -14.232 17.411 -18.098 1.00 27.55 356 SER A CA 1
ATOM 2846 C C . SER A 1 356 ? -15.173 16.677 -17.130 1.00 27.55 356 SER A C 1
ATOM 2848 O O . SER A 1 356 ? -15.435 15.491 -17.286 1.00 27.55 356 SER A O 1
ATOM 2850 N N . ASN A 1 357 ? -15.839 17.422 -16.233 1.00 23.84 357 ASN A N 1
ATOM 2851 C CA . ASN A 1 357 ? -17.248 17.784 -16.461 1.00 23.84 357 ASN A CA 1
ATOM 2852 C C . ASN A 1 357 ? -17.892 18.613 -15.329 1.00 23.84 357 ASN A C 1
ATOM 2854 O O . ASN A 1 357 ? -17.939 18.206 -14.175 1.00 23.84 357 ASN A O 1
ATOM 2858 N N . ILE A 1 358 ? -18.487 19.725 -15.776 1.00 30.44 358 ILE A N 1
ATOM 2859 C CA . ILE A 1 358 ? -19.768 20.309 -15.349 1.00 30.44 358 ILE A CA 1
ATOM 2860 C C . ILE A 1 358 ? -19.815 20.929 -13.942 1.00 30.44 358 ILE A C 1
ATOM 2862 O O . ILE A 1 358 ? -20.221 20.330 -12.950 1.00 30.44 358 ILE A O 1
ATOM 2866 N N . THR A 1 359 ? -19.508 22.225 -13.915 1.00 26.20 359 THR A N 1
ATOM 2867 C CA . THR A 1 359 ? -19.990 23.192 -12.925 1.00 26.20 359 THR A CA 1
ATOM 2868 C C . THR A 1 359 ? -21.511 23.336 -13.018 1.00 26.20 359 THR A C 1
ATOM 2870 O O . THR A 1 359 ? -22.014 24.027 -13.902 1.00 26.20 359 THR A O 1
ATOM 2873 N N . TYR A 1 360 ? -22.241 22.734 -12.079 1.00 29.41 360 TYR A N 1
ATOM 2874 C CA . TYR A 1 360 ? -23.556 23.241 -11.686 1.00 29.41 360 TYR A CA 1
ATOM 2875 C C . TYR A 1 360 ? -23.344 24.364 -10.666 1.00 29.41 360 TYR A C 1
ATOM 2877 O O . TYR A 1 360 ? -22.987 24.127 -9.514 1.00 29.41 360 TYR A O 1
ATOM 2885 N N . LEU A 1 361 ? -23.505 25.600 -11.134 1.00 34.47 361 LEU A N 1
ATOM 2886 C CA . LEU A 1 361 ? -23.799 26.752 -10.290 1.00 34.47 361 LEU A CA 1
ATOM 2887 C C . LEU A 1 361 ? -25.246 26.610 -9.814 1.00 34.47 361 LEU A C 1
ATOM 2889 O O . LEU A 1 361 ? -26.130 26.464 -10.653 1.00 34.47 361 LEU A O 1
ATOM 2893 N N . ASP A 1 362 ? -25.485 26.712 -8.509 1.00 28.16 362 ASP A N 1
ATOM 2894 C CA . ASP A 1 362 ? -26.790 27.141 -8.006 1.00 28.16 362 ASP A CA 1
ATOM 2895 C C . ASP A 1 362 ? -26.584 28.202 -6.904 1.00 28.16 362 ASP A C 1
ATOM 2897 O O . ASP A 1 362 ? -25.621 28.100 -6.130 1.00 28.16 362 ASP A O 1
ATOM 2901 N N . PRO A 1 363 ? -27.389 29.282 -6.897 1.00 35.41 363 PRO A N 1
ATOM 2902 C CA . PRO A 1 363 ? -27.110 30.530 -6.208 1.00 35.41 363 PRO A CA 1
ATOM 2903 C C . PRO A 1 363 ? -27.658 30.536 -4.776 1.00 35.41 363 PRO A C 1
ATOM 2905 O O . PRO A 1 363 ? -28.342 29.625 -4.319 1.00 35.41 363 PRO A O 1
ATOM 2908 N N . GLY A 1 364 ? -27.306 31.591 -4.044 1.00 31.95 364 GLY A N 1
ATOM 2909 C CA . GLY A 1 364 ? -27.548 31.731 -2.614 1.00 31.95 364 GLY A CA 1
ATOM 2910 C C . GLY A 1 364 ? -28.981 31.457 -2.147 1.00 31.95 364 GLY A C 1
ATOM 2911 O O . GLY A 1 364 ? -29.958 31.942 -2.710 1.00 31.95 364 GLY A O 1
ATOM 2912 N N . GLY A 1 365 ? -29.060 30.761 -1.015 1.00 26.80 365 GLY A N 1
ATOM 2913 C CA . GLY A 1 365 ? -30.247 30.630 -0.185 1.00 26.80 365 GLY A CA 1
ATOM 2914 C C . GLY A 1 365 ? -29.839 30.660 1.283 1.00 26.80 365 GLY A C 1
ATOM 2915 O O . GLY A 1 365 ? -29.358 29.672 1.834 1.00 26.80 365 GLY A O 1
ATOM 2916 N N . SER A 1 366 ? -30.011 31.818 1.913 1.00 40.47 366 SER A N 1
ATOM 2917 C CA . SER A 1 366 ? -29.950 31.993 3.360 1.00 40.47 366 SER A CA 1
ATOM 2918 C C . SER A 1 366 ? -30.995 31.093 4.025 1.00 40.47 366 SER A C 1
ATOM 2920 O O . SER A 1 366 ? -32.191 31.349 3.928 1.00 40.47 366 SER A O 1
ATOM 2922 N N . GLY A 1 367 ? -30.541 30.046 4.710 1.00 27.70 367 GLY A N 1
ATOM 2923 C CA . GLY A 1 367 ? -31.388 29.132 5.471 1.00 27.70 367 GLY A CA 1
ATOM 2924 C C . GLY A 1 367 ? -30.664 28.663 6.723 1.00 27.70 367 GLY A C 1
ATOM 2925 O O . GLY A 1 367 ? -29.826 27.767 6.682 1.00 27.70 367 GLY A O 1
ATOM 2926 N N . ALA A 1 368 ? -30.971 29.297 7.851 1.00 40.72 368 ALA A N 1
ATOM 2927 C CA . ALA A 1 368 ? -30.526 28.874 9.167 1.00 40.72 368 ALA A CA 1
ATOM 2928 C C . ALA A 1 368 ? -31.078 27.471 9.483 1.00 40.72 368 ALA A C 1
ATOM 2930 O O . ALA A 1 368 ? -32.272 27.302 9.712 1.00 40.72 368 ALA A O 1
ATOM 2931 N N . GLY A 1 369 ? -30.203 26.463 9.516 1.00 34.06 369 GLY A N 1
ATOM 2932 C CA . GLY A 1 369 ? -30.564 25.105 9.919 1.00 34.06 369 GLY A CA 1
ATOM 2933 C C . GLY A 1 369 ? -29.358 24.165 9.987 1.00 34.06 369 GLY A C 1
ATOM 2934 O O . GLY A 1 369 ? -28.792 23.813 8.964 1.00 34.06 369 GLY A O 1
ATOM 2935 N N . SER A 1 370 ? -29.015 23.712 11.201 1.00 38.34 370 SER A N 1
ATOM 2936 C CA . SER A 1 370 ? -27.984 22.706 11.550 1.00 38.34 370 SER A CA 1
ATOM 2937 C C . SER A 1 370 ? -26.573 23.221 11.891 1.00 38.34 370 SER A C 1
ATOM 2939 O O . SER A 1 370 ? -25.568 22.869 11.279 1.00 38.34 370 SER A O 1
ATOM 2941 N N . SER A 1 371 ? -26.463 23.963 12.997 1.00 49.50 371 SER A N 1
ATOM 2942 C CA . SER A 1 371 ? -25.181 24.288 13.657 1.00 49.50 371 SER A CA 1
ATOM 2943 C C . SER A 1 371 ? -24.534 23.104 14.407 1.00 49.50 371 SER A C 1
ATOM 2945 O O . SER A 1 371 ? -23.500 23.257 15.066 1.00 49.50 371 SER A O 1
ATOM 2947 N N . ASP A 1 372 ? -25.131 21.912 14.335 1.00 49.72 372 ASP A N 1
ATOM 2948 C CA . ASP A 1 372 ? -24.820 20.800 15.232 1.00 49.72 372 ASP A CA 1
ATOM 2949 C C . ASP A 1 372 ? -24.204 19.571 14.558 1.00 49.72 372 ASP A C 1
ATOM 2951 O O . ASP A 1 372 ? -23.397 18.895 15.201 1.00 49.72 372 ASP A O 1
ATOM 2955 N N . ALA A 1 373 ? -24.492 19.323 13.276 1.00 49.56 373 ALA A N 1
ATOM 2956 C CA . ALA A 1 373 ? -23.917 18.200 12.525 1.00 49.56 373 ALA A CA 1
ATOM 2957 C C . ALA A 1 373 ? -22.389 18.328 12.320 1.00 49.56 373 ALA A C 1
ATOM 2959 O O . ALA A 1 373 ? -21.693 17.334 12.135 1.00 49.56 373 ALA A O 1
ATOM 2960 N N . GLY A 1 374 ? -21.837 19.544 12.420 1.00 60.12 374 GLY A N 1
ATOM 2961 C CA . GLY A 1 374 ? -20.409 19.819 12.214 1.00 60.12 374 GLY A CA 1
ATOM 2962 C C . GLY A 1 374 ? -19.526 19.781 13.470 1.00 60.12 374 GLY A C 1
ATOM 2963 O O . GLY A 1 374 ? -18.312 19.943 13.361 1.00 60.12 374 GLY A O 1
ATOM 2964 N N . LYS A 1 375 ? -20.078 19.601 14.681 1.00 73.69 375 LYS A N 1
ATOM 2965 C CA . LYS A 1 375 ? -19.279 19.717 15.922 1.00 73.69 375 LYS A CA 1
ATOM 2966 C C . LYS A 1 375 ? -18.343 18.525 16.150 1.00 73.69 375 LYS A C 1
ATOM 2968 O O . LYS A 1 375 ? -17.193 18.738 16.528 1.00 73.69 375 LYS A O 1
ATOM 2973 N N . PHE A 1 376 ? -18.798 17.297 15.891 1.00 80.88 376 PHE A N 1
ATOM 2974 C CA . PHE A 1 376 ? -17.959 16.094 16.023 1.00 80.88 376 PHE A CA 1
ATOM 2975 C C . PHE A 1 376 ? -16.986 15.914 14.854 1.00 80.88 376 PHE A C 1
ATOM 2977 O O . PHE A 1 376 ? -15.913 15.351 15.049 1.00 80.88 376 PHE A O 1
ATOM 2984 N N . MET A 1 377 ? -17.281 16.507 13.691 1.00 78.44 377 MET A N 1
ATOM 2985 C CA . MET A 1 377 ? -16.344 16.599 12.560 1.00 78.44 377 MET A CA 1
ATOM 2986 C C . MET A 1 377 ? -15.045 17.330 12.924 1.00 78.44 377 MET A C 1
ATOM 2988 O O . MET A 1 377 ? -14.000 17.067 12.344 1.00 78.44 377 MET A O 1
ATOM 2992 N N . LYS A 1 378 ? -15.091 18.235 13.911 1.00 84.12 378 LYS A N 1
ATOM 2993 C CA . LYS A 1 378 ? -13.902 18.924 14.437 1.00 84.12 378 LYS A CA 1
ATOM 2994 C C . LYS A 1 378 ? -13.138 18.112 15.485 1.00 84.12 378 LYS A C 1
ATOM 2996 O O . LYS A 1 378 ? -12.097 18.577 15.928 1.00 84.12 378 LYS A O 1
ATOM 3001 N N . ILE A 1 379 ? -13.671 16.971 15.931 1.00 85.94 379 ILE A N 1
ATOM 3002 C CA . ILE A 1 379 ? -13.113 16.139 17.012 1.00 85.94 379 ILE A CA 1
ATOM 3003 C C . ILE A 1 379 ? -12.622 14.792 16.477 1.00 85.94 379 ILE A C 1
ATOM 3005 O O . ILE A 1 379 ? -11.772 14.186 17.106 1.00 85.94 379 ILE A O 1
ATOM 3009 N N . VAL A 1 380 ? -13.108 14.314 15.334 1.00 90.12 380 VAL A N 1
ATOM 3010 C CA . VAL A 1 380 ? -12.687 13.033 14.751 1.00 90.12 380 VAL A CA 1
ATOM 3011 C C . VAL A 1 380 ? -12.020 13.288 13.410 1.00 90.12 380 VAL A C 1
ATOM 3013 O O . VAL A 1 380 ? -12.615 13.916 12.535 1.00 90.12 380 VAL A O 1
ATOM 3016 N N . ASP A 1 381 ? -10.798 12.793 13.246 1.00 90.88 381 ASP A N 1
ATOM 3017 C CA . ASP A 1 381 ? -10.156 12.717 11.942 1.00 90.88 381 ASP A CA 1
ATOM 3018 C C . ASP A 1 381 ? -10.730 11.537 11.148 1.00 90.88 381 ASP A C 1
ATOM 3020 O O . ASP A 1 381 ? -10.732 10.394 11.606 1.00 90.88 381 ASP A O 1
ATOM 3024 N N . ARG A 1 382 ? -11.255 11.843 9.961 1.00 90.00 382 ARG A N 1
ATOM 3025 C CA . ARG A 1 382 ? -11.914 10.895 9.051 1.00 90.00 382 ARG A CA 1
ATOM 3026 C C . ARG A 1 382 ? -11.025 10.515 7.867 1.00 90.00 382 ARG A C 1
ATOM 3028 O O . ARG A 1 382 ? -11.530 9.951 6.900 1.00 90.00 382 ARG A O 1
ATOM 3035 N N . SER A 1 383 ? -9.741 10.868 7.920 1.00 90.50 383 SER A N 1
ATOM 3036 C CA . SER A 1 383 ? -8.771 10.527 6.883 1.00 90.50 383 SER A CA 1
ATOM 3037 C C . SER A 1 383 ? -8.770 9.019 6.623 1.00 90.50 383 SER A C 1
ATOM 3039 O O . SER A 1 383 ? -8.750 8.210 7.555 1.00 90.50 383 SER A O 1
ATOM 3041 N N . GLU A 1 384 ? -8.818 8.644 5.347 1.00 91.94 384 GLU A N 1
ATOM 3042 C CA . GLU A 1 384 ? -8.730 7.249 4.932 1.00 91.94 384 GLU A CA 1
ATOM 3043 C C . GLU A 1 384 ? -7.270 6.822 4.954 1.00 91.94 384 GLU A C 1
ATOM 3045 O O . GLU A 1 384 ? -6.477 7.240 4.115 1.00 91.94 384 GLU A O 1
ATOM 3050 N N . LEU A 1 385 ? -6.913 5.983 5.921 1.00 93.38 385 LEU A N 1
ATOM 3051 C CA . LEU A 1 385 ? -5.570 5.432 6.011 1.00 93.38 385 LEU A CA 1
ATOM 3052 C C . LEU A 1 385 ? -5.595 4.131 5.231 1.00 93.38 385 LEU A C 1
ATOM 3054 O O . LEU A 1 385 ? -5.997 3.093 5.756 1.00 93.38 385 LEU A O 1
ATOM 3058 N N . CYS A 1 386 ? -5.234 4.215 3.955 1.00 93.94 386 CYS A N 1
ATOM 3059 C CA . CYS A 1 386 ? -5.170 3.079 3.047 1.00 93.94 386 CYS A CA 1
ATOM 3060 C C . CYS A 1 386 ? -3.817 3.053 2.353 1.00 93.94 386 CYS A C 1
ATOM 3062 O O . CYS A 1 386 ? -3.229 4.102 2.103 1.00 93.94 386 CYS A O 1
ATOM 3064 N N . LYS A 1 387 ? -3.366 1.854 1.984 1.00 93.06 387 LYS A N 1
ATOM 3065 C CA . LYS A 1 387 ? -2.259 1.691 1.048 1.00 93.06 387 LYS A CA 1
ATOM 3066 C C . LYS A 1 387 ? -2.676 0.925 -0.193 1.00 93.06 387 LYS A C 1
ATOM 3068 O O . LYS A 1 387 ? -3.290 -0.140 -0.110 1.00 93.06 387 LYS A O 1
ATOM 3073 N N . GLY A 1 388 ? -2.344 1.494 -1.347 1.00 89.50 388 GLY A N 1
ATOM 3074 C CA . GLY A 1 388 ? -2.793 1.030 -2.656 1.00 89.50 388 GLY A CA 1
ATOM 3075 C C . GLY A 1 388 ? -1.667 0.960 -3.690 1.00 89.50 388 GLY A C 1
ATOM 3076 O O . GLY A 1 388 ? -0.506 0.837 -3.313 1.00 89.50 388 GLY A O 1
ATOM 3077 N N . PRO A 1 389 ? -1.987 0.993 -4.997 1.00 91.50 389 PRO A N 1
ATOM 3078 C CA . PRO A 1 389 ? -0.985 0.910 -6.054 1.00 91.50 389 PRO A C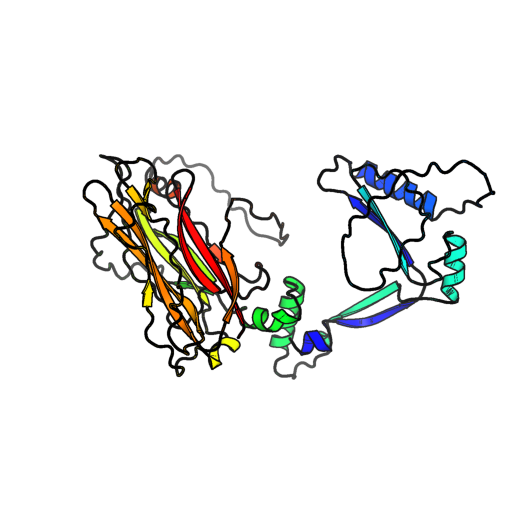A 1
ATOM 3079 C C . PRO A 1 389 ? -0.075 2.140 -6.103 1.00 91.50 389 PRO A C 1
ATOM 3081 O O . PRO A 1 389 ? 1.090 1.998 -6.458 1.00 91.50 389 PRO A O 1
ATOM 3084 N N . ASP A 1 390 ? -0.579 3.303 -5.685 1.00 91.31 390 ASP A N 1
ATOM 3085 C CA . ASP A 1 390 ? 0.191 4.545 -5.562 1.00 91.31 390 ASP A CA 1
ATOM 3086 C C . ASP A 1 390 ? 1.264 4.456 -4.459 1.00 91.31 390 ASP A C 1
ATOM 3088 O O . ASP A 1 390 ? 2.292 5.131 -4.509 1.00 91.31 390 ASP A O 1
ATOM 3092 N N . ASP A 1 391 ? 1.070 3.570 -3.476 1.00 91.88 391 ASP A N 1
ATOM 3093 C CA . ASP A 1 391 ? 2.011 3.323 -2.389 1.00 91.88 391 ASP A CA 1
ATOM 3094 C C . ASP A 1 391 ? 2.970 2.186 -2.735 1.00 91.88 391 ASP A C 1
ATOM 3096 O O . ASP A 1 391 ? 2.735 1.022 -2.398 1.00 91.88 391 ASP A O 1
ATOM 3100 N N . MET A 1 392 ? 4.109 2.495 -3.347 1.00 89.31 392 MET A N 1
ATOM 3101 C CA . MET A 1 392 ? 5.102 1.469 -3.681 1.00 89.31 392 MET A CA 1
ATOM 3102 C C . MET A 1 392 ? 5.554 0.641 -2.466 1.00 89.31 392 MET A C 1
ATOM 3104 O O . MET A 1 392 ? 5.865 1.221 -1.423 1.00 89.31 392 MET A O 1
ATOM 3108 N N . PRO A 1 393 ? 5.601 -0.710 -2.561 1.00 92.06 393 PRO A N 1
ATOM 3109 C CA . PRO A 1 393 ? 5.471 -1.561 -3.760 1.00 92.06 393 PRO A CA 1
ATOM 3110 C C . PRO A 1 393 ? 4.048 -2.101 -4.053 1.00 92.06 393 PRO A C 1
ATOM 3112 O O . PRO A 1 393 ? 3.893 -3.076 -4.789 1.00 92.06 393 PRO A O 1
ATOM 3115 N N . GLY A 1 394 ? 3.000 -1.510 -3.477 1.00 92.06 394 GLY A N 1
ATOM 3116 C CA . GLY A 1 394 ? 1.596 -1.703 -3.863 1.00 92.06 394 GLY A CA 1
ATOM 3117 C C . GLY A 1 394 ? 0.888 -2.964 -3.360 1.00 92.06 394 GLY A C 1
ATOM 3118 O O . GLY A 1 394 ? -0.215 -3.265 -3.815 1.00 92.06 394 GLY A O 1
ATOM 3119 N N . HIS A 1 395 ? 1.495 -3.699 -2.425 1.00 94.44 395 HIS A N 1
ATOM 3120 C CA . HIS A 1 395 ? 0.946 -4.931 -1.839 1.00 94.44 395 HIS A CA 1
ATOM 3121 C C . HIS A 1 395 ? 1.012 -4.928 -0.301 1.00 94.44 395 HIS A C 1
ATOM 3123 O O . HIS A 1 395 ? 1.445 -5.883 0.343 1.00 94.44 395 HIS A O 1
ATOM 3129 N N . TRP A 1 396 ? 0.608 -3.804 0.287 1.00 95.31 396 TRP A N 1
ATOM 3130 C CA . TRP A 1 396 ? 0.628 -3.571 1.727 1.00 95.31 396 TRP A CA 1
ATOM 3131 C C . TRP A 1 396 ? -0.534 -4.253 2.445 1.00 95.31 396 TRP A C 1
ATOM 3133 O O . TRP A 1 396 ? -1.664 -4.254 1.957 1.00 95.31 396 TRP A O 1
ATOM 3143 N N . LEU A 1 397 ? -0.255 -4.770 3.640 1.00 96.38 397 LEU A N 1
ATOM 3144 C CA . LEU A 1 397 ? -1.246 -5.360 4.535 1.00 96.38 397 LEU A CA 1
ATOM 3145 C C . LEU A 1 397 ? -1.238 -4.663 5.883 1.00 96.38 397 LEU A C 1
ATOM 3147 O O . LEU A 1 397 ? -0.178 -4.295 6.384 1.00 96.38 397 LEU A O 1
ATOM 3151 N N . VAL A 1 398 ? -2.410 -4.521 6.493 1.00 97.50 398 VAL A N 1
ATOM 3152 C CA . VAL A 1 398 ? -2.525 -3.984 7.849 1.00 97.50 398 VAL A CA 1
ATOM 3153 C C . VAL A 1 398 ? -2.118 -5.047 8.872 1.00 97.50 398 VAL A C 1
ATOM 3155 O O . VAL A 1 398 ? -2.682 -6.141 8.916 1.00 97.50 398 VAL A O 1
ATOM 3158 N N . THR A 1 399 ? -1.150 -4.710 9.721 1.00 96.44 399 THR A N 1
ATOM 3159 C CA . THR A 1 399 ? -0.595 -5.590 10.772 1.00 96.44 399 THR A CA 1
ATOM 3160 C C . THR A 1 399 ? -0.673 -4.987 12.168 1.00 96.44 399 THR A C 1
ATOM 3162 O O . THR A 1 399 ? -0.258 -5.613 13.138 1.00 96.44 399 THR A O 1
ATOM 3165 N N . GLY A 1 400 ? -1.223 -3.783 12.290 1.00 96.31 400 GLY A N 1
ATOM 3166 C CA . GLY A 1 400 ? -1.467 -3.152 13.574 1.00 96.31 400 GLY A CA 1
ATOM 3167 C C . GLY A 1 400 ? -2.115 -1.790 13.428 1.00 96.31 400 GLY A C 1
ATOM 3168 O O . GLY A 1 400 ? -2.322 -1.280 12.324 1.00 96.31 400 GLY A O 1
ATOM 3169 N N . GLY A 1 401 ? -2.436 -1.187 14.561 1.00 95.75 401 GLY A N 1
ATOM 3170 C CA . GLY A 1 401 ? -3.028 0.137 14.591 1.00 95.75 401 GLY A CA 1
ATOM 3171 C C . GLY A 1 401 ? -3.106 0.693 16.000 1.00 95.75 401 GLY A C 1
ATOM 3172 O O . GLY A 1 401 ? -2.961 -0.030 16.982 1.00 95.75 401 GLY A O 1
ATOM 3173 N N . LYS A 1 402 ? -3.339 1.995 16.100 1.00 95.00 402 LYS A N 1
ATOM 3174 C CA . LYS A 1 402 ? -3.609 2.670 17.368 1.00 95.00 402 LYS A CA 1
ATOM 3175 C C . LYS A 1 402 ? -4.477 3.892 17.159 1.00 95.00 402 LYS A C 1
ATOM 3177 O O . LYS A 1 402 ? -4.504 4.462 16.068 1.00 95.00 402 LYS A O 1
ATOM 3182 N N . LEU A 1 403 ? -5.157 4.299 18.218 1.00 95.50 403 LEU A N 1
ATOM 3183 C CA . LEU A 1 403 ? -5.774 5.615 18.275 1.00 95.50 403 LEU A CA 1
ATOM 3184 C C . LEU A 1 403 ? -4.748 6.633 18.795 1.00 95.50 403 LEU A C 1
ATOM 3186 O O . LEU A 1 403 ? -3.730 6.267 19.382 1.00 95.50 403 LEU A O 1
ATOM 3190 N N . GLY A 1 404 ? -4.999 7.911 18.555 1.00 92.75 404 GLY A N 1
ATOM 3191 C CA . GLY A 1 404 ? -4.171 9.012 19.040 1.00 92.75 404 GLY A CA 1
ATOM 3192 C C . GLY A 1 404 ? -4.992 10.276 19.247 1.00 92.75 404 GLY A C 1
ATOM 3193 O O . GLY A 1 404 ? -6.152 10.345 18.826 1.00 92.75 404 GLY A O 1
ATOM 3194 N N . VAL A 1 405 ? -4.378 11.287 19.861 1.00 92.50 405 VAL A N 1
ATOM 3195 C CA . VAL A 1 405 ? -4.956 12.626 19.971 1.00 92.50 405 VAL A CA 1
ATOM 3196 C C . VAL A 1 405 ? -4.020 13.653 19.339 1.00 92.50 405 VAL A C 1
ATOM 3198 O O . VAL A 1 405 ? -2.894 13.844 19.778 1.00 92.50 405 VAL A O 1
ATOM 3201 N N . GLU A 1 406 ? -4.501 14.376 18.327 1.00 90.12 406 GLU A N 1
ATOM 3202 C CA . GLU A 1 406 ? -3.732 15.432 17.661 1.00 90.12 406 GLU A CA 1
ATOM 3203 C C . GLU A 1 406 ? -4.535 16.717 17.549 1.00 90.12 406 GLU A C 1
ATOM 3205 O O . GLU A 1 406 ? -5.589 16.765 16.910 1.00 90.12 406 GLU A O 1
ATOM 3210 N N . LYS A 1 407 ? -4.025 17.791 18.164 1.00 87.19 407 LYS A N 1
ATOM 3211 C CA . LYS A 1 407 ? -4.695 19.105 18.202 1.00 87.19 407 LYS A CA 1
ATOM 3212 C C . LYS A 1 407 ? -6.157 18.993 18.676 1.00 87.19 407 LYS A C 1
ATOM 3214 O O . LYS A 1 407 ? -7.052 19.649 18.149 1.00 87.19 407 LYS A O 1
ATOM 3219 N N . GLY A 1 408 ? -6.390 18.109 19.646 1.00 85.69 408 GLY A N 1
ATOM 3220 C CA . GLY A 1 408 ? -7.701 17.815 20.220 1.00 85.69 408 GLY A CA 1
ATOM 3221 C C . GLY A 1 408 ? -8.655 17.006 19.334 1.00 85.69 408 GLY A C 1
ATOM 3222 O O . GLY A 1 408 ? -9.870 17.029 19.559 1.00 85.69 408 GLY A O 1
ATOM 3223 N N . ARG A 1 409 ? -8.119 16.311 18.321 1.00 90.69 409 ARG A N 1
ATOM 3224 C CA . ARG A 1 409 ? -8.848 15.369 17.466 1.00 90.69 409 ARG A CA 1
ATOM 3225 C C . ARG A 1 409 ? -8.420 13.936 17.729 1.00 90.69 409 ARG A C 1
ATOM 3227 O O . ARG A 1 409 ? -7.231 13.667 17.837 1.00 90.69 409 ARG A O 1
ATOM 3234 N N . ILE A 1 410 ? -9.388 13.032 17.765 1.00 93.31 410 ILE A N 1
ATOM 3235 C CA . ILE A 1 410 ? -9.191 11.587 17.739 1.00 93.31 410 ILE A CA 1
ATOM 3236 C C . ILE A 1 410 ? -8.692 11.224 16.343 1.00 93.31 410 ILE A C 1
ATOM 3238 O O . ILE A 1 410 ? -9.406 11.436 15.361 1.00 93.31 410 ILE A O 1
ATOM 3242 N N . VAL A 1 411 ? -7.478 10.693 16.270 1.00 94.31 411 VAL A N 1
ATOM 3243 C CA . VAL A 1 411 ? -6.849 10.227 15.033 1.00 94.31 411 VAL A CA 1
ATOM 3244 C C . VAL A 1 411 ? -6.667 8.717 15.069 1.00 94.31 411 VAL A C 1
ATOM 3246 O O . VAL A 1 411 ? -6.516 8.117 16.135 1.00 94.31 411 VAL A O 1
ATOM 3249 N N . LEU A 1 412 ? -6.671 8.102 13.891 1.00 95.25 412 LEU A N 1
ATOM 3250 C CA . LEU A 1 412 ? -6.258 6.718 13.704 1.00 95.25 412 LEU A CA 1
ATOM 3251 C C . LEU A 1 412 ? -4.824 6.707 13.171 1.00 95.25 412 LEU A C 1
ATOM 3253 O O . LEU A 1 412 ? -4.416 7.599 12.433 1.00 95.25 412 LEU A O 1
ATOM 3257 N N . ARG A 1 413 ? -4.045 5.701 13.550 1.00 94.94 413 ARG A N 1
ATOM 3258 C CA . ARG A 1 413 ? -2.731 5.412 12.977 1.00 94.94 413 ARG A CA 1
ATOM 3259 C C . ARG A 1 413 ? -2.692 3.929 12.650 1.00 94.94 413 ARG A C 1
ATOM 3261 O O . ARG A 1 413 ? -3.112 3.109 13.466 1.00 94.94 413 ARG A O 1
ATOM 3268 N N . VAL A 1 414 ? -2.200 3.587 11.466 1.00 96.31 414 VAL A N 1
ATOM 3269 C CA . VAL A 1 414 ? -2.198 2.210 10.957 1.00 96.31 414 VAL A CA 1
ATOM 3270 C C . VAL A 1 414 ? -0.766 1.766 10.718 1.00 96.31 414 VAL A C 1
ATOM 3272 O O . VAL A 1 414 ? 0.061 2.546 10.246 1.00 96.31 414 VAL A O 1
ATOM 3275 N N . LYS A 1 415 ? -0.466 0.516 11.060 1.00 96.00 415 LYS A N 1
ATOM 3276 C CA . LYS A 1 415 ? 0.794 -0.133 10.719 1.00 96.00 415 LYS A CA 1
ATOM 3277 C C . LYS A 1 415 ? 0.577 -1.030 9.514 1.00 96.00 415 LYS A C 1
ATOM 3279 O O . LYS A 1 415 ? -0.308 -1.889 9.521 1.00 96.00 415 LYS A O 1
ATOM 3284 N N . TYR A 1 416 ? 1.413 -0.832 8.507 1.00 96.69 416 TYR A N 1
ATOM 3285 C CA . TYR A 1 416 ? 1.432 -1.632 7.297 1.00 96.69 416 TYR A CA 1
ATOM 3286 C C . TYR A 1 416 ? 2.689 -2.480 7.242 1.00 96.69 416 TYR A C 1
ATOM 3288 O O . TYR A 1 416 ? 3.772 -2.015 7.602 1.00 96.69 416 TYR A O 1
ATOM 3296 N N . SER A 1 417 ? 2.560 -3.689 6.715 1.00 95.38 417 SER A N 1
ATOM 3297 C CA . SER A 1 417 ? 3.690 -4.574 6.472 1.00 95.38 417 SER A CA 1
ATOM 3298 C C . SER A 1 417 ? 3.660 -5.167 5.072 1.00 95.38 417 SER A C 1
ATOM 3300 O O . SER A 1 417 ? 2.599 -5.381 4.484 1.00 95.38 417 SER A O 1
ATOM 3302 N N . LEU A 1 418 ? 4.857 -5.453 4.569 1.00 94.12 418 LEU A N 1
ATOM 3303 C CA . LEU A 1 418 ? 5.095 -6.318 3.421 1.00 94.12 418 LEU A CA 1
ATOM 3304 C C . LEU A 1 418 ? 5.467 -7.701 3.935 1.00 94.12 418 LEU A C 1
ATOM 3306 O O . LEU A 1 418 ? 6.262 -7.821 4.875 1.00 94.12 418 LEU A O 1
ATOM 3310 N N . LEU A 1 419 ? 4.916 -8.728 3.301 1.00 93.00 419 LEU A N 1
ATOM 3311 C CA . LEU A 1 419 ? 5.211 -10.114 3.631 1.00 93.00 419 LEU A CA 1
ATOM 3312 C C . LEU A 1 419 ? 6.169 -10.714 2.603 1.00 93.00 419 LEU A C 1
ATOM 3314 O O . LEU A 1 419 ? 6.116 -10.373 1.422 1.00 93.00 419 LEU A O 1
ATOM 3318 N N . ASN A 1 420 ? 7.009 -11.630 3.066 1.00 90.50 420 ASN A N 1
ATOM 3319 C CA . ASN A 1 420 ? 7.608 -12.650 2.220 1.00 90.50 420 ASN A CA 1
ATOM 3320 C C . ASN A 1 420 ? 6.658 -13.846 2.206 1.00 90.50 420 ASN A C 1
ATOM 3322 O O . ASN A 1 420 ? 6.310 -14.353 3.277 1.00 90.50 420 ASN A O 1
ATOM 3326 N N . TYR A 1 421 ? 6.234 -14.235 1.005 1.00 87.56 421 TYR A N 1
ATOM 3327 C CA . TYR A 1 421 ? 5.320 -15.344 0.752 1.00 87.56 421 TYR A CA 1
ATOM 3328 C C . TYR A 1 421 ? 6.075 -16.603 0.377 1.00 87.56 421 TYR A C 1
ATOM 3330 O O . TYR A 1 421 ? 7.100 -16.497 -0.332 1.00 87.56 421 TYR A O 1
#

Radius of gyration: 30.46 Å; chains: 1; bounding box: 83×59×75 Å

Foldseek 3Di:
DVCCVPPNFWDFPDFDKWKDKDKDKDFAPPDPDDPVNVVVVVVVVCCVQPPDDPPPDDDDDDDDDDDDDDDDDDDDDDDDPDPPDDPPPPDPPGMDMDIDMAAFDPVDRHPVVRRVRRVVTIDGPDTDIDGPLVVDDPPDPCSVVVVVLSVLCVVLVFDPVLSLLQSLLPADKDKPPDDDPDPDDPDVDPPFDWFAQDPPGDTQGEDQDKTFQALWFFFWKWWFFDDPLSRYIDIMTITGPDDGPVLCVFRNPPHDFDDWDKFWDDPPPCVQWARLHDPFTETERQDKGFDDDPPPDDFAWAKFFGIKGWDWDPPPRYIYIIMITIIITRGPKDFPDKDKDDDDDDDPPPPPDDDDDDDDDDDDDDDDDDPRSCPCVVAEDGDIGGAASNHPPGNKGWRIWGWDHDPSHIYIMTMITDMDD